Protein AF-0000000075577249 (afdb_homodimer)

Structure (mmCIF, N/CA/C/O backbone):
data_AF-0000000075577249-model_v1
#
loop_
_entity.id
_entity.type
_entity.pdbx_description
1 polymer 'Deoxyribose-phosphate aldolase'
#
loop_
_atom_site.group_PDB
_atom_site.id
_atom_site.type_symbol
_atom_site.label_atom_id
_atom_site.label_alt_id
_atom_site.label_comp_id
_atom_site.label_asym_id
_atom_site.label_entity_id
_atom_site.label_seq_id
_atom_site.pdbx_PDB_ins_code
_atom_site.Cartn_x
_atom_site.Cartn_y
_atom_site.Cartn_z
_atom_site.occupancy
_atom_site.B_iso_or_equiv
_atom_site.auth_seq_id
_atom_site.auth_comp_id
_atom_site.auth_asym_id
_atom_site.auth_atom_id
_atom_site.pdbx_PDB_model_num
ATOM 1 N N . MET A 1 1 ? -4.992 -32.906 -9.125 1 73.06 1 MET A N 1
ATOM 2 C CA . MET A 1 1 ? -4.191 -32.75 -7.918 1 73.06 1 MET A CA 1
ATOM 3 C C . MET A 1 1 ? -2.713 -33 -8.203 1 73.06 1 MET A C 1
ATOM 5 O O . MET A 1 1 ? -2.367 -33.844 -9.023 1 73.06 1 MET A O 1
ATOM 9 N N . VAL A 1 2 ? -1.832 -32.125 -7.63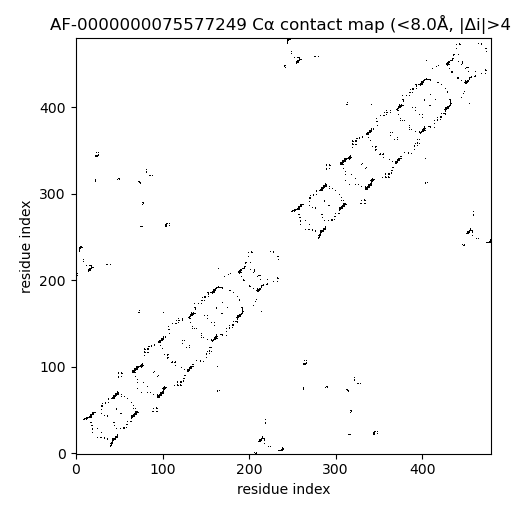3 1 85.25 2 VAL A N 1
ATOM 10 C CA . VAL A 1 2 ? -0.393 -32.219 -7.859 1 85.25 2 VAL A CA 1
ATOM 11 C C . VAL A 1 2 ? 0.149 -33.469 -7.199 1 85.25 2 VAL A C 1
ATOM 13 O O . VAL A 1 2 ? -0.26 -33.844 -6.094 1 85.25 2 VAL A O 1
ATOM 16 N N . ASP A 1 3 ? 0.919 -34.219 -7.953 1 91.88 3 ASP A N 1
ATOM 17 C CA . ASP A 1 3 ? 1.592 -35.406 -7.406 1 91.88 3 ASP A CA 1
ATOM 18 C C . ASP A 1 3 ? 2.982 -35.031 -6.887 1 91.88 3 ASP A C 1
ATOM 20 O O . ASP A 1 3 ? 3.967 -35.125 -7.621 1 91.88 3 ASP A O 1
ATOM 24 N N . LEU A 1 4 ? 3.105 -34.781 -5.633 1 94.56 4 LEU A N 1
ATOM 25 C CA . LEU A 1 4 ? 4.324 -34.281 -5.02 1 94.56 4 LEU A CA 1
ATOM 26 C C . LEU A 1 4 ? 5.387 -35.375 -4.914 1 94.56 4 LEU A C 1
ATOM 28 O O . LEU A 1 4 ? 6.559 -35.062 -4.664 1 94.56 4 LEU A O 1
ATOM 32 N N . SER A 1 5 ? 4.977 -36.625 -5.117 1 94.19 5 SER A N 1
ATOM 33 C CA . SER A 1 5 ? 5.949 -37.719 -5.078 1 94.19 5 SER A CA 1
ATOM 34 C C . SER A 1 5 ? 6.906 -37.625 -6.266 1 94.19 5 SER A C 1
ATOM 36 O O . SER A 1 5 ? 7.965 -38.25 -6.254 1 94.19 5 SER A O 1
ATOM 38 N N . LYS A 1 6 ? 6.543 -36.812 -7.211 1 94.38 6 LYS A N 1
ATOM 39 C CA . LYS A 1 6 ? 7.359 -36.719 -8.414 1 94.38 6 LYS A CA 1
ATOM 40 C C . LYS A 1 6 ? 8.219 -35.469 -8.406 1 94.38 6 LYS A C 1
ATOM 42 O O . LYS A 1 6 ? 8.938 -35.188 -9.359 1 94.38 6 LYS A O 1
ATOM 47 N N . PHE A 1 7 ? 8.18 -34.75 -7.402 1 95.25 7 PHE A N 1
ATOM 48 C CA . PHE A 1 7 ? 8.867 -33.469 -7.355 1 95.25 7 PHE A CA 1
ATOM 49 C C . PHE A 1 7 ? 10.117 -33.531 -6.48 1 95.25 7 PHE A C 1
ATOM 51 O O . PHE A 1 7 ? 10.031 -33.938 -5.312 1 95.25 7 PHE A O 1
ATOM 58 N N . ASP A 1 8 ? 11.258 -33.312 -7.164 1 95.94 8 ASP A N 1
ATOM 59 C CA . ASP A 1 8 ? 12.383 -32.906 -6.332 1 95.94 8 ASP A CA 1
ATOM 60 C C . ASP A 1 8 ? 12.359 -31.391 -6.09 1 95.94 8 ASP A C 1
ATOM 62 O O . ASP A 1 8 ? 11.406 -30.703 -6.473 1 95.94 8 ASP A O 1
ATOM 66 N N . LYS A 1 9 ? 13.352 -30.875 -5.457 1 96.62 9 LYS A N 1
ATOM 67 C CA . LYS A 1 9 ? 13.359 -29.453 -5.098 1 96.62 9 LYS A CA 1
ATOM 68 C C . LYS A 1 9 ? 13.344 -28.562 -6.34 1 96.62 9 LYS A C 1
ATOM 70 O O . LYS A 1 9 ? 12.672 -27.531 -6.367 1 96.62 9 LYS A O 1
ATOM 75 N N . LYS A 1 10 ? 14.055 -28.984 -7.316 1 96.25 10 LYS A N 1
ATOM 76 C CA . LYS A 1 10 ? 14.109 -28.203 -8.555 1 96.25 10 LYS A CA 1
ATOM 77 C C . LYS A 1 10 ? 12.75 -28.156 -9.234 1 96.25 10 LYS A C 1
ATOM 79 O O . LYS A 1 10 ? 12.289 -27.078 -9.633 1 96.25 10 LYS A O 1
ATOM 84 N N . ALA A 1 11 ? 12.141 -29.312 -9.359 1 96.62 11 ALA A N 1
ATOM 85 C CA . ALA A 1 11 ? 10.805 -29.375 -9.961 1 96.62 11 ALA A CA 1
ATOM 86 C C . ALA A 1 11 ? 9.789 -28.609 -9.117 1 96.62 11 ALA A C 1
ATOM 88 O O . ALA A 1 11 ? 8.891 -27.953 -9.656 1 96.62 11 ALA A O 1
ATOM 89 N N . LEU A 1 12 ? 9.906 -28.688 -7.809 1 97.75 12 LEU A N 1
ATOM 90 C CA . LEU A 1 12 ? 9.008 -28 -6.887 1 97.75 12 LEU A CA 1
ATOM 91 C C . LEU A 1 12 ? 9.117 -26.484 -7.047 1 97.75 12 LEU A C 1
ATOM 93 O O . LEU A 1 12 ? 8.141 -25.766 -6.812 1 97.75 12 LEU A O 1
ATOM 97 N N . GLY A 1 13 ? 10.273 -25.984 -7.449 1 98.25 13 GLY A N 1
ATOM 98 C CA . GLY A 1 13 ? 10.492 -24.562 -7.641 1 98.25 13 GLY A CA 1
ATOM 99 C C . GLY A 1 13 ? 9.477 -23.922 -8.57 1 98.25 13 GLY A C 1
ATOM 100 O O . GLY A 1 13 ? 9.055 -22.781 -8.352 1 98.25 13 GLY A O 1
ATOM 101 N N . LYS A 1 14 ? 8.977 -24.672 -9.555 1 98.06 14 LYS A N 1
ATOM 102 C CA . LYS A 1 14 ? 8.062 -24.141 -10.562 1 98.06 14 LYS A CA 1
ATOM 103 C C . LYS A 1 14 ? 6.668 -23.938 -9.984 1 98.06 14 LYS A C 1
ATOM 105 O O . LYS A 1 14 ? 5.816 -23.312 -10.617 1 98.06 14 LYS A O 1
ATOM 110 N N . CYS A 1 15 ? 6.469 -24.344 -8.734 1 98.06 15 CYS A N 1
ATOM 111 C CA . CYS A 1 15 ? 5.199 -24.125 -8.047 1 98.06 15 CYS A CA 1
ATOM 112 C C . CYS A 1 15 ? 5.234 -22.828 -7.23 1 98.06 15 CYS A C 1
ATOM 114 O O . CYS A 1 15 ? 4.258 -22.484 -6.566 1 98.06 15 CYS A O 1
ATOM 116 N N . PHE A 1 16 ? 6.363 -22.109 -7.367 1 98.56 16 PHE A N 1
ATOM 117 C CA . PHE A 1 16 ? 6.523 -20.969 -6.477 1 98.56 16 PHE A CA 1
ATOM 118 C C . PHE A 1 16 ? 6.852 -19.703 -7.266 1 98.56 16 PHE A C 1
ATOM 120 O O . PHE A 1 16 ? 7.66 -19.75 -8.195 1 98.56 16 PHE A O 1
ATOM 127 N N . ASP A 1 17 ? 6.223 -18.641 -6.961 1 98.69 17 ASP A N 1
ATOM 128 C CA . ASP A 1 17 ? 6.691 -17.281 -7.219 1 98.69 17 ASP A CA 1
ATOM 129 C C . ASP A 1 17 ? 7.469 -16.734 -6.023 1 98.69 17 ASP A C 1
ATOM 131 O O . ASP A 1 17 ? 6.906 -16.547 -4.941 1 98.69 17 ASP A O 1
ATOM 135 N N . HIS A 1 18 ? 8.734 -16.469 -6.242 1 98.69 18 HIS A N 1
ATOM 136 C CA . HIS A 1 18 ? 9.531 -15.852 -5.188 1 98.69 18 HIS A CA 1
ATOM 137 C C . HIS A 1 18 ? 9.414 -14.336 -5.234 1 98.69 18 HIS A C 1
ATOM 139 O O . HIS A 1 18 ? 9.461 -13.734 -6.309 1 98.69 18 HIS A O 1
ATOM 145 N N . SER A 1 19 ? 9.219 -13.75 -4.023 1 98.19 19 SER A N 1
ATOM 146 C CA . SER A 1 19 ? 8.945 -12.312 -4.074 1 98.19 19 SER A CA 1
ATOM 147 C C . SER A 1 19 ? 9.789 -11.547 -3.061 1 98.19 19 SER A C 1
ATOM 149 O O . SER A 1 19 ? 10.172 -12.102 -2.025 1 98.19 19 SER A O 1
ATOM 151 N N . VAL A 1 20 ? 10.172 -10.375 -3.379 1 97.44 20 VAL A N 1
ATOM 152 C CA . VAL A 1 20 ? 10.695 -9.328 -2.504 1 97.44 20 VAL A CA 1
ATOM 153 C C . VAL A 1 20 ? 9.789 -8.102 -2.559 1 97.44 20 VAL A C 1
ATOM 155 O O . VAL A 1 20 ? 9.789 -7.367 -3.549 1 97.44 20 VAL A O 1
ATOM 158 N N . LEU A 1 21 ? 9.031 -7.832 -1.436 1 92.94 21 LEU A N 1
ATOM 159 C CA . LEU A 1 21 ? 7.895 -6.934 -1.572 1 92.94 21 LEU A CA 1
ATOM 160 C C . LEU A 1 21 ? 7.992 -5.777 -0.583 1 92.94 21 LEU A C 1
ATOM 162 O O . LEU A 1 21 ? 7.277 -4.781 -0.711 1 92.94 21 LEU A O 1
ATOM 166 N N . PRO A 1 22 ? 8.906 -5.695 0.429 1 82.81 22 PRO A N 1
ATOM 167 C CA . PRO A 1 22 ? 8.898 -4.609 1.414 1 82.81 22 PRO A CA 1
ATOM 168 C C . PRO A 1 22 ? 9.094 -3.234 0.78 1 82.81 22 PRO A C 1
ATOM 170 O O . PRO A 1 22 ? 9.758 -3.115 -0.249 1 82.81 22 PRO A O 1
ATOM 173 N N . LYS A 1 23 ? 8.453 -2.275 1.406 1 87.31 23 LYS A N 1
ATOM 174 C CA . LYS A 1 23 ? 8.484 -0.894 0.936 1 87.31 23 LYS A CA 1
ATOM 175 C C . LYS A 1 23 ? 9.914 -0.347 0.938 1 87.31 23 LYS A C 1
ATOM 177 O O . LYS A 1 23 ? 10.227 0.579 0.188 1 87.31 23 LYS A O 1
ATOM 182 N N . ASN A 1 24 ? 10.758 -0.886 1.801 1 93.31 24 ASN A N 1
ATOM 183 C CA . ASN A 1 24 ? 12.117 -0.36 1.932 1 93.31 24 ASN A CA 1
ATOM 184 C C . ASN A 1 24 ? 13.125 -1.215 1.172 1 93.31 24 ASN A C 1
ATOM 186 O O . ASN A 1 24 ? 14.32 -1.191 1.478 1 93.31 24 ASN A O 1
ATOM 190 N N . THR A 1 25 ? 12.633 -1.909 0.221 1 95.5 25 THR A N 1
ATOM 191 C CA . THR A 1 25 ? 13.469 -2.791 -0.588 1 95.5 25 THR A CA 1
ATOM 192 C C . THR A 1 25 ? 14.523 -1.99 -1.349 1 95.5 25 THR A C 1
ATOM 194 O O . THR A 1 25 ? 14.203 -0.98 -1.98 1 95.5 25 THR A O 1
ATOM 197 N N . THR A 1 26 ? 15.805 -2.473 -1.267 1 97.31 26 THR A N 1
ATOM 198 C CA . THR A 1 26 ? 16.906 -1.867 -2.014 1 97.31 26 THR A CA 1
ATOM 199 C C . THR A 1 26 ? 17.203 -2.67 -3.273 1 97.31 26 THR A C 1
ATOM 201 O O . THR A 1 26 ? 16.672 -3.766 -3.463 1 97.31 26 THR A O 1
ATOM 204 N N . GLU A 1 27 ? 18.047 -2.039 -4.117 1 97.75 27 GLU A N 1
ATOM 205 C CA . GLU A 1 27 ? 18.484 -2.764 -5.309 1 97.75 27 GLU A CA 1
ATOM 206 C C . GLU A 1 27 ? 19.188 -4.07 -4.938 1 97.75 27 GLU A C 1
ATOM 208 O O . GLU A 1 27 ? 18.984 -5.094 -5.594 1 97.75 27 GLU A O 1
ATOM 213 N N . ALA A 1 28 ? 19.984 -4.039 -3.908 1 98.31 28 ALA A N 1
ATOM 214 C CA . ALA A 1 28 ? 20.688 -5.238 -3.455 1 98.31 28 ALA A CA 1
ATOM 215 C C . ALA A 1 28 ? 19.688 -6.332 -3.062 1 98.31 28 ALA A C 1
ATOM 217 O O . ALA A 1 28 ? 19.906 -7.512 -3.354 1 98.31 28 ALA A O 1
ATOM 218 N N . ASP A 1 29 ? 18.609 -5.973 -2.375 1 98.31 29 ASP A N 1
ATOM 219 C CA . ASP A 1 29 ? 17.578 -6.926 -2 1 98.31 29 ASP A CA 1
ATOM 220 C C . ASP A 1 29 ? 16.953 -7.578 -3.236 1 98.31 29 ASP A C 1
ATOM 222 O O . ASP A 1 29 ? 16.766 -8.797 -3.271 1 98.31 29 ASP A O 1
ATOM 226 N N . ILE A 1 30 ? 16.672 -6.734 -4.227 1 98.38 30 ILE A N 1
ATOM 227 C CA . ILE A 1 30 ? 16.031 -7.191 -5.453 1 98.38 30 ILE A CA 1
ATOM 228 C C . ILE A 1 30 ? 16.953 -8.164 -6.191 1 98.38 30 ILE A C 1
ATOM 230 O O . ILE A 1 30 ? 16.531 -9.25 -6.59 1 98.38 30 ILE A O 1
ATOM 234 N N . ARG A 1 31 ? 18.188 -7.793 -6.352 1 98.62 31 ARG A N 1
ATOM 235 C CA . ARG A 1 31 ? 19.141 -8.641 -7.055 1 98.62 31 ARG A CA 1
ATOM 236 C C . ARG A 1 31 ? 19.328 -9.969 -6.336 1 98.62 31 ARG A C 1
ATOM 238 O O . ARG A 1 31 ? 19.359 -11.023 -6.973 1 98.62 31 ARG A O 1
ATOM 245 N N . SER A 1 32 ? 19.453 -9.898 -5.047 1 98.56 32 SER A N 1
ATOM 246 C CA . SER A 1 32 ? 19.578 -11.117 -4.258 1 98.56 32 SER A CA 1
ATOM 247 C C . SER A 1 32 ? 18.375 -12.023 -4.426 1 98.56 32 SER A C 1
ATOM 249 O O . SER A 1 32 ? 18.516 -13.242 -4.59 1 98.56 32 SER A O 1
ATOM 251 N N . GLY A 1 33 ? 17.188 -11.492 -4.359 1 98.5 33 GLY A N 1
ATOM 252 C CA . GLY A 1 33 ? 15.969 -12.266 -4.566 1 98.5 33 GLY A CA 1
ATOM 253 C C . GLY A 1 33 ? 15.906 -12.922 -5.93 1 98.5 33 GLY A C 1
ATOM 254 O O . GLY A 1 33 ? 15.484 -14.078 -6.047 1 98.5 33 GLY A O 1
ATOM 255 N N . CYS A 1 34 ? 16.312 -12.18 -6.93 1 98.75 34 CYS A N 1
ATOM 256 C CA . CYS A 1 34 ? 16.359 -12.734 -8.273 1 98.75 34 CYS A CA 1
ATOM 257 C C . CYS A 1 34 ? 17.266 -13.953 -8.336 1 98.75 34 CYS A C 1
ATOM 259 O O . CYS A 1 34 ? 16.891 -14.992 -8.898 1 98.75 34 CYS A O 1
ATOM 261 N N . ARG A 1 35 ? 18.406 -13.828 -7.77 1 98.69 35 ARG A N 1
ATOM 262 C CA . ARG A 1 35 ? 19.375 -14.922 -7.793 1 98.69 35 ARG A CA 1
ATOM 263 C C . ARG A 1 35 ? 18.844 -16.141 -7.059 1 98.69 35 ARG A C 1
ATOM 265 O O . ARG A 1 35 ? 19.062 -17.281 -7.488 1 98.69 35 ARG A O 1
ATOM 272 N N . GLU A 1 36 ? 18.172 -15.914 -5.996 1 98.75 36 GLU A N 1
ATOM 273 C CA . GLU A 1 36 ? 17.531 -17 -5.262 1 98.75 36 GLU A CA 1
ATOM 274 C C . GLU A 1 36 ? 16.484 -17.703 -6.117 1 98.75 36 GLU A C 1
ATOM 276 O O . GLU A 1 36 ? 16.453 -18.938 -6.184 1 98.75 36 GLU A O 1
ATOM 281 N N . ALA A 1 37 ? 15.648 -16.891 -6.734 1 98.81 37 ALA A N 1
ATOM 282 C CA . ALA A 1 37 ? 14.594 -17.453 -7.574 1 98.81 37 ALA A CA 1
ATOM 283 C C . ALA A 1 37 ? 15.18 -18.297 -8.695 1 98.81 37 ALA A C 1
ATOM 285 O O . ALA A 1 37 ? 14.625 -19.359 -9.031 1 98.81 37 ALA A O 1
ATOM 286 N N . VAL A 1 38 ? 16.25 -17.844 -9.281 1 98.75 38 VAL A N 1
ATOM 287 C CA . VAL A 1 38 ? 16.922 -18.578 -10.352 1 98.75 38 VAL A CA 1
ATOM 288 C C . VAL A 1 38 ? 17.484 -19.891 -9.805 1 98.75 38 VAL A C 1
ATOM 290 O O . VAL A 1 38 ? 17.297 -20.953 -10.398 1 98.75 38 VAL A O 1
ATOM 293 N N . ALA A 1 39 ? 18.141 -19.828 -8.695 1 98.62 39 ALA A N 1
ATOM 294 C CA . ALA A 1 39 ? 18.812 -20.984 -8.109 1 98.62 39 ALA A CA 1
ATOM 295 C C . ALA A 1 39 ? 17.812 -22.094 -7.785 1 98.62 39 ALA A C 1
ATOM 297 O O . ALA A 1 39 ? 18.141 -23.266 -7.883 1 98.62 39 ALA A O 1
ATOM 298 N N . TYR A 1 40 ? 16.578 -21.734 -7.512 1 98.69 40 TYR A N 1
ATOM 299 C CA . TYR A 1 40 ? 15.602 -22.734 -7.09 1 98.69 40 TYR A CA 1
ATOM 300 C C . TYR A 1 40 ? 14.578 -22.984 -8.188 1 98.69 40 TYR A C 1
ATOM 302 O O . TYR A 1 40 ? 13.555 -23.641 -7.953 1 98.69 40 TYR A O 1
ATOM 310 N N . ASN A 1 41 ? 14.805 -22.406 -9.32 1 98.44 41 ASN A N 1
ATOM 311 C CA . ASN A 1 41 ? 13.992 -22.656 -10.508 1 98.44 41 ASN A CA 1
ATOM 312 C C . ASN A 1 41 ? 12.531 -22.281 -10.266 1 98.44 41 ASN A C 1
ATOM 314 O O . ASN A 1 41 ? 11.625 -23.062 -10.578 1 98.44 41 ASN A O 1
ATOM 318 N N . CYS A 1 42 ? 12.312 -21.141 -9.703 1 98.81 42 CYS A N 1
ATOM 319 C CA . CYS A 1 42 ? 10.961 -20.656 -9.445 1 98.81 42 CYS A CA 1
ATOM 320 C C . CYS A 1 42 ? 10.242 -20.312 -10.742 1 98.81 42 CYS A C 1
ATOM 322 O O . CYS A 1 42 ? 10.875 -20.203 -11.797 1 98.81 42 CYS A O 1
ATOM 324 N N . ALA A 1 43 ? 8.93 -20.219 -10.656 1 98.69 43 ALA A N 1
ATOM 325 C CA . ALA A 1 43 ? 8.125 -19.859 -11.82 1 98.69 43 ALA A CA 1
ATOM 326 C C . ALA A 1 43 ? 8.312 -18.391 -12.195 1 98.69 43 ALA A C 1
ATOM 328 O O . ALA A 1 43 ? 8.398 -18.047 -13.375 1 98.69 43 ALA A O 1
ATOM 329 N N . ALA A 1 44 ? 8.398 -17.547 -11.211 1 98.81 44 ALA A N 1
ATOM 330 C CA . ALA A 1 44 ? 8.547 -16.094 -11.414 1 98.81 44 ALA A CA 1
ATOM 331 C C . ALA A 1 44 ? 9.273 -15.453 -10.242 1 98.81 44 ALA A C 1
ATOM 333 O O . ALA A 1 44 ? 9.383 -16.047 -9.164 1 98.81 44 ALA A O 1
ATOM 334 N N . PHE A 1 45 ? 9.781 -14.297 -10.484 1 98.88 45 PHE A N 1
ATOM 335 C CA . PHE A 1 45 ? 10.195 -13.367 -9.438 1 98.88 45 PHE A CA 1
ATOM 336 C C . PHE A 1 45 ? 9.281 -12.148 -9.406 1 98.88 45 PHE A C 1
ATOM 338 O O . PHE A 1 45 ? 8.961 -11.578 -10.445 1 98.88 45 PHE A O 1
ATOM 345 N N . TYR A 1 46 ? 8.945 -11.789 -8.148 1 98.56 46 TYR A N 1
ATOM 346 C CA . TYR A 1 46 ? 8.039 -10.656 -8 1 98.56 46 TYR A CA 1
ATOM 347 C C . TYR A 1 46 ? 8.672 -9.547 -7.172 1 98.56 46 TYR A C 1
ATOM 349 O O . TYR A 1 46 ? 9.289 -9.812 -6.141 1 98.56 46 TYR A O 1
ATOM 357 N N . SER A 1 47 ? 8.484 -8.312 -7.656 1 96.75 47 SER A N 1
ATOM 358 C CA . SER A 1 47 ? 8.633 -7.117 -6.84 1 96.75 47 SER A CA 1
ATOM 359 C C . SER A 1 47 ? 7.293 -6.418 -6.637 1 96.75 47 SER A C 1
ATOM 361 O O . SER A 1 47 ? 6.328 -6.695 -7.352 1 96.75 47 SER A O 1
ATOM 363 N N . ALA A 1 48 ? 7.242 -5.512 -5.699 1 91 48 ALA A N 1
ATOM 364 C CA . ALA A 1 48 ? 5.98 -4.879 -5.324 1 91 48 ALA A CA 1
ATOM 365 C C . ALA A 1 48 ? 5.582 -3.809 -6.34 1 91 48 ALA A C 1
ATOM 367 O O . ALA A 1 48 ? 4.426 -3.377 -6.371 1 91 48 ALA A O 1
ATOM 368 N N . THR A 1 49 ? 6.504 -3.332 -7.184 1 90.81 49 THR A N 1
ATOM 369 C CA . THR A 1 49 ? 6.23 -2.277 -8.156 1 90.81 49 THR A CA 1
ATOM 370 C C . THR A 1 49 ? 7.102 -2.447 -9.398 1 90.81 49 THR A C 1
ATOM 372 O O . THR A 1 49 ? 8.141 -3.104 -9.352 1 90.81 49 THR A O 1
ATOM 375 N N . PRO A 1 50 ? 6.629 -1.77 -10.438 1 94.88 50 PRO A N 1
ATOM 376 C CA . PRO A 1 50 ? 7.406 -1.854 -11.672 1 94.88 50 PRO A CA 1
ATOM 377 C C . PRO A 1 50 ? 8.703 -1.058 -11.609 1 94.88 50 PRO A C 1
ATOM 379 O O . PRO A 1 50 ? 9.555 -1.184 -12.5 1 94.88 50 PRO A O 1
ATOM 382 N N . TYR A 1 51 ? 8.906 -0.276 -10.609 1 94.94 51 TYR A N 1
ATOM 383 C CA . TYR A 1 51 ? 10.109 0.53 -10.453 1 94.94 51 TYR A CA 1
ATOM 384 C C . TYR A 1 51 ? 11.359 -0.336 -10.547 1 94.94 51 TYR A C 1
ATOM 386 O O . TYR A 1 51 ? 12.375 0.082 -11.109 1 94.94 51 TYR A O 1
ATOM 394 N N . TRP A 1 52 ? 11.289 -1.549 -10.109 1 96.81 52 TRP A N 1
ATOM 395 C CA . TRP A 1 52 ? 12.453 -2.416 -10.008 1 96.81 52 TRP A CA 1
ATOM 396 C C . TRP A 1 52 ? 12.641 -3.234 -11.281 1 96.81 52 TRP A C 1
ATOM 398 O O . TRP A 1 52 ? 13.641 -3.941 -11.43 1 96.81 52 TRP A O 1
ATOM 408 N N . THR A 1 53 ? 11.711 -3.139 -12.227 1 97.88 53 THR A N 1
ATOM 409 C CA . THR A 1 53 ? 11.656 -4.059 -13.359 1 97.88 53 THR A CA 1
ATOM 410 C C . THR A 1 53 ? 12.938 -3.984 -14.18 1 97.88 53 THR A C 1
ATOM 412 O O . THR A 1 53 ? 13.453 -5.008 -14.625 1 97.88 53 THR A O 1
ATOM 415 N N . PRO A 1 54 ? 13.523 -2.799 -14.391 1 97.12 54 PRO A N 1
ATOM 416 C CA . PRO A 1 54 ? 14.773 -2.773 -15.148 1 97.12 54 PRO A CA 1
ATOM 417 C C . PRO A 1 54 ? 15.883 -3.584 -14.484 1 97.12 54 PRO A C 1
ATOM 419 O O . PRO A 1 54 ? 16.641 -4.289 -15.164 1 97.12 54 PRO A O 1
ATOM 422 N N . VAL A 1 55 ? 16 -3.52 -13.164 1 97.75 55 VAL A N 1
ATOM 423 C CA . VAL A 1 55 ? 16.984 -4.281 -12.406 1 97.75 55 VAL A CA 1
ATOM 424 C C . VAL A 1 55 ? 16.688 -5.773 -12.523 1 97.75 55 VAL A C 1
ATOM 426 O O . VAL A 1 55 ? 17.594 -6.586 -12.703 1 97.75 55 VAL A O 1
ATOM 429 N N . VAL A 1 56 ? 15.461 -6.117 -12.422 1 98.62 56 VAL A N 1
ATOM 430 C CA . VAL A 1 56 ? 15.031 -7.512 -12.5 1 98.62 56 VAL A CA 1
ATOM 431 C C . VAL A 1 56 ? 15.344 -8.07 -13.883 1 98.62 56 VAL A C 1
ATOM 433 O O . VAL A 1 56 ? 15.844 -9.195 -14.008 1 98.62 56 VAL A O 1
ATOM 436 N N . LEU A 1 57 ? 15.062 -7.277 -14.922 1 98.5 57 LEU A N 1
ATOM 437 C CA . LEU A 1 57 ? 15.359 -7.676 -16.297 1 98.5 57 LEU A CA 1
ATOM 438 C C . LEU A 1 57 ? 16.828 -8.023 -16.453 1 98.5 57 LEU A C 1
ATOM 440 O O . LEU A 1 57 ? 17.172 -9.031 -17.094 1 98.5 57 LEU A O 1
ATOM 444 N N . GLU A 1 58 ? 17.609 -7.219 -15.914 1 98.38 58 GLU A N 1
ATOM 445 C CA . GLU A 1 58 ? 19.047 -7.441 -15.992 1 98.38 58 GLU A CA 1
ATOM 446 C C . GLU A 1 58 ? 19.438 -8.734 -15.289 1 98.38 58 GLU A C 1
ATOM 448 O O . GLU A 1 58 ? 20.188 -9.547 -15.844 1 98.38 58 GLU A O 1
ATOM 453 N N . GLU A 1 59 ? 18.938 -8.93 -14.102 1 98.12 59 GLU A N 1
ATOM 454 C CA . GLU A 1 59 ? 19.344 -10.055 -13.266 1 98.12 59 GLU A CA 1
ATOM 455 C C . GLU A 1 59 ? 18.812 -11.375 -13.82 1 98.12 59 GLU A C 1
ATOM 457 O O . GLU A 1 59 ? 19.438 -12.422 -13.656 1 98.12 59 GLU A O 1
ATOM 462 N N . LEU A 1 60 ? 17.703 -11.336 -14.5 1 98.56 60 LEU A N 1
ATOM 463 C CA . LEU A 1 60 ? 17.047 -12.562 -14.938 1 98.56 60 LEU A CA 1
ATOM 464 C C . LEU A 1 60 ? 17.344 -12.836 -16.406 1 98.56 60 LEU A C 1
ATOM 466 O O . LEU A 1 60 ? 16.766 -13.758 -17 1 98.56 60 LEU A O 1
ATOM 470 N N . ALA A 1 61 ? 18.188 -12.016 -17.016 1 98 61 ALA A N 1
ATOM 471 C CA . ALA A 1 61 ? 18.531 -12.211 -18.422 1 98 61 ALA A CA 1
ATOM 472 C C . ALA A 1 61 ? 19 -13.641 -18.688 1 98 61 ALA A C 1
ATOM 474 O O . ALA A 1 61 ? 19.828 -14.172 -17.938 1 98 61 ALA A O 1
ATOM 475 N N . GLY A 1 62 ? 18.391 -14.281 -19.703 1 97.88 62 GLY A N 1
ATOM 476 C CA . GLY A 1 62 ? 18.797 -15.609 -20.109 1 97.88 62 GLY A CA 1
ATOM 477 C C . GLY A 1 62 ? 18.078 -16.719 -19.344 1 97.88 62 GLY A C 1
ATOM 478 O O . GLY A 1 62 ? 18.344 -17.906 -19.578 1 97.88 62 GLY A O 1
ATOM 479 N N . THR A 1 63 ? 17.25 -16.359 -18.469 1 98.19 63 THR A N 1
ATOM 480 C CA . THR A 1 63 ? 16.469 -17.359 -17.734 1 98.19 63 THR A CA 1
ATOM 481 C C . THR A 1 63 ? 15.047 -17.438 -18.297 1 98.19 63 THR A C 1
ATOM 483 O O . THR A 1 63 ? 14.664 -16.641 -19.156 1 98.19 63 THR A O 1
ATOM 486 N N . ASP A 1 64 ? 14.312 -18.438 -17.859 1 97.5 64 ASP A N 1
ATOM 487 C CA . ASP A 1 64 ? 12.93 -18.578 -18.297 1 97.5 64 ASP A CA 1
ATOM 488 C C . ASP A 1 64 ? 11.961 -18.125 -17.203 1 97.5 64 ASP A C 1
ATOM 490 O O . ASP A 1 64 ? 10.758 -18.375 -17.297 1 97.5 64 ASP A O 1
ATOM 494 N N . LEU A 1 65 ? 12.523 -17.531 -16.156 1 98.69 65 LEU A N 1
ATOM 495 C CA . LEU A 1 65 ? 11.664 -17.031 -15.094 1 98.69 65 LEU A CA 1
ATOM 496 C C . LEU A 1 65 ? 10.789 -15.891 -15.602 1 98.69 65 LEU A C 1
ATOM 498 O O . LEU A 1 65 ? 11.258 -15.008 -16.328 1 98.69 65 LEU A O 1
ATOM 502 N N . GLU A 1 66 ? 9.492 -15.922 -15.234 1 98.75 66 GLU A N 1
ATOM 503 C CA . GLU A 1 66 ? 8.625 -14.781 -15.5 1 98.75 66 GLU A CA 1
ATOM 504 C C . GLU A 1 66 ? 9 -13.586 -14.633 1 98.75 66 GLU A C 1
ATOM 506 O O . GLU A 1 66 ? 9.523 -13.758 -13.523 1 98.75 66 GLU A O 1
ATOM 511 N N . ILE A 1 67 ? 8.789 -12.43 -15.18 1 98.88 67 ILE A N 1
ATOM 512 C CA . ILE A 1 67 ? 9.047 -11.172 -14.477 1 98.88 67 ILE A CA 1
ATOM 513 C C . ILE A 1 67 ? 7.723 -10.562 -14.016 1 98.88 67 ILE A C 1
ATOM 515 O O . ILE A 1 67 ? 6.957 -10.031 -14.82 1 98.88 67 ILE A O 1
ATOM 519 N N . GLY A 1 68 ? 7.52 -10.648 -12.656 1 98.62 68 GLY A N 1
ATOM 520 C CA . GLY A 1 68 ? 6.227 -10.273 -12.109 1 98.62 68 GLY A CA 1
ATOM 521 C C . GLY A 1 68 ? 6.273 -9.008 -11.281 1 98.62 68 GLY A C 1
ATOM 522 O O . GLY A 1 68 ? 7.332 -8.625 -10.773 1 98.62 68 GLY A O 1
ATOM 523 N N . THR A 1 69 ? 5.105 -8.383 -11.156 1 98.38 69 THR A N 1
ATOM 524 C CA . THR A 1 69 ? 4.984 -7.207 -10.305 1 98.38 69 THR A CA 1
ATOM 525 C C . THR A 1 69 ? 3.572 -7.09 -9.734 1 98.38 69 THR A C 1
ATOM 527 O O . THR A 1 69 ? 2.621 -7.629 -10.312 1 98.38 69 THR A O 1
ATOM 530 N N . GLY A 1 70 ? 3.52 -6.496 -8.555 1 97.69 70 GLY A N 1
ATOM 531 C CA . GLY A 1 70 ? 2.236 -6.07 -8.023 1 97.69 70 GLY A CA 1
ATOM 532 C C . GLY A 1 70 ? 1.812 -4.699 -8.516 1 97.69 70 GLY A C 1
ATOM 533 O O . GLY A 1 70 ? 2.639 -3.795 -8.633 1 97.69 70 GLY A O 1
ATOM 534 N N . LEU A 1 71 ? 0.518 -4.57 -8.758 1 98 71 LEU A N 1
ATOM 535 C CA . LEU A 1 71 ? -0.062 -3.312 -9.219 1 98 71 LEU A CA 1
ATOM 536 C C . LEU A 1 71 ? -1.128 -2.818 -8.25 1 98 71 LEU A C 1
ATOM 538 O O . LEU A 1 71 ? -1.942 -3.604 -7.762 1 98 71 LEU A O 1
ATOM 542 N N . ASP A 1 72 ? -1.123 -1.421 -8.062 1 96.75 72 ASP A N 1
ATOM 543 C CA . ASP A 1 72 ? -1.982 -0.826 -7.043 1 96.75 72 ASP A CA 1
ATOM 544 C C . ASP A 1 72 ? -1.842 -1.558 -5.711 1 96.75 72 ASP A C 1
ATOM 546 O O . ASP A 1 72 ? -2.842 -1.894 -5.07 1 96.75 72 ASP A O 1
ATOM 550 N N . PHE A 1 73 ? -0.511 -1.977 -5.418 1 96.62 73 PHE A N 1
ATOM 551 C CA . PHE A 1 73 ? -0.114 -2.836 -4.312 1 96.62 73 PHE A CA 1
ATOM 552 C C . PHE A 1 73 ? 0.259 -2.006 -3.088 1 96.62 73 PHE A C 1
ATOM 554 O O . PHE A 1 73 ? 0.99 -1.021 -3.199 1 96.62 73 PHE A O 1
ATOM 561 N N . PRO A 1 74 ? -0.248 -2.168 -1.893 1 96 74 PRO A N 1
ATOM 562 C CA . PRO A 1 74 ? -1.018 -3.373 -1.582 1 96 74 PRO A CA 1
ATOM 563 C C . PRO A 1 74 ? -2.508 -3.092 -1.402 1 96 74 PRO A C 1
ATOM 565 O O . PRO A 1 74 ? -3.281 -4.008 -1.104 1 96 74 PRO A O 1
ATOM 568 N N . PHE A 1 75 ? -2.986 -1.887 -1.611 1 94.88 75 PHE A N 1
ATOM 569 C CA . PHE A 1 75 ? -4.324 -1.545 -1.144 1 94.88 75 PHE A CA 1
ATOM 570 C C . PHE A 1 75 ? -5.355 -1.775 -2.24 1 94.88 75 PHE A C 1
ATOM 572 O O . PHE A 1 75 ? -6.5 -2.141 -1.957 1 94.88 75 PHE A O 1
ATOM 579 N N . GLY A 1 76 ? -4.965 -1.547 -3.484 1 95.88 76 GLY A N 1
ATOM 580 C CA . GLY A 1 76 ? -5.852 -1.8 -4.605 1 95.88 76 GLY A CA 1
ATOM 581 C C . GLY A 1 76 ? -7.012 -0.825 -4.684 1 95.88 76 GLY A C 1
ATOM 582 O O . GLY A 1 76 ? -8.055 -1.136 -5.262 1 95.88 76 GLY A O 1
ATOM 583 N N . ALA A 1 77 ? -6.922 0.343 -4.16 1 93.81 77 ALA A N 1
ATOM 584 C CA . ALA A 1 77 ? -8.078 1.224 -4.016 1 93.81 77 ALA A CA 1
ATOM 585 C C . ALA A 1 77 ? -8.031 2.361 -5.031 1 93.81 77 ALA A C 1
ATOM 587 O O . ALA A 1 77 ? -8.797 3.322 -4.934 1 93.81 77 ALA A O 1
ATOM 588 N N . SER A 1 78 ? -7.09 2.32 -5.988 1 95.06 78 SER A N 1
ATOM 589 C CA . SER A 1 78 ? -7.023 3.35 -7.023 1 95.06 78 SER A CA 1
ATOM 590 C C . SER A 1 78 ? -8.156 3.188 -8.031 1 95.06 78 SER A C 1
ATOM 592 O O . SER A 1 78 ? -8.828 2.154 -8.062 1 95.06 78 SER A O 1
ATOM 594 N N . SER A 1 79 ? -8.391 4.199 -8.844 1 94.94 79 SER A N 1
ATOM 595 C CA . SER A 1 79 ? -9.375 4.141 -9.914 1 94.94 79 SER A CA 1
ATOM 596 C C . SER A 1 79 ? -8.914 3.232 -11.047 1 94.94 79 SER A C 1
ATOM 598 O O . SER A 1 79 ? -7.719 2.947 -11.164 1 94.94 79 SER A O 1
ATOM 600 N N . ALA A 1 80 ? -9.883 2.842 -11.898 1 97.12 80 ALA A N 1
ATOM 601 C CA . ALA A 1 80 ? -9.594 1.966 -13.031 1 97.12 80 ALA A CA 1
ATOM 602 C C . ALA A 1 80 ? -8.57 2.598 -13.969 1 97.12 80 ALA A C 1
ATOM 604 O O . ALA A 1 80 ? -7.672 1.916 -14.469 1 97.12 80 ALA A O 1
ATOM 605 N N . VAL A 1 81 ? -8.648 3.875 -14.141 1 97.25 81 VAL A N 1
ATOM 606 C CA . VAL A 1 81 ? -7.781 4.559 -15.102 1 97.25 81 VAL A CA 1
ATOM 607 C C . VAL A 1 81 ? -6.344 4.562 -14.586 1 97.25 81 VAL A C 1
ATOM 609 O O . VAL A 1 81 ? -5.398 4.395 -15.359 1 97.25 81 VAL A O 1
ATOM 612 N N . VAL A 1 82 ? -6.176 4.75 -13.305 1 97.25 82 VAL A N 1
ATOM 613 C CA . VAL A 1 82 ? -4.844 4.75 -12.711 1 97.25 82 VAL A CA 1
ATOM 614 C C . VAL A 1 82 ? -4.258 3.342 -12.75 1 97.25 82 VAL A C 1
ATOM 616 O O . VAL A 1 82 ? -3.088 3.16 -13.102 1 97.25 82 VAL A O 1
ATOM 619 N N . LYS A 1 83 ? -5.086 2.379 -12.43 1 97.88 83 LYS A N 1
ATOM 620 C CA . LYS A 1 83 ? -4.645 0.988 -12.477 1 97.88 83 LYS A CA 1
ATOM 621 C C . LYS A 1 83 ? -4.207 0.593 -13.883 1 97.88 83 LYS A C 1
ATOM 623 O O . LYS A 1 83 ? -3.188 -0.077 -14.055 1 97.88 83 LYS A O 1
ATOM 628 N N . ALA A 1 84 ? -4.988 1.007 -14.852 1 98.69 84 ALA A N 1
ATOM 629 C CA . ALA A 1 84 ? -4.668 0.69 -16.234 1 98.69 84 ALA A CA 1
ATOM 630 C C . ALA A 1 84 ? -3.354 1.337 -16.656 1 98.69 84 ALA A C 1
ATOM 632 O O . ALA A 1 84 ? -2.518 0.696 -17.312 1 98.69 84 ALA A O 1
ATOM 633 N N . PHE A 1 85 ? -3.166 2.553 -16.266 1 98.5 85 PHE A N 1
ATOM 634 C CA . PHE A 1 85 ? -1.948 3.266 -16.625 1 98.5 85 PHE A CA 1
ATOM 635 C C . PHE A 1 85 ? -0.726 2.6 -16.016 1 98.5 85 PHE A C 1
ATOM 637 O O . PHE A 1 85 ? 0.287 2.398 -16.688 1 98.5 85 PHE A O 1
ATOM 644 N N . GLU A 1 86 ? -0.829 2.318 -14.781 1 98.25 86 GLU A N 1
ATOM 645 C CA . GLU A 1 86 ? 0.27 1.625 -14.109 1 98.25 86 GLU A CA 1
ATOM 646 C C . GLU A 1 86 ? 0.581 0.298 -14.797 1 98.25 86 GLU A C 1
ATOM 648 O O . GLU A 1 86 ? 1.747 -0.076 -14.938 1 98.25 86 GLU A O 1
ATOM 653 N N . THR A 1 87 ? -0.48 -0.432 -15.188 1 98.75 87 THR A N 1
ATOM 654 C CA . THR A 1 87 ? -0.319 -1.707 -15.875 1 98.75 87 THR A CA 1
ATOM 655 C C . THR A 1 87 ? 0.423 -1.518 -17.188 1 98.75 87 THR A C 1
ATOM 657 O O . THR A 1 87 ? 1.354 -2.264 -17.5 1 98.75 87 THR A O 1
ATOM 660 N N . GLU A 1 88 ? 0.045 -0.537 -17.906 1 98.75 88 GLU A N 1
ATOM 661 C CA . GLU A 1 88 ? 0.708 -0.245 -19.172 1 98.75 88 GLU A CA 1
ATOM 662 C C . GLU A 1 88 ? 2.191 0.047 -18.969 1 98.75 88 GLU A C 1
ATOM 664 O O . GLU A 1 88 ? 3.033 -0.405 -19.75 1 98.75 88 GLU A O 1
ATOM 669 N N . GLN A 1 89 ? 2.477 0.806 -17.938 1 98.38 89 GLN A N 1
ATOM 670 C CA . GLN A 1 89 ? 3.867 1.126 -17.641 1 98.38 89 GLN A CA 1
ATOM 671 C C . GLN A 1 89 ? 4.652 -0.129 -17.266 1 98.38 89 GLN A C 1
ATOM 673 O O . GLN A 1 89 ? 5.832 -0.252 -17.609 1 98.38 89 GLN A O 1
ATOM 678 N N . ALA A 1 90 ? 4.027 -1.018 -16.531 1 98.56 90 ALA A N 1
ATOM 679 C CA . ALA A 1 90 ? 4.672 -2.27 -16.141 1 98.56 90 ALA A CA 1
ATOM 680 C C . ALA A 1 90 ? 5.02 -3.109 -17.375 1 98.56 90 ALA A C 1
ATOM 682 O O . ALA A 1 90 ? 6.133 -3.633 -17.484 1 98.56 90 ALA A O 1
ATOM 683 N N . VAL A 1 91 ? 4.055 -3.236 -18.312 1 98.75 91 VAL A N 1
ATOM 684 C CA . VAL A 1 91 ? 4.266 -3.99 -19.547 1 98.75 91 VAL A CA 1
ATOM 685 C C . VAL A 1 91 ? 5.391 -3.352 -20.359 1 98.75 91 VAL A C 1
ATOM 687 O O . VAL A 1 91 ? 6.301 -4.047 -20.812 1 98.75 91 VAL A O 1
ATOM 690 N N . LYS A 1 92 ? 5.359 -2.061 -20.438 1 98.31 92 LYS A N 1
ATOM 691 C CA . LYS A 1 92 ? 6.391 -1.327 -21.172 1 98.31 92 LYS A CA 1
ATOM 692 C C . LYS A 1 92 ? 7.766 -1.556 -20.547 1 98.31 92 LYS A C 1
ATOM 694 O O . LYS A 1 92 ? 8.773 -1.612 -21.25 1 98.31 92 LYS A O 1
ATOM 699 N N . ALA A 1 93 ? 7.812 -1.712 -19.25 1 97.75 93 ALA A N 1
ATOM 700 C CA . ALA A 1 93 ? 9.07 -1.895 -18.547 1 97.75 93 ALA A CA 1
ATOM 701 C C . ALA A 1 93 ? 9.617 -3.307 -18.734 1 97.75 93 ALA A C 1
ATOM 703 O O . ALA A 1 93 ? 10.797 -3.564 -18.484 1 97.75 93 ALA A O 1
ATOM 704 N N . GLY A 1 94 ? 8.719 -4.277 -19.062 1 98.31 94 GLY A N 1
ATOM 705 C CA . GLY A 1 94 ? 9.195 -5.613 -19.375 1 98.31 94 GLY A CA 1
ATOM 706 C C . GLY A 1 94 ? 8.57 -6.688 -18.5 1 98.31 94 GLY A C 1
ATOM 707 O O . GLY A 1 94 ? 8.953 -7.859 -18.578 1 98.31 94 GLY A O 1
ATOM 708 N N . CYS A 1 95 ? 7.613 -6.34 -17.719 1 98.62 95 CYS A N 1
ATOM 709 C CA . CYS A 1 95 ? 6.93 -7.348 -16.906 1 98.62 95 CYS A CA 1
ATOM 710 C C . CYS A 1 95 ? 6.16 -8.32 -17.797 1 98.62 95 CYS A C 1
ATOM 712 O O . CYS A 1 95 ? 5.555 -7.922 -18.781 1 98.62 95 CYS A O 1
ATOM 714 N N . THR A 1 96 ? 6.137 -9.602 -17.375 1 98.75 96 THR A N 1
ATOM 715 C CA . THR A 1 96 ? 5.477 -10.625 -18.172 1 98.75 96 THR A CA 1
ATOM 716 C C . THR A 1 96 ? 4.312 -11.25 -17.406 1 98.75 96 THR A C 1
ATOM 718 O O . THR A 1 96 ? 3.482 -11.953 -17.984 1 98.75 96 THR A O 1
ATOM 721 N N . VAL A 1 97 ? 4.188 -11.062 -16.172 1 98.88 97 VAL A N 1
ATOM 722 C CA . VAL A 1 97 ? 3.064 -11.492 -15.344 1 98.88 97 VAL A CA 1
ATOM 723 C C . VAL A 1 97 ? 2.672 -10.375 -14.383 1 98.88 97 VAL A C 1
ATOM 725 O O . VAL A 1 97 ? 3.533 -9.766 -13.742 1 98.88 97 VAL A O 1
ATOM 728 N N . LEU A 1 98 ? 1.364 -10.07 -14.32 1 98.88 98 LEU A N 1
ATOM 729 C CA . LEU A 1 98 ? 0.879 -8.867 -13.648 1 98.88 98 LEU A CA 1
ATOM 730 C C . LEU A 1 98 ? -0.167 -9.219 -12.594 1 98.88 98 LEU A C 1
ATOM 732 O O . LEU A 1 98 ? -1.197 -9.82 -12.914 1 98.88 98 LEU A O 1
ATOM 736 N N . ASP A 1 99 ? 0.098 -8.859 -11.344 1 98.81 99 ASP A N 1
ATOM 737 C CA . ASP A 1 99 ? -0.844 -9.047 -10.242 1 98.81 99 ASP A CA 1
ATOM 738 C C . ASP A 1 99 ? -1.499 -7.723 -9.852 1 98.81 99 ASP A C 1
ATOM 740 O O . ASP A 1 99 ? -0.834 -6.82 -9.336 1 98.81 99 ASP A O 1
ATOM 744 N N . ILE A 1 100 ? -2.779 -7.621 -10.023 1 98.81 100 ILE A N 1
ATOM 745 C CA . ILE A 1 100 ? -3.465 -6.398 -9.625 1 98.81 100 ILE A CA 1
ATOM 746 C C . ILE A 1 100 ? -4.27 -6.656 -8.352 1 98.81 100 ILE A C 1
ATOM 748 O O . ILE A 1 100 ? -4.844 -7.73 -8.18 1 98.81 100 ILE A O 1
ATOM 752 N N . VAL A 1 101 ? -4.336 -5.672 -7.434 1 98.38 101 VAL A N 1
ATOM 753 C CA . VAL A 1 101 ? -5.133 -5.801 -6.219 1 98.38 101 VAL A CA 1
ATOM 754 C C . VAL A 1 101 ? -6.543 -5.266 -6.461 1 98.38 101 VAL A C 1
ATOM 756 O O . VAL A 1 101 ? -6.715 -4.145 -6.941 1 98.38 101 VAL A O 1
ATOM 759 N N . MET A 1 102 ? -7.512 -6.059 -6.129 1 98.38 102 MET A N 1
ATOM 760 C CA . MET A 1 102 ? -8.914 -5.688 -6.277 1 98.38 102 MET A CA 1
ATOM 761 C C . MET A 1 102 ? -9.305 -4.613 -5.27 1 98.38 102 MET A C 1
ATOM 763 O O . MET A 1 102 ? -8.844 -4.629 -4.129 1 98.38 102 MET A O 1
ATOM 767 N N . ASN A 1 103 ? -10.164 -3.68 -5.719 1 97.81 103 ASN A N 1
ATOM 768 C CA . ASN A 1 103 ? -10.719 -2.684 -4.809 1 97.81 103 ASN A CA 1
ATOM 769 C C . ASN A 1 103 ? -11.664 -3.32 -3.797 1 97.81 103 ASN A C 1
ATOM 771 O O . ASN A 1 103 ? -12.859 -3.463 -4.062 1 97.81 103 ASN A O 1
ATOM 775 N N . VAL A 1 104 ? -11.188 -3.604 -2.617 1 98 104 VAL A N 1
ATOM 776 C CA . VAL A 1 104 ? -11.938 -4.32 -1.591 1 98 104 VAL A CA 1
ATOM 777 C C . VAL A 1 104 ? -13.117 -3.469 -1.127 1 98 104 VAL A C 1
ATOM 779 O O . VAL A 1 104 ? -14.211 -3.988 -0.902 1 98 104 VAL A O 1
ATOM 782 N N . GLY A 1 105 ? -12.891 -2.178 -0.964 1 97.12 105 GLY A N 1
ATOM 783 C CA . GLY A 1 105 ? -13.969 -1.288 -0.576 1 97.12 105 GLY A CA 1
ATOM 784 C C . GLY A 1 105 ? -15.141 -1.313 -1.542 1 97.12 105 GLY A C 1
ATOM 785 O O . GLY A 1 105 ? -16.297 -1.388 -1.124 1 97.12 105 GLY A O 1
ATOM 786 N N . ALA A 1 106 ? -14.844 -1.236 -2.838 1 97.62 106 ALA A N 1
ATOM 787 C CA . ALA A 1 106 ? -15.898 -1.295 -3.852 1 97.62 106 ALA A CA 1
ATOM 788 C C . ALA A 1 106 ? -16.656 -2.621 -3.787 1 97.62 106 ALA A C 1
ATOM 790 O O . ALA A 1 106 ? -17.875 -2.656 -3.938 1 97.62 106 ALA A O 1
ATOM 791 N N . LEU A 1 107 ? -15.938 -3.717 -3.588 1 98.56 107 LEU A N 1
ATOM 792 C CA . LEU A 1 107 ? -16.578 -5.02 -3.457 1 98.56 107 LEU A CA 1
ATOM 793 C C . LEU A 1 107 ? -17.531 -5.043 -2.268 1 98.56 107 LEU A C 1
ATOM 795 O O . LEU A 1 107 ? -18.672 -5.488 -2.389 1 98.56 107 LEU A O 1
ATOM 799 N N . LYS A 1 108 ? -17.094 -4.582 -1.154 1 98.25 108 LYS A N 1
ATOM 800 C CA . LYS A 1 108 ? -17.891 -4.57 0.07 1 98.25 108 LYS A CA 1
ATOM 801 C C . LYS A 1 108 ? -19.125 -3.676 -0.08 1 98.25 108 LYS A C 1
ATOM 803 O O . LYS A 1 108 ? -20.156 -3.936 0.527 1 98.25 108 LYS A O 1
ATOM 808 N N . ASP A 1 109 ? -18.969 -2.635 -0.927 1 98.19 109 ASP A N 1
ATOM 809 C CA . ASP A 1 109 ? -20.078 -1.732 -1.208 1 98.19 109 ASP A CA 1
ATOM 810 C C . ASP A 1 109 ? -20.984 -2.303 -2.297 1 98.19 109 ASP A C 1
ATOM 812 O O . ASP A 1 109 ? -21.938 -1.641 -2.736 1 98.19 109 ASP A O 1
ATOM 816 N N . LYS A 1 110 ? -20.641 -3.475 -2.844 1 98.5 110 LYS A N 1
ATOM 817 C CA . LYS A 1 110 ? -21.375 -4.184 -3.887 1 98.5 110 LYS A CA 1
ATOM 818 C C . LYS A 1 110 ? -21.406 -3.375 -5.184 1 98.5 110 LYS A C 1
ATOM 820 O O . LYS A 1 110 ? -22.391 -3.414 -5.922 1 98.5 110 LYS A O 1
ATOM 825 N N . LYS A 1 111 ? -20.438 -2.576 -5.309 1 98 111 LYS A N 1
ATOM 826 C CA . LYS A 1 111 ? -20.25 -1.876 -6.578 1 98 111 LYS A CA 1
ATOM 827 C C . LYS A 1 111 ? -19.547 -2.766 -7.598 1 98 111 LYS A C 1
ATOM 829 O O . LYS A 1 111 ? -18.438 -2.447 -8.055 1 98 111 LYS A O 1
ATOM 834 N N . TYR A 1 112 ? -20.25 -3.734 -8.102 1 98.56 112 TYR A N 1
ATOM 835 C CA . TYR A 1 112 ? -19.656 -4.789 -8.922 1 98.56 112 TYR A CA 1
ATOM 836 C C . TYR A 1 112 ? -19.266 -4.258 -10.297 1 98.56 112 TYR A C 1
ATOM 838 O O . TYR A 1 112 ? -18.312 -4.742 -10.914 1 98.56 112 TYR A O 1
ATOM 846 N N . ASP A 1 113 ? -19.953 -3.223 -10.727 1 98 113 ASP A N 1
ATOM 847 C CA . ASP A 1 113 ? -19.594 -2.607 -12.008 1 98 113 ASP A CA 1
ATOM 848 C C . ASP A 1 113 ? -18.219 -1.948 -11.945 1 98 113 ASP A C 1
ATOM 850 O O . ASP A 1 113 ? -17.469 -1.981 -12.922 1 98 113 ASP A O 1
ATOM 854 N N . VAL A 1 114 ? -17.906 -1.368 -10.82 1 97.31 114 VAL A N 1
ATOM 855 C CA . VAL A 1 114 ? -16.609 -0.749 -10.617 1 97.31 114 VAL A CA 1
ATOM 856 C C . VAL A 1 114 ? -15.508 -1.811 -10.695 1 97.31 114 VAL A C 1
ATOM 858 O O . VAL A 1 114 ? -14.469 -1.594 -11.328 1 97.31 114 VAL A O 1
ATOM 861 N N . ILE A 1 115 ? -15.766 -2.938 -10.117 1 98.19 115 ILE A N 1
ATOM 862 C CA . ILE A 1 115 ? -14.805 -4.035 -10.109 1 98.19 115 ILE A CA 1
ATOM 863 C C . ILE A 1 115 ? -14.641 -4.59 -11.516 1 98.19 115 ILE A C 1
ATOM 865 O O . ILE A 1 115 ? -13.516 -4.809 -11.977 1 98.19 115 ILE A O 1
ATOM 869 N N . LYS A 1 116 ? -15.734 -4.797 -12.156 1 98.25 116 LYS A N 1
ATOM 870 C CA . LYS A 1 116 ? -15.672 -5.309 -13.523 1 98.25 116 LYS A CA 1
ATOM 871 C C . LYS A 1 116 ? -14.898 -4.363 -14.43 1 98.25 116 LYS A C 1
ATOM 873 O O . LYS A 1 116 ? -14.047 -4.797 -15.211 1 98.25 116 LYS A O 1
ATOM 878 N N . ASP A 1 117 ? -15.188 -3.105 -14.281 1 98 117 ASP A N 1
ATOM 879 C CA . ASP A 1 117 ? -14.516 -2.092 -15.094 1 98 117 ASP A CA 1
ATOM 880 C C . ASP A 1 117 ? -13.008 -2.105 -14.852 1 98 117 ASP A C 1
ATOM 882 O O . ASP A 1 117 ? -12.227 -2.029 -15.805 1 98 117 ASP A O 1
ATOM 886 N N . GLU A 1 118 ? -12.57 -2.113 -13.609 1 98.12 118 GLU A N 1
ATOM 887 C CA . GLU A 1 118 ? -11.141 -2.094 -13.336 1 98.12 118 GLU A CA 1
ATOM 888 C C . GLU A 1 118 ? -10.461 -3.359 -13.852 1 98.12 118 GLU A C 1
ATOM 890 O O . GLU A 1 118 ? -9.336 -3.307 -14.352 1 98.12 118 GLU A O 1
ATOM 895 N N . LEU A 1 119 ? -11.172 -4.531 -13.758 1 98.75 119 LEU A N 1
ATOM 896 C CA . LEU A 1 119 ? -10.57 -5.781 -14.219 1 98.75 119 LEU A CA 1
ATOM 897 C C . LEU A 1 119 ? -10.492 -5.809 -15.742 1 98.75 119 LEU A C 1
ATOM 899 O O . LEU A 1 119 ? -9.508 -6.305 -16.312 1 98.75 119 LEU A O 1
ATOM 903 N N . GLU A 1 120 ? -11.492 -5.293 -16.406 1 98.81 120 GLU A N 1
ATOM 904 C CA . GLU A 1 120 ? -11.469 -5.223 -17.859 1 98.81 120 GLU A CA 1
ATOM 905 C C . GLU A 1 120 ? -10.367 -4.281 -18.344 1 98.81 120 GLU A C 1
ATOM 907 O O . GLU A 1 120 ? -9.648 -4.602 -19.297 1 98.81 120 GLU A O 1
ATOM 912 N N . ALA A 1 121 ? -10.273 -3.146 -17.719 1 98.81 121 ALA A N 1
ATOM 913 C CA . ALA A 1 121 ? -9.219 -2.195 -18.062 1 98.81 121 ALA A CA 1
ATOM 914 C C . ALA A 1 121 ? -7.836 -2.801 -17.828 1 98.81 121 ALA A C 1
ATOM 916 O O . ALA A 1 121 ? -6.922 -2.605 -18.625 1 98.81 121 ALA A O 1
ATOM 917 N N . PHE A 1 122 ? -7.73 -3.498 -16.812 1 98.88 122 PHE A N 1
ATOM 918 C CA . PHE A 1 122 ? -6.496 -4.188 -16.453 1 98.88 122 PHE A CA 1
ATOM 919 C C . PHE A 1 122 ? -6.137 -5.223 -17.516 1 98.88 122 PHE A C 1
ATOM 921 O O . PHE A 1 122 ? -5.008 -5.242 -18.016 1 98.88 122 PHE A O 1
ATOM 928 N N . LYS A 1 123 ? -7.055 -6.043 -17.797 1 98.88 123 LYS A N 1
ATOM 929 C CA . LYS A 1 123 ? -6.82 -7.09 -18.797 1 98.88 123 LYS A CA 1
ATOM 930 C C . LYS A 1 123 ? -6.387 -6.492 -20.125 1 98.88 123 LYS A C 1
ATOM 932 O O . LYS A 1 123 ? -5.441 -6.977 -20.75 1 98.88 123 LYS A O 1
ATOM 937 N N . LYS A 1 124 ? -7.086 -5.488 -20.516 1 98.81 124 LYS A N 1
ATOM 938 C CA . LYS A 1 124 ? -6.73 -4.809 -21.766 1 98.81 124 LYS A CA 1
ATOM 939 C C . LYS A 1 124 ? -5.32 -4.23 -21.688 1 98.81 124 LYS A C 1
ATOM 941 O O . LYS A 1 124 ? -4.527 -4.398 -22.625 1 98.81 124 LYS A O 1
ATOM 946 N N . ALA A 1 125 ? -4.977 -3.58 -20.609 1 98.88 125 ALA A N 1
ATOM 947 C CA . ALA A 1 125 ? -3.688 -2.92 -20.422 1 98.88 125 ALA A CA 1
ATOM 948 C C . ALA A 1 125 ? -2.557 -3.941 -20.344 1 98.88 125 ALA A C 1
ATOM 950 O O . ALA A 1 125 ? -1.4 -3.619 -20.625 1 98.88 125 ALA A O 1
ATOM 951 N N . ALA A 1 126 ? -2.865 -5.176 -19.969 1 98.81 126 ALA A N 1
ATOM 952 C CA . ALA A 1 126 ? -1.87 -6.23 -19.797 1 98.81 126 ALA A CA 1
ATOM 953 C C . ALA A 1 126 ? -1.374 -6.746 -21.141 1 98.81 126 ALA A C 1
ATOM 955 O O . ALA A 1 126 ? -0.361 -7.445 -21.203 1 98.81 126 ALA A O 1
ATOM 956 N N . GLN A 1 127 ? -2.111 -6.512 -22.25 1 98.69 127 GLN A N 1
ATOM 957 C CA . GLN A 1 127 ? -1.686 -6.77 -23.625 1 98.69 127 GLN A CA 1
ATOM 958 C C . GLN A 1 127 ? -1.332 -8.242 -23.828 1 98.69 127 GLN A C 1
ATOM 960 O O . GLN A 1 127 ? -0.288 -8.555 -24.391 1 98.69 127 GLN A O 1
ATOM 965 N N . GLY A 1 128 ? -2.109 -9.109 -23.234 1 98.62 128 GLY A N 1
ATOM 966 C CA . GLY A 1 128 ? -1.993 -10.539 -23.516 1 98.62 128 GLY A CA 1
ATOM 967 C C . GLY A 1 128 ? -1.076 -11.258 -22.531 1 98.62 128 GLY A C 1
ATOM 968 O O . GLY A 1 128 ? -0.976 -12.484 -22.562 1 98.62 128 GLY A O 1
ATOM 969 N N . HIS A 1 129 ? -0.381 -10.477 -21.688 1 98.88 129 HIS A N 1
ATOM 970 C CA . HIS A 1 129 ? 0.463 -11.102 -20.672 1 98.88 129 HIS A CA 1
ATOM 971 C C . HIS A 1 129 ? -0.377 -11.766 -19.594 1 98.88 129 HIS A C 1
ATOM 973 O O . HIS A 1 129 ? -1.587 -11.539 -19.5 1 98.88 129 HIS A O 1
ATOM 979 N N . ILE A 1 130 ? 0.243 -12.578 -18.75 1 98.88 130 ILE A N 1
ATOM 980 C CA . ILE A 1 130 ? -0.465 -13.32 -17.719 1 98.88 130 ILE A CA 1
ATOM 981 C C . ILE A 1 130 ? -1.012 -12.352 -16.672 1 98.88 130 ILE A C 1
ATOM 983 O O . ILE A 1 130 ? -0.29 -11.477 -16.188 1 98.88 130 ILE A O 1
ATOM 987 N N . THR A 1 131 ? -2.301 -12.516 -16.312 1 98.94 131 THR A N 1
ATOM 988 C CA . THR A 1 131 ? -2.953 -11.609 -15.367 1 98.94 131 THR A CA 1
ATOM 989 C C . THR A 1 131 ? -3.428 -12.367 -14.133 1 98.94 131 THR A C 1
ATOM 991 O O . THR A 1 131 ? -3.916 -13.492 -14.234 1 98.94 131 THR A O 1
ATOM 994 N N . LYS A 1 132 ? -3.223 -11.781 -13 1 98.94 132 LYS A N 1
ATOM 995 C CA . LYS A 1 132 ? -3.732 -12.297 -11.734 1 98.94 132 LYS A CA 1
ATOM 996 C C . LYS A 1 132 ? -4.453 -11.211 -10.945 1 98.94 132 LYS A C 1
ATOM 998 O O . LYS A 1 132 ? -4.07 -10.039 -10.992 1 98.94 132 LYS A O 1
ATOM 1003 N N . CYS A 1 133 ? -5.492 -11.586 -10.25 1 98.94 133 CYS A N 1
ATOM 1004 C CA . CYS A 1 133 ? -6.215 -10.633 -9.414 1 98.94 133 CYS A CA 1
ATOM 1005 C C . CYS A 1 133 ? -6.16 -11.047 -7.945 1 98.94 133 CYS A C 1
ATOM 1007 O O . CYS A 1 133 ? -6.621 -12.133 -7.586 1 98.94 133 CYS A O 1
ATOM 1009 N N . ILE A 1 134 ? -5.609 -10.156 -7.148 1 98.81 134 ILE A N 1
ATOM 1010 C CA . ILE A 1 134 ? -5.523 -10.359 -5.707 1 98.81 134 ILE A CA 1
ATOM 1011 C C . ILE A 1 134 ? -6.812 -9.891 -5.043 1 98.81 134 ILE A C 1
ATOM 1013 O O . ILE A 1 134 ? -7.211 -8.727 -5.188 1 98.81 134 ILE A O 1
ATOM 1017 N N . MET A 1 135 ? -7.379 -10.703 -4.293 1 98.44 135 MET A N 1
ATOM 1018 C CA . MET A 1 135 ? -8.672 -10.398 -3.678 1 98.44 135 MET A CA 1
ATOM 1019 C C . MET A 1 135 ? -8.484 -9.883 -2.254 1 98.44 135 MET A C 1
ATOM 1021 O O . MET A 1 135 ? -9.336 -9.156 -1.74 1 98.44 135 MET A O 1
ATOM 1025 N N . GLU A 1 136 ? -7.418 -10.234 -1.58 1 98.12 136 GLU A N 1
ATOM 1026 C CA . GLU A 1 136 ? -7.148 -10.023 -0.161 1 98.12 136 GLU A CA 1
ATOM 1027 C C . GLU A 1 136 ? -8.25 -10.625 0.707 1 98.12 136 GLU A C 1
ATOM 1029 O O . GLU A 1 136 ? -8.953 -9.898 1.422 1 98.12 136 GLU A O 1
ATOM 1034 N N . VAL A 1 137 ? -8.305 -11.852 0.833 1 98.44 137 VAL A N 1
ATOM 1035 C CA . VAL A 1 137 ? -9.477 -12.594 1.288 1 98.44 137 VAL A CA 1
ATOM 1036 C C . VAL A 1 137 ? -9.641 -12.414 2.795 1 98.44 137 VAL A C 1
ATOM 1038 O O . VAL A 1 137 ? -10.734 -12.625 3.332 1 98.44 137 VAL A O 1
ATOM 1041 N N . CYS A 1 138 ? -8.578 -12.031 3.49 1 97.5 138 CYS A N 1
ATOM 1042 C CA . CYS A 1 138 ? -8.688 -11.898 4.938 1 97.5 138 CYS A CA 1
ATOM 1043 C C . CYS A 1 138 ? -9.695 -10.82 5.312 1 97.5 138 CYS A C 1
ATOM 1045 O O . CYS A 1 138 ? -10.18 -10.781 6.445 1 97.5 138 CYS A O 1
ATOM 1047 N N . TYR A 1 139 ? -10.094 -10.008 4.359 1 97.62 139 TYR A N 1
ATOM 1048 C CA . TYR A 1 139 ? -11.039 -8.93 4.629 1 97.62 139 TYR A CA 1
ATOM 1049 C C . TYR A 1 139 ? -12.422 -9.281 4.109 1 97.62 139 TYR A C 1
ATOM 1051 O O . TYR A 1 139 ? -13.344 -8.453 4.164 1 97.62 139 TYR A O 1
ATOM 1059 N N . LEU A 1 140 ? -12.617 -10.469 3.615 1 98.56 140 LEU A N 1
ATOM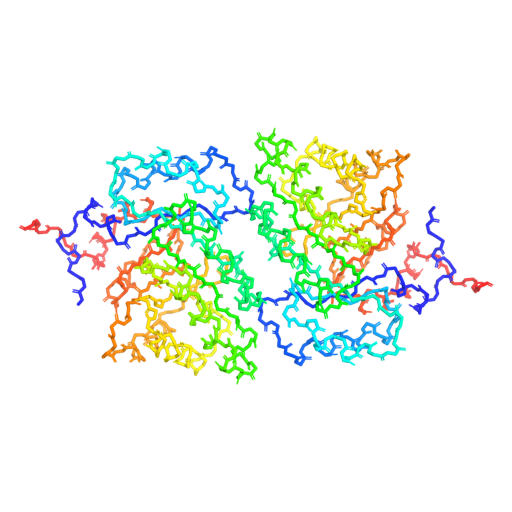 1060 C CA . LEU A 1 140 ? -13.844 -10.781 2.885 1 98.56 140 LEU A CA 1
ATOM 1061 C C . LEU A 1 140 ? -14.602 -11.914 3.555 1 98.56 140 LEU A C 1
ATOM 1063 O O . LEU A 1 140 ? -14 -12.82 4.137 1 98.56 140 LEU A O 1
ATOM 1067 N N . THR A 1 141 ? -15.898 -11.891 3.438 1 98.5 141 THR A N 1
ATOM 1068 C CA . THR A 1 141 ? -16.75 -13.023 3.797 1 98.5 141 THR A CA 1
ATOM 1069 C C . THR A 1 141 ? -16.734 -14.078 2.697 1 98.5 141 THR A C 1
ATOM 1071 O O . THR A 1 141 ? -16.266 -13.82 1.586 1 98.5 141 THR A O 1
ATOM 1074 N N . ASP A 1 142 ? -17.297 -15.25 2.996 1 98.75 142 ASP A N 1
ATOM 1075 C CA . ASP A 1 142 ? -17.359 -16.312 2 1 98.75 142 ASP A CA 1
ATOM 1076 C C . ASP A 1 142 ? -18.156 -15.867 0.777 1 98.75 142 ASP A C 1
ATOM 1078 O O . ASP A 1 142 ? -17.797 -16.172 -0.358 1 98.75 142 ASP A O 1
ATOM 1082 N N . GLU A 1 143 ? -19.203 -15.156 1.021 1 98.75 143 GLU A N 1
ATOM 1083 C CA . GLU A 1 143 ? -20.031 -14.664 -0.073 1 98.75 143 GLU A CA 1
ATOM 1084 C C . GLU A 1 143 ? -19.281 -13.664 -0.939 1 98.75 143 GLU A C 1
ATOM 1086 O O . GLU A 1 143 ? -19.375 -13.703 -2.168 1 98.75 143 GLU A O 1
ATOM 1091 N N . GLU A 1 144 ? -18.547 -12.805 -0.295 1 98.88 144 GLU A N 1
ATOM 1092 C CA . GLU A 1 144 ? -17.75 -11.82 -1.018 1 98.88 144 GLU A CA 1
ATOM 1093 C C . GLU A 1 144 ? -16.641 -12.492 -1.818 1 98.88 144 GLU A C 1
ATOM 1095 O O . GLU A 1 144 ? -16.344 -12.086 -2.947 1 98.88 144 GLU A O 1
ATOM 1100 N N . ILE A 1 145 ? -16.031 -13.516 -1.275 1 98.94 145 ILE A N 1
ATOM 1101 C CA . ILE A 1 145 ? -15.008 -14.281 -1.973 1 98.94 145 ILE A CA 1
ATOM 1102 C C . ILE A 1 145 ? -15.594 -14.922 -3.225 1 98.94 145 ILE A C 1
ATOM 1104 O O . ILE A 1 145 ? -15.023 -14.82 -4.312 1 98.94 145 ILE A O 1
ATOM 1108 N N . ALA A 1 146 ? -16.719 -15.531 -3.064 1 98.94 146 ALA A N 1
ATOM 1109 C CA . ALA A 1 146 ? -17.375 -16.172 -4.199 1 98.94 146 ALA A CA 1
ATOM 1110 C C . ALA A 1 146 ? -17.703 -15.148 -5.285 1 98.94 146 ALA A C 1
ATOM 1112 O O . ALA A 1 146 ? -17.469 -15.398 -6.473 1 98.94 146 ALA A O 1
ATOM 1113 N N . THR A 1 147 ? -18.234 -14.023 -4.859 1 98.88 147 THR A N 1
ATOM 1114 C CA . THR A 1 147 ? -18.594 -12.969 -5.805 1 98.88 147 THR A CA 1
ATOM 1115 C C . THR A 1 147 ? -17.359 -12.477 -6.555 1 98.88 147 THR A C 1
ATOM 1117 O O . THR A 1 147 ? -17.391 -12.328 -7.777 1 98.88 147 THR A O 1
ATOM 1120 N N . ALA A 1 148 ? -16.297 -12.227 -5.836 1 98.88 148 ALA A N 1
ATOM 1121 C CA . ALA A 1 148 ? -15.055 -11.781 -6.453 1 98.88 148 ALA A CA 1
ATOM 1122 C C . ALA A 1 148 ? -14.555 -12.797 -7.473 1 98.88 148 ALA A C 1
ATOM 1124 O O . ALA A 1 148 ? -14.148 -12.422 -8.578 1 98.88 148 ALA A O 1
ATOM 1125 N N . CYS A 1 149 ? -14.617 -14.07 -7.117 1 98.94 149 CYS A N 1
ATOM 1126 C CA . CYS A 1 149 ? -14.188 -15.141 -8.008 1 98.94 149 CYS A CA 1
ATOM 1127 C C . CYS A 1 149 ? -15.016 -15.148 -9.289 1 98.94 149 CYS A C 1
ATOM 1129 O O . CYS A 1 149 ? -14.469 -15.297 -10.383 1 98.94 149 CYS A O 1
ATOM 1131 N N . LYS A 1 150 ? -16.266 -14.992 -9.133 1 98.88 150 LYS A N 1
ATOM 1132 C CA . LYS A 1 150 ? -17.141 -14.977 -10.305 1 98.88 150 LYS A CA 1
ATOM 1133 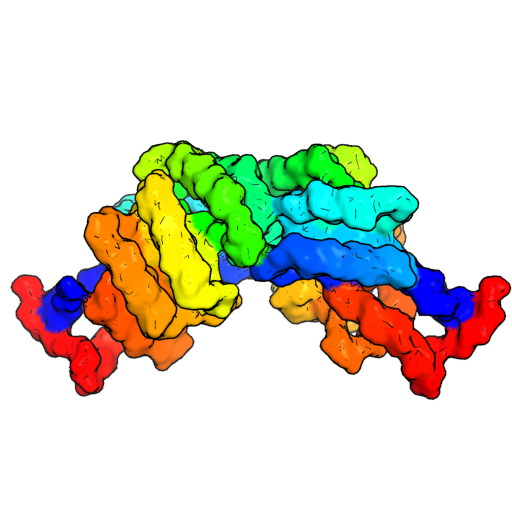C C . LYS A 1 150 ? -16.797 -13.812 -11.234 1 98.88 150 LYS A C 1
ATOM 1135 O O . LYS A 1 150 ? -16.781 -13.977 -12.453 1 98.88 150 LYS A O 1
ATOM 1140 N N . LEU A 1 151 ? -16.594 -12.641 -10.695 1 98.88 151 LEU A N 1
ATOM 1141 C CA . LEU A 1 151 ? -16.219 -11.469 -11.492 1 98.88 151 LEU A CA 1
ATOM 1142 C C . LEU A 1 151 ? -14.898 -11.695 -12.211 1 98.88 151 LEU A C 1
ATOM 1144 O O . LEU A 1 151 ? -14.766 -11.352 -13.391 1 98.88 151 LEU A O 1
ATOM 1148 N N . ILE A 1 152 ? -13.945 -12.281 -11.555 1 98.94 152 ILE A N 1
ATOM 1149 C CA . ILE A 1 152 ? -12.641 -12.609 -12.109 1 98.94 152 ILE A CA 1
ATOM 1150 C C . ILE A 1 152 ? -12.805 -13.547 -13.305 1 98.94 152 ILE A C 1
ATOM 1152 O O . ILE A 1 152 ? -12.219 -13.312 -14.367 1 98.94 152 ILE A O 1
ATOM 1156 N N . ALA A 1 153 ? -13.602 -14.578 -13.125 1 98.88 153 ALA A N 1
ATOM 1157 C CA . ALA A 1 153 ? -13.852 -15.547 -14.188 1 98.88 153 ALA A CA 1
ATOM 1158 C C . ALA A 1 153 ? -14.555 -14.898 -15.367 1 98.88 153 ALA A C 1
ATOM 1160 O O . ALA A 1 153 ? -14.219 -15.156 -16.531 1 98.88 153 ALA A O 1
ATOM 1161 N N . GLU A 1 154 ? -15.523 -14.078 -15.047 1 98.62 154 GLU A N 1
ATOM 1162 C CA . GLU A 1 154 ? -16.312 -13.406 -16.078 1 98.62 154 GLU A CA 1
ATOM 1163 C C . GLU A 1 154 ? -15.422 -12.555 -16.984 1 98.62 154 GLU A C 1
ATOM 1165 O O . GLU A 1 154 ? -15.617 -12.523 -18.203 1 98.62 154 GLU A O 1
ATOM 1170 N N . VAL A 1 155 ? -14.469 -11.844 -16.453 1 98.62 155 VAL A N 1
ATOM 1171 C CA . VAL A 1 155 ? -13.617 -10.922 -17.203 1 98.62 155 VAL A CA 1
ATOM 1172 C C . VAL A 1 155 ? -12.523 -11.703 -17.938 1 98.62 155 VAL A C 1
ATOM 1174 O O . VAL A 1 155 ? -11.961 -11.227 -18.922 1 98.62 155 VAL A O 1
ATOM 1177 N N . GLY A 1 156 ? -12.203 -12.883 -17.375 1 98.69 156 GLY A N 1
ATOM 1178 C CA . GLY A 1 156 ? -11.203 -13.727 -18.016 1 98.69 156 GLY A CA 1
ATOM 1179 C C . GLY A 1 156 ? -9.797 -13.492 -17.5 1 98.69 156 GLY A C 1
ATOM 1180 O O . GLY A 1 156 ? -8.828 -13.586 -18.25 1 98.69 156 GLY A O 1
ATOM 1181 N N . ILE A 1 157 ? -9.68 -13.133 -16.266 1 98.88 157 ILE A N 1
ATOM 1182 C CA . ILE A 1 157 ? -8.383 -13.055 -15.602 1 98.88 157 ILE A CA 1
ATOM 1183 C C . ILE A 1 157 ? -7.805 -14.453 -15.43 1 98.88 157 ILE A C 1
ATOM 1185 O O . ILE A 1 157 ? -8.531 -15.406 -15.133 1 98.88 157 ILE A O 1
ATOM 1189 N N . ASP A 1 158 ? -6.504 -14.602 -15.547 1 98.94 158 ASP A N 1
ATOM 1190 C CA . ASP A 1 158 ? -5.898 -15.93 -15.617 1 98.94 158 ASP A CA 1
ATOM 1191 C C . ASP A 1 158 ? -5.855 -16.594 -14.242 1 98.94 158 ASP A C 1
ATOM 1193 O O . ASP A 1 158 ? -6.039 -17.797 -14.125 1 98.94 158 ASP A O 1
ATOM 1197 N N . TYR A 1 159 ? -5.551 -15.797 -13.172 1 98.94 159 TYR A N 1
ATOM 1198 C CA . TYR A 1 159 ? -5.43 -16.344 -11.828 1 98.94 159 TYR A CA 1
ATOM 1199 C C . TYR A 1 159 ? -6.277 -15.555 -10.844 1 98.94 159 TYR A C 1
ATOM 1201 O O . TYR A 1 159 ? -6.328 -14.32 -10.898 1 98.94 159 TYR A O 1
ATOM 1209 N N . ALA A 1 160 ? -6.934 -16.25 -9.984 1 98.94 160 ALA A N 1
ATOM 1210 C CA . ALA A 1 160 ? -7.406 -15.672 -8.727 1 98.94 160 ALA A CA 1
ATOM 1211 C C . ALA A 1 160 ? -6.391 -15.883 -7.605 1 98.94 160 ALA A C 1
ATOM 1213 O O . ALA A 1 160 ? -5.93 -17 -7.383 1 98.94 160 ALA A O 1
ATOM 1214 N N . LYS A 1 161 ? -5.984 -14.805 -6.977 1 98.88 161 LYS A N 1
ATOM 1215 C CA . LYS A 1 161 ? -4.953 -14.852 -5.945 1 98.88 161 LYS A CA 1
ATOM 1216 C C . LYS A 1 161 ? -5.512 -14.43 -4.59 1 98.88 161 LYS A C 1
ATOM 1218 O O . LYS A 1 161 ? -6.266 -13.461 -4.496 1 98.88 161 LYS A O 1
ATOM 1223 N N . THR A 1 162 ? -5.059 -15.031 -3.469 1 98.81 162 THR A N 1
ATOM 1224 C CA . THR A 1 162 ? -5.707 -14.914 -2.168 1 98.81 162 THR A CA 1
ATOM 1225 C C . THR A 1 162 ? -5.34 -13.602 -1.488 1 98.81 162 THR A C 1
ATOM 1227 O O . THR A 1 162 ? -6.188 -12.961 -0.86 1 98.81 162 THR A O 1
ATOM 1230 N N . SER A 1 163 ? -4.066 -13.25 -1.609 1 97.94 163 SER A N 1
ATOM 1231 C CA . SER A 1 163 ? -3.604 -12.195 -0.713 1 97.94 163 SER A CA 1
ATOM 1232 C C . SER A 1 163 ? -2.381 -11.484 -1.283 1 97.94 163 SER A C 1
ATOM 1234 O O . SER A 1 163 ? -1.75 -11.977 -2.221 1 97.94 163 SER A O 1
ATOM 1236 N N . THR A 1 164 ? -2.086 -10.328 -0.726 1 97.06 164 THR A N 1
ATOM 1237 C CA . THR A 1 164 ? -0.876 -9.594 -1.081 1 97.06 164 THR A CA 1
ATOM 1238 C C . THR A 1 164 ? 0.327 -10.125 -0.309 1 97.06 164 THR A C 1
ATOM 1240 O O . THR A 1 164 ? 1.473 -9.922 -0.717 1 97.06 164 THR A O 1
ATOM 1243 N N . GLY A 1 165 ? 0.056 -10.719 0.772 1 95.69 165 GLY A N 1
ATOM 1244 C CA . GLY A 1 165 ? 1.128 -11.133 1.664 1 95.69 165 GLY A CA 1
ATOM 1245 C C . GLY A 1 165 ? 1.517 -10.062 2.666 1 95.69 165 GLY A C 1
ATOM 1246 O O . GLY A 1 165 ? 2.352 -10.297 3.541 1 95.69 165 GLY A O 1
ATOM 1247 N N . GLN A 1 166 ? 0.85 -8.898 2.6 1 94.94 166 GLN A N 1
ATOM 1248 C CA . GLN A 1 166 ? 1.166 -7.805 3.514 1 94.94 166 GLN A CA 1
ATOM 1249 C C . GLN A 1 166 ? 0.275 -7.848 4.75 1 94.94 166 GLN A C 1
ATOM 1251 O O . GLN A 1 166 ? 0.544 -7.164 5.742 1 94.94 166 GLN A O 1
ATOM 1256 N N . PHE A 1 167 ? -0.806 -8.602 4.656 1 94.19 167 PHE A N 1
ATOM 1257 C CA . PHE A 1 167 ? -1.753 -8.812 5.742 1 94.19 167 PHE A CA 1
ATOM 1258 C C . PHE A 1 167 ? -1.881 -10.297 6.074 1 94.19 167 PHE A C 1
ATOM 1260 O O . PHE A 1 167 ? -0.932 -11.062 5.891 1 94.19 167 PHE A O 1
ATOM 1267 N N . GLU A 1 168 ? -3.066 -10.594 6.629 1 93.75 168 GLU A N 1
ATOM 1268 C CA . GLU A 1 168 ? -3.244 -12.008 6.945 1 93.75 168 GLU A CA 1
ATOM 1269 C C . GLU A 1 168 ? -3.463 -12.836 5.684 1 93.75 168 GLU A C 1
ATOM 1271 O O . GLU A 1 168 ? -4.145 -12.391 4.754 1 93.75 168 GLU A O 1
ATOM 1276 N N . GLY A 1 169 ? -2.865 -13.961 5.602 1 95.25 169 GLY A N 1
ATOM 1277 C CA . GLY A 1 169 ? -3.104 -14.898 4.512 1 95.25 169 GLY A CA 1
ATOM 1278 C C . GLY A 1 169 ? -4.445 -15.594 4.609 1 95.25 169 GLY A C 1
ATOM 1279 O O . GLY A 1 169 ? -5.242 -15.305 5.504 1 95.25 169 GLY A O 1
ATOM 1280 N N . PRO A 1 170 ? -4.68 -16.453 3.641 1 97.88 170 PRO A N 1
ATOM 1281 C CA . PRO A 1 170 ? -5.969 -17.156 3.604 1 97.88 170 PRO A CA 1
ATOM 1282 C C . PRO A 1 170 ? -6.047 -18.312 4.594 1 97.88 170 PRO A C 1
ATOM 1284 O O . PRO A 1 170 ? -5.031 -18.953 4.871 1 97.88 170 PRO A O 1
ATOM 1287 N N . SER A 1 171 ? -7.25 -18.609 5.062 1 97.81 171 SER A N 1
ATOM 1288 C CA . SER A 1 171 ? -7.539 -19.906 5.652 1 97.81 171 SER A CA 1
ATOM 1289 C C . SER A 1 171 ? -7.797 -20.969 4.578 1 97.81 171 SER A C 1
ATOM 1291 O O . SER A 1 171 ? -8.023 -20.625 3.414 1 97.81 171 SER A O 1
ATOM 1293 N N . MET A 1 172 ? -7.684 -22.234 5.02 1 98.25 172 MET A N 1
ATOM 1294 C CA . MET A 1 172 ? -8.023 -23.312 4.09 1 98.25 172 MET A CA 1
ATOM 1295 C C . MET A 1 172 ? -9.492 -23.219 3.678 1 98.25 172 MET A C 1
ATOM 1297 O O . MET A 1 172 ? -9.828 -23.469 2.518 1 98.25 172 MET A O 1
ATOM 1301 N N . GLU A 1 173 ? -10.367 -22.812 4.605 1 98.56 173 GLU A N 1
ATOM 1302 C CA . GLU A 1 173 ? -11.781 -22.656 4.297 1 98.56 173 GLU A CA 1
ATOM 1303 C C . GLU A 1 173 ? -12.008 -21.625 3.195 1 98.56 173 GLU A C 1
ATOM 1305 O O . GLU A 1 173 ? -12.758 -21.875 2.248 1 98.56 173 GLU A O 1
ATOM 1310 N N . GLN A 1 174 ? -11.367 -20.516 3.311 1 98.75 174 GLN A N 1
ATOM 1311 C CA . GLN A 1 174 ? -11.477 -19.453 2.303 1 98.75 174 GLN A CA 1
ATOM 1312 C C . GLN A 1 174 ? -10.977 -19.953 0.945 1 98.75 174 GLN A C 1
ATOM 1314 O O . GLN A 1 174 ? -11.609 -19.688 -0.081 1 98.75 174 GLN A O 1
ATOM 1319 N N . PHE A 1 175 ? -9.875 -20.656 0.95 1 98.75 175 PHE A N 1
ATOM 1320 C CA . PHE A 1 175 ? -9.32 -21.203 -0.287 1 98.75 175 PHE A CA 1
ATOM 1321 C C . PHE A 1 175 ? -10.289 -22.188 -0.926 1 98.75 175 PHE A C 1
ATOM 1323 O O . PHE A 1 175 ? -10.469 -22.188 -2.145 1 98.75 175 PHE A O 1
ATOM 1330 N N . LEU A 1 176 ? -10.859 -22.984 -0.093 1 98.81 176 LEU A N 1
ATOM 1331 C CA . LEU A 1 176 ? -11.789 -23.984 -0.619 1 98.81 176 LEU A CA 1
ATOM 1332 C C . LEU A 1 176 ? -13.031 -23.312 -1.205 1 98.81 176 LEU A C 1
ATOM 1334 O O . LEU A 1 176 ? -13.602 -23.812 -2.174 1 98.81 176 LEU A O 1
ATOM 1338 N N . VAL A 1 177 ? -13.484 -22.172 -0.693 1 98.94 177 VAL A N 1
ATOM 1339 C CA . VAL A 1 177 ? -14.562 -21.391 -1.293 1 98.94 177 VAL A CA 1
ATOM 1340 C C . VAL A 1 177 ? -14.148 -20.922 -2.688 1 98.94 177 VAL A C 1
ATOM 1342 O O . VAL A 1 177 ? -14.93 -21.016 -3.635 1 98.94 177 VAL A O 1
ATOM 1345 N N . MET A 1 178 ? -12.938 -20.484 -2.838 1 98.94 178 MET A N 1
ATOM 1346 C CA . MET A 1 178 ? -12.414 -20.062 -4.141 1 98.94 178 MET A CA 1
ATOM 1347 C C . MET A 1 178 ? -12.43 -21.234 -5.125 1 98.94 178 MET A C 1
ATOM 1349 O O . MET A 1 178 ? -12.953 -21.109 -6.234 1 98.94 178 MET A O 1
ATOM 1353 N N . LYS A 1 179 ? -11.852 -22.328 -4.68 1 98.81 179 LYS A N 1
ATOM 1354 C CA . LYS A 1 179 ? -11.734 -23.5 -5.527 1 98.81 179 LYS A CA 1
ATOM 1355 C C . LYS A 1 179 ? -13.102 -23.969 -6.004 1 98.81 179 LYS A C 1
ATOM 1357 O O . LYS A 1 179 ? -13.305 -24.219 -7.199 1 98.81 179 LYS A O 1
ATOM 1362 N N . LYS A 1 180 ? -13.969 -24.062 -5.012 1 98.75 180 LYS A N 1
ATOM 1363 C CA . LYS A 1 180 ? -15.32 -24.5 -5.344 1 98.75 180 LYS A CA 1
ATOM 1364 C C . LYS A 1 180 ? -15.977 -23.562 -6.352 1 98.75 180 LYS A C 1
ATOM 1366 O O . LYS A 1 180 ? -16.562 -24.016 -7.332 1 98.75 180 LYS A O 1
ATOM 1371 N N . THR A 1 181 ? -15.898 -22.266 -6.16 1 98.88 181 THR A N 1
ATOM 1372 C CA . THR A 1 181 ? -16.562 -21.266 -6.988 1 98.88 181 THR A CA 1
ATOM 1373 C C . THR A 1 181 ? -15.984 -21.281 -8.406 1 98.88 181 THR A C 1
ATOM 1375 O O . THR A 1 181 ? -16.719 -21.047 -9.375 1 98.88 181 THR A O 1
ATOM 1378 N N . LEU A 1 182 ? -14.742 -21.594 -8.547 1 98.75 182 LEU A N 1
ATOM 1379 C CA . LEU A 1 182 ? -14.062 -21.453 -9.836 1 98.75 182 LEU A CA 1
ATOM 1380 C C . LEU A 1 182 ? -14 -22.797 -10.562 1 98.75 182 LEU A C 1
ATOM 1382 O O . LEU A 1 182 ? -13.438 -22.875 -11.656 1 98.75 182 LEU A O 1
ATOM 1386 N N .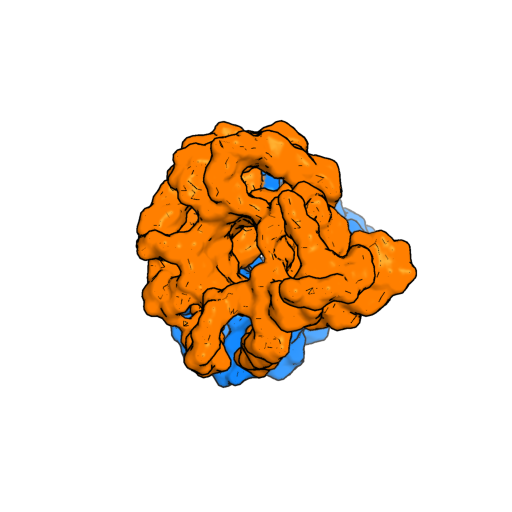 THR A 1 183 ? -14.516 -23.812 -9.906 1 98.06 183 THR A N 1
ATOM 1387 C CA . THR A 1 183 ? -14.594 -25.109 -10.57 1 98.06 183 THR A CA 1
ATOM 1388 C C . THR A 1 183 ? -15.312 -24.984 -11.906 1 98.06 183 THR A C 1
ATOM 1390 O O . THR A 1 183 ? -16.375 -24.375 -11.992 1 98.06 183 THR A O 1
ATOM 1393 N N . GLY A 1 184 ? -14.711 -25.531 -12.898 1 97.69 184 GLY A N 1
ATOM 1394 C CA . GLY A 1 184 ? -15.32 -25.5 -14.219 1 97.69 184 GLY A CA 1
ATOM 1395 C C . GLY A 1 184 ? -14.922 -24.281 -15.031 1 97.69 184 GLY A C 1
ATOM 1396 O O . GLY A 1 184 ? -15.305 -24.156 -16.188 1 97.69 184 GLY A O 1
ATOM 1397 N N . THR A 1 185 ? -14.219 -23.359 -14.461 1 98.44 185 THR A N 1
ATOM 1398 C CA . THR A 1 185 ? -13.672 -22.203 -15.188 1 98.44 185 THR A CA 1
ATOM 1399 C C . THR A 1 185 ? -12.211 -22.438 -15.539 1 98.44 185 THR A C 1
ATOM 1401 O O . THR A 1 185 ? -11.609 -23.422 -15.102 1 98.44 185 THR A O 1
ATOM 1404 N N . ALA A 1 186 ? -11.672 -21.625 -16.328 1 98.25 186 ALA A N 1
ATOM 1405 C CA . ALA A 1 186 ? -10.266 -21.734 -16.719 1 98.25 186 ALA A CA 1
ATOM 1406 C C . ALA A 1 186 ? -9.359 -20.984 -15.75 1 98.25 186 ALA A C 1
ATOM 1408 O O . ALA A 1 186 ? -8.141 -21 -15.898 1 98.25 186 ALA A O 1
ATOM 1409 N N . VAL A 1 187 ? -9.945 -20.297 -14.734 1 98.88 187 VAL A N 1
ATOM 1410 C CA . VAL A 1 187 ? -9.172 -19.469 -13.805 1 98.88 187 VAL A CA 1
ATOM 1411 C C . VAL A 1 187 ? -8.32 -20.375 -12.906 1 98.88 187 VAL A C 1
ATOM 1413 O O . VAL A 1 187 ? -8.82 -21.328 -12.312 1 98.88 187 VAL A O 1
ATOM 1416 N N . LYS A 1 188 ? -7.043 -20.109 -12.852 1 98.81 188 LYS A N 1
ATOM 1417 C CA . LYS A 1 188 ? -6.125 -20.828 -11.969 1 98.81 188 LYS A CA 1
ATOM 1418 C C . LYS A 1 188 ? -6.078 -20.188 -10.586 1 98.81 188 LYS A C 1
ATOM 1420 O O . LYS A 1 188 ? -6.547 -19.062 -10.398 1 98.81 188 LYS A O 1
ATOM 1425 N N . LEU A 1 189 ? -5.547 -20.938 -9.586 1 98.88 189 LEU A N 1
ATOM 1426 C CA . LEU A 1 189 ? -5.551 -20.5 -8.195 1 98.88 189 LEU A CA 1
ATOM 1427 C C . LEU A 1 189 ? -4.129 -20.266 -7.695 1 98.88 189 LEU A C 1
ATOM 1429 O O . LEU A 1 189 ? -3.297 -21.172 -7.75 1 98.88 189 LEU A O 1
ATOM 1433 N N . LYS A 1 190 ? -3.832 -19.078 -7.254 1 98.88 190 LYS A N 1
ATOM 1434 C CA . LYS A 1 190 ? -2.574 -18.766 -6.59 1 98.88 190 LYS A CA 1
ATOM 1435 C C . LYS A 1 190 ? -2.803 -18.391 -5.125 1 98.88 190 LYS A C 1
ATOM 1437 O O . LYS A 1 190 ? -3.678 -17.578 -4.812 1 98.88 190 LYS A O 1
ATOM 1442 N N . VAL A 1 191 ? -2.002 -19 -4.258 1 98.75 191 VAL A N 1
ATOM 1443 C CA . VAL A 1 191 ? -2.08 -18.703 -2.834 1 98.75 191 VAL A CA 1
ATOM 1444 C C . VAL A 1 191 ? -0.873 -17.859 -2.414 1 98.75 191 VAL A C 1
ATOM 1446 O O . VAL A 1 191 ? 0.266 -18.188 -2.752 1 98.75 191 VAL A O 1
ATOM 1449 N N . ALA A 1 192 ? -1.091 -16.75 -1.729 1 98.06 192 ALA A N 1
ATOM 1450 C CA . ALA A 1 192 ? -0.053 -15.953 -1.071 1 98.06 192 ALA A CA 1
ATOM 1451 C C . ALA A 1 192 ? -0.406 -15.695 0.39 1 98.06 192 ALA A C 1
ATOM 1453 O O . ALA A 1 192 ? -1.565 -15.828 0.789 1 98.06 192 ALA A O 1
ATOM 1454 N N . GLY A 1 193 ? 0.551 -15.398 1.163 1 92.5 193 GLY A N 1
ATOM 1455 C CA . GLY A 1 193 ? 0.349 -15.156 2.582 1 92.5 193 GLY A CA 1
ATOM 1456 C C . GLY A 1 193 ? 0.818 -16.297 3.459 1 92.5 193 GLY A C 1
ATOM 1457 O O . GLY A 1 193 ? 0.569 -16.312 4.664 1 92.5 193 GLY A O 1
ATOM 1458 N N . VAL A 1 194 ? 1.476 -17.297 2.838 1 92.62 194 VAL A N 1
ATOM 1459 C CA . VAL A 1 194 ? 2.094 -18.375 3.609 1 92.62 194 VAL A CA 1
ATOM 1460 C C . VAL A 1 194 ? 3.535 -18 3.949 1 92.62 194 VAL A C 1
ATOM 1462 O O . VAL A 1 194 ? 4.234 -17.391 3.137 1 92.62 194 VAL A O 1
ATOM 1465 N N . LYS A 1 195 ? 3.854 -18.344 5.148 1 87.44 195 LYS A N 1
ATOM 1466 C CA . LYS A 1 195 ? 5.129 -17.844 5.656 1 87.44 195 LYS A CA 1
ATOM 1467 C C . LYS A 1 195 ? 5.922 -18.969 6.332 1 87.44 195 LYS A C 1
ATOM 1469 O O . LYS A 1 195 ? 5.375 -20.016 6.641 1 87.44 195 LYS A O 1
ATOM 1474 N N . PHE A 1 196 ? 7.242 -18.844 6.316 1 90.31 196 PHE A N 1
ATOM 1475 C CA . PHE A 1 196 ? 8.109 -19.594 7.219 1 90.31 196 PHE A CA 1
ATOM 1476 C C . PHE A 1 196 ? 8.07 -19 8.625 1 90.31 196 PHE A C 1
ATOM 1478 O O . PHE A 1 196 ? 7.871 -17.797 8.789 1 90.31 196 PHE A O 1
ATOM 1485 N N . PRO A 1 197 ? 8.164 -19.938 9.609 1 94.06 197 PRO A N 1
ATOM 1486 C CA . PRO A 1 197 ? 8.656 -21.312 9.672 1 94.06 197 PRO A CA 1
ATOM 1487 C C . PRO A 1 197 ? 7.527 -22.344 9.648 1 94.06 197 PRO A C 1
ATOM 1489 O O . PRO A 1 197 ? 7.586 -23.344 10.359 1 94.06 197 PRO A O 1
ATOM 1492 N N . ARG A 1 198 ? 6.477 -22.141 8.984 1 95.25 198 ARG A N 1
ATOM 1493 C CA . ARG A 1 198 ? 5.391 -23.094 8.812 1 95.25 198 ARG A CA 1
ATOM 1494 C C . ARG A 1 198 ? 5.242 -23.5 7.352 1 95.25 198 ARG A C 1
ATOM 1496 O O . ARG A 1 198 ? 4.203 -23.266 6.734 1 95.25 198 ARG A O 1
ATOM 1503 N N . PRO A 1 199 ? 6.277 -24.156 6.902 1 97.19 199 PRO A N 1
ATOM 1504 C CA . PRO A 1 199 ? 6.262 -24.516 5.48 1 97.19 199 PRO A CA 1
ATOM 1505 C C . PRO A 1 199 ? 5.113 -25.453 5.113 1 97.19 199 PRO A C 1
ATOM 1507 O O . PRO A 1 199 ? 4.707 -25.5 3.951 1 97.19 199 PRO A O 1
ATOM 1510 N N . GLN A 1 200 ? 4.562 -26.203 6.09 1 97.31 200 GLN A N 1
ATOM 1511 C CA . GLN A 1 200 ? 3.51 -27.188 5.836 1 97.31 200 GLN A CA 1
ATOM 1512 C C . GLN A 1 200 ?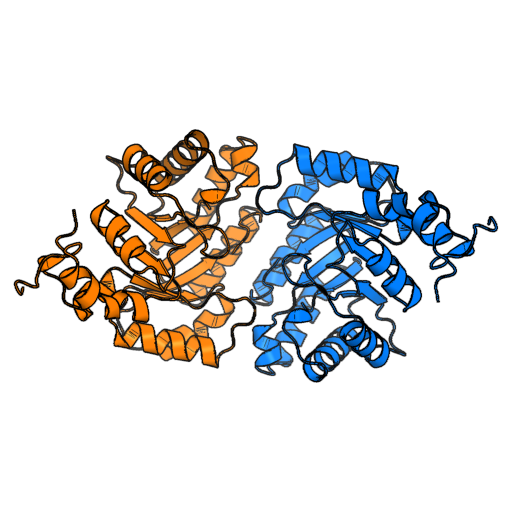 2.275 -26.516 5.23 1 97.31 200 GLN A C 1
ATOM 1514 O O . GLN A 1 200 ? 1.531 -27.156 4.477 1 97.31 200 GLN A O 1
ATOM 1519 N N . ASN A 1 201 ? 2.055 -25.297 5.531 1 97.62 201 ASN A N 1
ATOM 1520 C CA . ASN A 1 201 ? 0.894 -24.594 4.992 1 97.62 201 ASN A CA 1
ATOM 1521 C C . ASN A 1 201 ? 0.937 -24.531 3.469 1 97.62 201 ASN A C 1
ATOM 1523 O O . ASN A 1 201 ? -0.07 -24.781 2.805 1 97.62 201 ASN A O 1
ATOM 1527 N N . ALA A 1 202 ? 2.133 -24.203 2.936 1 98 202 ALA A N 1
ATOM 1528 C CA . ALA A 1 202 ? 2.277 -24.125 1.484 1 98 202 ALA A CA 1
ATOM 1529 C C . ALA A 1 202 ? 1.94 -25.469 0.836 1 98 202 ALA A C 1
ATOM 1531 O O . ALA A 1 202 ? 1.198 -25.516 -0.148 1 98 202 ALA A O 1
ATOM 1532 N N . TYR A 1 203 ? 2.422 -26.516 1.401 1 97.88 203 TYR A N 1
ATOM 1533 C CA . TYR A 1 203 ? 2.217 -27.859 0.86 1 97.88 203 TYR A CA 1
ATOM 1534 C C . TYR A 1 203 ? 0.752 -28.266 0.956 1 97.88 203 TYR A C 1
ATOM 1536 O O . TYR A 1 203 ? 0.213 -28.875 0.037 1 97.88 203 TYR A O 1
ATOM 1544 N N . ALA A 1 204 ? 0.144 -27.922 2.041 1 97.56 204 ALA A N 1
ATOM 1545 C CA . ALA A 1 204 ? -1.272 -28.234 2.207 1 97.56 204 ALA A CA 1
ATOM 1546 C C . ALA A 1 204 ? -2.113 -27.562 1.125 1 97.56 204 ALA A C 1
ATOM 1548 O O . ALA A 1 204 ? -3.049 -28.156 0.593 1 97.56 204 ALA A O 1
ATOM 1549 N N . PHE A 1 205 ? -1.777 -26.328 0.773 1 98.31 205 PHE A N 1
ATOM 1550 C CA . PHE A 1 205 ? -2.521 -25.625 -0.264 1 98.31 205 PHE A CA 1
ATOM 1551 C C . PHE A 1 205 ? -2.25 -26.234 -1.634 1 98.31 205 PHE A C 1
ATOM 1553 O O . PHE A 1 205 ? -3.158 -26.328 -2.463 1 98.31 205 PHE A O 1
ATOM 1560 N N . LEU A 1 206 ? -1.012 -26.609 -1.881 1 98 206 LEU A N 1
ATOM 1561 C CA . LEU A 1 206 ? -0.705 -27.297 -3.129 1 98 206 LEU A CA 1
ATOM 1562 C C . LEU A 1 206 ? -1.527 -28.578 -3.258 1 98 206 LEU A C 1
ATOM 1564 O O . LEU A 1 206 ? -2.119 -28.844 -4.309 1 98 206 LEU A O 1
ATOM 1568 N N . LEU A 1 207 ? -1.586 -29.297 -2.199 1 96.88 207 LEU A N 1
ATOM 1569 C CA . LEU A 1 207 ? -2.334 -30.547 -2.189 1 96.88 207 LEU A CA 1
ATOM 1570 C C . LEU A 1 207 ? -3.828 -30.281 -2.363 1 96.88 207 LEU A C 1
ATOM 1572 O O . LEU A 1 207 ? -4.539 -31.094 -2.959 1 96.88 207 LEU A O 1
ATOM 1576 N N . ALA A 1 208 ? -4.258 -29.156 -1.881 1 97.31 208 ALA A N 1
ATOM 1577 C CA . ALA A 1 208 ? -5.672 -28.797 -1.979 1 97.31 208 ALA A CA 1
ATOM 1578 C C . ALA A 1 208 ? -6.02 -28.312 -3.385 1 97.31 208 ALA A C 1
ATOM 1580 O O . ALA A 1 208 ? -7.195 -28.156 -3.719 1 97.31 208 ALA A O 1
ATOM 1581 N N . GLY A 1 209 ? -5.008 -28.016 -4.184 1 97.5 209 GLY A N 1
ATOM 1582 C CA . GLY A 1 209 ? -5.305 -27.719 -5.574 1 97.5 209 GLY A CA 1
ATOM 1583 C C . GLY A 1 209 ? -4.809 -26.344 -6.004 1 97.5 209 GLY A C 1
ATOM 1584 O O . GLY A 1 209 ? -5.141 -25.875 -7.094 1 97.5 209 GLY A O 1
ATOM 1585 N N . ALA A 1 210 ? -4.012 -25.672 -5.188 1 98.38 210 ALA A N 1
ATOM 1586 C CA . ALA A 1 210 ? -3.395 -24.438 -5.625 1 98.38 210 ALA A CA 1
ATOM 1587 C C . ALA A 1 210 ? -2.42 -24.672 -6.773 1 98.38 210 ALA A C 1
ATOM 1589 O O . ALA A 1 210 ? -1.667 -25.656 -6.762 1 98.38 210 ALA A O 1
ATOM 1590 N N . ASP A 1 211 ? -2.463 -23.797 -7.758 1 98.19 211 ASP A N 1
ATOM 1591 C CA . ASP A 1 211 ? -1.559 -23.922 -8.898 1 98.19 211 ASP A CA 1
ATOM 1592 C C . ASP A 1 211 ? -0.196 -23.312 -8.586 1 98.19 211 ASP A C 1
ATOM 1594 O O . ASP A 1 211 ? 0.824 -23.734 -9.125 1 98.19 211 ASP A O 1
ATOM 1598 N N . LEU A 1 212 ? -0.201 -22.281 -7.781 1 98.5 212 LEU A N 1
ATOM 1599 C CA . LEU A 1 212 ? 0.997 -21.516 -7.477 1 98.5 212 LEU A CA 1
ATOM 1600 C C . LEU A 1 212 ? 0.967 -21 -6.043 1 98.5 212 LEU A C 1
ATOM 1602 O O . LEU A 1 212 ? -0.099 -20.672 -5.52 1 98.5 212 LEU A O 1
ATOM 1606 N N . ILE A 1 213 ? 2.164 -20.969 -5.484 1 98.62 213 ILE A N 1
ATOM 1607 C CA . ILE A 1 213 ? 2.359 -20.328 -4.184 1 98.62 213 ILE A CA 1
ATOM 1608 C C . ILE A 1 213 ? 3.234 -19.094 -4.336 1 98.62 213 ILE A C 1
ATOM 1610 O O . ILE A 1 213 ? 4.348 -19.172 -4.863 1 98.62 213 ILE A O 1
ATOM 1614 N N . GLY A 1 214 ? 2.719 -17.953 -3.951 1 98.44 214 GLY A N 1
ATOM 1615 C CA . GLY A 1 214 ? 3.523 -16.75 -3.838 1 98.44 214 GLY A CA 1
ATOM 1616 C C . GLY A 1 214 ? 4 -16.469 -2.422 1 98.44 214 GLY A C 1
ATOM 1617 O O . GLY A 1 214 ? 3.193 -16.406 -1.493 1 98.44 214 GLY A O 1
ATOM 1618 N N . THR A 1 215 ? 5.238 -16.297 -2.264 1 98.19 215 THR A N 1
ATOM 1619 C CA . THR A 1 215 ? 5.777 -16.109 -0.919 1 98.19 215 THR A CA 1
ATOM 1620 C C . THR A 1 215 ? 7.145 -15.438 -0.967 1 98.19 215 THR A C 1
ATOM 1622 O O . THR A 1 215 ? 7.82 -15.469 -1.996 1 98.19 215 THR A O 1
ATOM 1625 N N . ARG A 1 216 ? 7.562 -14.828 0.11 1 97.19 216 ARG A N 1
ATOM 1626 C CA . ARG A 1 216 ? 8.898 -14.273 0.283 1 97.19 216 ARG A CA 1
ATOM 1627 C C . ARG A 1 216 ? 9.867 -15.336 0.803 1 97.19 216 ARG A C 1
ATOM 1629 O O . ARG A 1 216 ? 11.078 -15.109 0.843 1 97.19 216 ARG A O 1
ATOM 1636 N N . ALA A 1 217 ? 9.289 -16.547 1.131 1 97.75 217 ALA A N 1
ATOM 1637 C CA . ALA A 1 217 ? 10.078 -17.578 1.793 1 97.75 217 ALA A CA 1
ATOM 1638 C C . ALA A 1 217 ? 10.156 -18.844 0.94 1 97.75 217 ALA A C 1
ATOM 1640 O O . ALA A 1 217 ? 10.211 -19.953 1.471 1 97.75 217 ALA A O 1
ATOM 1641 N N . ALA A 1 218 ? 10.133 -18.656 -0.35 1 98.44 218 ALA A N 1
ATOM 1642 C CA . ALA A 1 218 ? 10.102 -19.812 -1.243 1 98.44 218 ALA A CA 1
ATOM 1643 C C . ALA A 1 218 ? 11.281 -20.734 -0.975 1 98.44 218 ALA A C 1
ATOM 1645 O O . ALA A 1 218 ? 11.109 -21.953 -0.868 1 98.44 218 ALA A O 1
ATOM 1646 N N . ILE A 1 219 ? 12.461 -20.188 -0.783 1 98.19 219 ILE A N 1
ATOM 1647 C CA . ILE A 1 219 ? 13.695 -20.953 -0.632 1 98.19 219 ILE A CA 1
ATOM 1648 C C . ILE A 1 219 ? 13.602 -21.844 0.612 1 98.19 219 ILE A C 1
ATOM 1650 O O . ILE A 1 219 ? 13.789 -23.062 0.535 1 98.19 219 ILE A O 1
ATOM 1654 N N . ALA A 1 220 ? 13.211 -21.266 1.715 1 98.31 220 ALA A N 1
ATOM 1655 C CA . ALA A 1 220 ? 13.125 -22 2.973 1 98.31 220 ALA A CA 1
ATOM 1656 C C . ALA A 1 220 ? 12.039 -23.062 2.912 1 98.31 220 ALA A C 1
ATOM 1658 O O . ALA A 1 220 ? 12.188 -24.156 3.473 1 98.31 220 ALA A O 1
ATOM 1659 N N . ILE A 1 221 ? 10.93 -22.734 2.227 1 98.5 221 ILE A N 1
ATOM 1660 C CA . ILE A 1 221 ? 9.812 -23.672 2.123 1 98.5 221 ILE A CA 1
ATOM 1661 C C . ILE A 1 221 ? 10.195 -24.844 1.235 1 98.5 221 ILE A C 1
ATOM 1663 O O . ILE A 1 221 ? 9.914 -26 1.568 1 98.5 221 ILE A O 1
ATOM 1667 N N . ILE A 1 222 ? 10.859 -24.594 0.13 1 98.38 222 ILE A N 1
ATOM 1668 C CA . ILE A 1 222 ? 11.305 -25.641 -0.78 1 98.38 222 ILE A CA 1
ATOM 1669 C C . ILE A 1 222 ? 12.344 -26.516 -0.089 1 98.38 222 ILE A C 1
ATOM 1671 O O . ILE A 1 222 ? 12.289 -27.75 -0.193 1 98.38 222 ILE A O 1
ATOM 1675 N N . ASP A 1 223 ? 13.242 -25.922 0.667 1 98.31 223 ASP A N 1
ATOM 1676 C CA . ASP A 1 223 ? 14.289 -26.672 1.37 1 98.31 223 ASP A CA 1
ATOM 1677 C C . ASP A 1 223 ? 13.688 -27.578 2.436 1 98.31 223 ASP A C 1
ATOM 1679 O O . ASP A 1 223 ? 14.32 -28.562 2.848 1 98.31 223 ASP A O 1
ATOM 1683 N N . ALA A 1 224 ? 12.469 -27.297 2.85 1 97.88 224 ALA A N 1
ATOM 1684 C CA . ALA A 1 224 ? 11.805 -28.078 3.885 1 97.88 224 ALA A CA 1
ATOM 1685 C C . ALA A 1 224 ? 11.141 -29.328 3.289 1 97.88 224 ALA A C 1
ATOM 1687 O O . ALA A 1 224 ? 10.469 -30.078 3.996 1 97.88 224 ALA A O 1
ATOM 1688 N N . LEU A 1 225 ? 11.312 -29.547 2.053 1 97.75 225 LEU A N 1
ATOM 1689 C CA . LEU A 1 225 ? 10.672 -30.672 1.363 1 97.75 225 LEU A CA 1
ATOM 1690 C C . LEU A 1 225 ? 10.977 -31.984 2.062 1 97.75 225 LEU A C 1
ATOM 1692 O O . LEU A 1 225 ? 10.086 -32.812 2.258 1 97.75 225 LEU A O 1
ATOM 1696 N N . ASP A 1 226 ? 12.211 -32.188 2.549 1 96.88 226 ASP A N 1
ATOM 1697 C CA . ASP A 1 226 ? 12.594 -33.438 3.207 1 96.88 226 ASP A CA 1
ATOM 1698 C C . ASP A 1 226 ? 11.875 -33.594 4.547 1 96.88 226 ASP A C 1
ATOM 1700 O O . ASP A 1 226 ? 11.484 -34.688 4.922 1 96.88 226 ASP A O 1
ATOM 1704 N N . GLN A 1 227 ? 11.75 -32.5 5.211 1 97.25 227 GLN A N 1
ATOM 1705 C CA . GLN A 1 227 ? 11 -32.531 6.465 1 97.25 227 GLN A CA 1
ATOM 1706 C C . GLN A 1 227 ? 9.539 -32.875 6.227 1 97.25 227 GLN A C 1
ATOM 1708 O O . GLN A 1 227 ? 8.938 -33.625 7.016 1 97.25 227 GLN A O 1
ATOM 1713 N N . MET A 1 228 ? 8.961 -32.344 5.176 1 97.5 228 MET A N 1
ATOM 1714 C CA . MET A 1 228 ? 7.574 -32.656 4.832 1 97.5 228 MET A CA 1
ATOM 1715 C C . MET A 1 228 ? 7.398 -34.125 4.492 1 97.5 228 MET A C 1
ATOM 1717 O O . MET A 1 228 ? 6.344 -34.688 4.762 1 97.5 228 MET A O 1
ATOM 1721 N N . ARG A 1 229 ? 8.383 -34.719 3.91 1 97.12 229 ARG A N 1
ATOM 1722 C CA . ARG A 1 229 ? 8.359 -36.156 3.625 1 97.12 229 ARG A CA 1
ATOM 1723 C C . ARG A 1 229 ? 8.508 -36.969 4.906 1 97.12 229 ARG A C 1
ATOM 1725 O O . ARG A 1 229 ? 7.805 -37.969 5.098 1 97.12 229 ARG A O 1
ATOM 1732 N N . GLU A 1 230 ? 9.367 -36.5 5.727 1 97.38 230 GLU A N 1
ATOM 1733 C CA . GLU A 1 230 ? 9.609 -37.188 6.988 1 97.38 230 GLU A CA 1
ATOM 1734 C C . GLU A 1 230 ? 8.328 -37.281 7.816 1 97.38 230 GLU A C 1
ATOM 1736 O O . GLU A 1 230 ? 8.062 -38.344 8.43 1 97.38 230 GLU A O 1
ATOM 1741 N N . ILE A 1 231 ? 7.508 -36.344 7.785 1 97.25 231 ILE A N 1
ATOM 1742 C CA . ILE A 1 231 ? 6.324 -36.312 8.641 1 97.25 231 ILE A CA 1
ATOM 1743 C C . ILE A 1 231 ? 5.141 -36.906 7.887 1 97.25 231 ILE A C 1
ATOM 1745 O O . ILE A 1 231 ? 4.039 -37.031 8.43 1 97.25 231 ILE A O 1
ATOM 1749 N N . GLY A 1 232 ? 5.316 -37.156 6.625 1 96.31 232 GLY A N 1
ATOM 1750 C CA . GLY A 1 232 ? 4.316 -37.906 5.871 1 96.31 232 GLY A CA 1
ATOM 1751 C C . GLY A 1 232 ? 3.367 -37 5.102 1 96.31 232 GLY A C 1
ATOM 1752 O O . GLY A 1 232 ? 2.434 -37.5 4.453 1 96.31 232 GLY A O 1
ATOM 1753 N N . LEU A 1 233 ? 3.574 -35.719 5.137 1 96.56 233 LEU A N 1
ATOM 1754 C CA . LEU A 1 233 ? 2.723 -34.812 4.387 1 96.56 233 LEU A CA 1
ATOM 1755 C C . LEU A 1 233 ? 2.955 -34.969 2.887 1 96.56 233 LEU A C 1
ATOM 1757 O O . LEU A 1 233 ? 2.016 -34.844 2.096 1 96.56 233 LEU A O 1
ATOM 1761 N N . VAL A 1 234 ? 4.227 -35.094 2.562 1 96.38 234 VAL A N 1
ATOM 1762 C CA . VAL A 1 234 ? 4.617 -35.375 1.183 1 96.38 234 VAL A CA 1
ATOM 1763 C C . VAL A 1 234 ? 5.152 -36.812 1.063 1 96.38 234 VAL A C 1
ATOM 1765 O O . VAL A 1 234 ? 5.957 -37.25 1.888 1 96.38 234 VAL A O 1
ATOM 1768 N N . PRO A 1 235 ? 4.68 -37.5 0.097 1 95.12 235 PRO A N 1
ATOM 1769 C CA . PRO A 1 235 ? 5.215 -38.844 -0.077 1 95.12 235 PRO A CA 1
ATOM 1770 C C . PRO A 1 235 ? 6.691 -38.844 -0.466 1 95.12 235 PRO A C 1
ATOM 1772 O O . PRO A 1 235 ? 7.219 -37.844 -0.913 1 95.12 235 PRO A O 1
ATOM 1775 N N . GLN A 1 236 ? 7.281 -40.062 -0.274 1 94.81 236 GLN A N 1
ATOM 1776 C CA . GLN A 1 236 ? 8.68 -40.188 -0.669 1 94.81 236 GLN A CA 1
ATOM 1777 C C . GLN A 1 236 ? 8.852 -40 -2.172 1 94.81 236 GLN A C 1
ATOM 1779 O O . GLN A 1 236 ? 7.938 -40.281 -2.949 1 94.81 236 GLN A O 1
ATOM 1784 N N . TYR A 1 237 ? 10.039 -39.531 -2.512 1 93.38 237 TYR A N 1
ATOM 1785 C CA . TYR A 1 237 ? 10.344 -39.25 -3.91 1 93.38 237 TYR A CA 1
ATOM 1786 C C . TYR A 1 237 ? 10.438 -40.531 -4.723 1 93.38 237 TYR A C 1
ATOM 1788 O O . TYR A 1 237 ? 11.141 -41.469 -4.336 1 93.38 237 TYR A O 1
ATOM 1796 N N . VAL A 1 238 ? 9.688 -40.656 -5.77 1 90.88 238 VAL A N 1
ATOM 1797 C CA . VAL A 1 238 ? 9.695 -41.875 -6.551 1 90.88 238 VAL A CA 1
ATOM 1798 C C . VAL A 1 238 ? 10.289 -41.625 -7.934 1 90.88 238 VAL A C 1
ATOM 1800 O O . VAL A 1 238 ? 10.391 -42.531 -8.758 1 90.88 238 VAL A O 1
ATOM 1803 N N . GLY A 1 239 ? 11.008 -40.531 -8.195 1 78.12 239 GLY A N 1
ATOM 1804 C CA . GLY A 1 239 ? 11.664 -40.219 -9.453 1 78.12 239 GLY A CA 1
ATOM 1805 C C . GLY A 1 239 ? 10.695 -39.844 -10.562 1 78.12 239 GLY A C 1
ATOM 1806 O O . GLY A 1 239 ? 9.477 -39.969 -10.398 1 78.12 239 GLY A O 1
ATOM 1807 N N . ASP A 1 240 ? 11.18 -39.25 -11.781 1 65.88 240 ASP A N 1
ATOM 1808 C CA . ASP A 1 240 ? 10.406 -38.875 -12.953 1 65.88 240 ASP A CA 1
ATOM 1809 C C . ASP A 1 240 ? 9.828 -40.125 -13.648 1 65.88 240 ASP A C 1
ATOM 1811 O O . ASP A 1 240 ? 10.414 -41.188 -13.594 1 65.88 240 ASP A O 1
ATOM 1815 N N . MET B 1 1 ? 6.223 28.531 18.438 1 73.5 1 MET B N 1
ATOM 1816 C CA . MET B 1 1 ? 5.605 27.438 19.188 1 73.5 1 MET B CA 1
ATOM 1817 C C . MET B 1 1 ? 4.117 27.703 19.406 1 73.5 1 MET B C 1
ATOM 1819 O O . MET B 1 1 ? 3.707 28.859 19.578 1 73.5 1 MET B O 1
ATOM 1823 N N . VAL B 1 2 ? 3.285 26.641 19.234 1 85.44 2 VAL B N 1
ATOM 1824 C CA . VAL B 1 2 ? 1.839 26.766 19.375 1 85.44 2 VAL B CA 1
ATOM 1825 C C . VAL B 1 2 ? 1.484 27.047 20.844 1 85.44 2 VAL B C 1
ATOM 1827 O O . VAL B 1 2 ? 2.074 26.469 21.75 1 85.44 2 VAL B O 1
ATOM 1830 N N . ASP B 1 3 ? 0.66 28.047 21.047 1 92 3 ASP B N 1
ATOM 1831 C CA . ASP B 1 3 ? 0.153 28.344 22.375 1 92 3 ASP B CA 1
ATOM 1832 C C . ASP B 1 3 ? -1.169 27.625 22.641 1 92 3 ASP B C 1
ATOM 1834 O O . ASP B 1 3 ? -2.242 28.172 22.375 1 92 3 ASP B O 1
ATOM 1838 N N . LEU B 1 4 ? -1.131 26.516 23.266 1 94.56 4 LEU B N 1
ATOM 1839 C CA . LEU B 1 4 ? -2.281 25.625 23.438 1 94.56 4 LEU B CA 1
ATOM 1840 C C . LEU B 1 4 ? -3.238 26.188 24.484 1 94.56 4 LEU B C 1
ATOM 1842 O O . LEU B 1 4 ? -4.379 25.719 24.594 1 94.56 4 LEU B O 1
ATOM 1846 N N . SER B 1 5 ? -2.775 27.172 25.25 1 94.25 5 SER B N 1
ATOM 1847 C CA . SER B 1 5 ? -3.656 27.781 26.234 1 94.25 5 SER B CA 1
ATOM 1848 C C . SER B 1 5 ? -4.777 28.562 25.578 1 94.25 5 SER B C 1
ATOM 1850 O O . SER B 1 5 ? -5.781 28.891 26.219 1 94.25 5 SER B O 1
ATOM 1852 N N . LYS B 1 6 ? -4.613 28.797 24.312 1 94.5 6 LYS B N 1
ATOM 1853 C CA . LYS B 1 6 ? -5.602 29.594 23.594 1 94.5 6 LYS B CA 1
ATOM 1854 C C . LYS B 1 6 ? -6.535 28.719 22.781 1 94.5 6 LYS B C 1
ATOM 1856 O O . LYS B 1 6 ? -7.41 29.219 22.062 1 94.5 6 LYS B O 1
ATOM 1861 N N . PHE B 1 7 ? -6.406 27.484 22.844 1 95.25 7 PHE B N 1
ATOM 1862 C CA . PHE B 1 7 ? -7.176 26.562 22 1 95.25 7 PHE B CA 1
ATOM 1863 C C . PHE B 1 7 ? -8.266 25.875 22.797 1 95.25 7 PHE B C 1
ATOM 1865 O O . PHE B 1 7 ? -7.984 25.234 23.812 1 95.25 7 PHE B O 1
ATOM 1872 N N . ASP B 1 8 ? -9.508 26.156 22.375 1 96 8 ASP B N 1
ATOM 1873 C CA . ASP B 1 8 ? -10.523 25.188 22.75 1 96 8 ASP B CA 1
ATOM 1874 C C . ASP B 1 8 ? -10.57 24.031 21.75 1 96 8 ASP B C 1
ATOM 1876 O O . ASP B 1 8 ? -9.734 23.938 20.859 1 96 8 ASP B O 1
ATOM 1880 N N . LYS B 1 9 ? -11.484 23.141 21.906 1 96.69 9 LYS B N 1
ATOM 1881 C CA . LYS B 1 9 ? -11.539 21.953 21.062 1 96.69 9 LYS B CA 1
ATOM 1882 C C . LYS B 1 9 ? -11.773 22.312 19.609 1 96.69 9 LYS B C 1
ATOM 1884 O O . LYS B 1 9 ? -11.188 21.719 18.703 1 96.69 9 LYS B O 1
ATOM 1889 N N . LYS B 1 10 ? -12.586 23.281 19.391 1 96.31 10 LYS B N 1
ATOM 1890 C CA . LYS B 1 10 ? -12.883 23.703 18.031 1 96.31 10 LYS B CA 1
ATOM 1891 C C . LYS B 1 10 ? -11.641 24.281 17.359 1 96.31 10 LYS B C 1
ATOM 1893 O O . LYS B 1 10 ? -11.32 23.922 16.219 1 96.31 10 LYS B O 1
ATOM 1898 N N . ALA B 1 11 ? -10.969 25.188 18.078 1 96.69 11 ALA B N 1
ATOM 1899 C CA . ALA B 1 11 ? -9.742 25.766 17.547 1 96.69 11 ALA B CA 1
ATOM 1900 C C . ALA B 1 11 ? -8.672 24.703 17.344 1 96.69 11 ALA B C 1
ATOM 1902 O O . ALA B 1 11 ? -7.914 24.75 16.375 1 96.69 11 ALA B O 1
ATOM 1903 N N . LEU B 1 12 ? -8.586 23.75 18.25 1 97.75 12 LEU B N 1
ATOM 1904 C CA . LEU B 1 12 ? -7.613 22.656 18.188 1 97.75 12 LEU B CA 1
ATOM 1905 C C . LEU B 1 12 ? -7.844 21.797 16.953 1 97.75 12 LEU B C 1
ATOM 1907 O O . LEU B 1 12 ? -6.902 21.219 16.406 1 97.75 12 LEU B O 1
ATOM 1911 N N . GLY B 1 13 ? -9.078 21.703 16.484 1 98.31 13 GLY B N 1
ATOM 1912 C CA . GLY B 1 13 ? -9.422 20.906 15.305 1 98.31 13 GLY B CA 1
ATOM 1913 C C . GLY B 1 13 ? -8.602 21.266 14.086 1 98.31 13 GLY B C 1
ATOM 1914 O O . GLY B 1 13 ? -8.227 20.391 13.297 1 98.31 13 GLY B O 1
ATOM 1915 N N . LYS B 1 14 ? -8.195 22.516 13.953 1 98.12 14 LYS B N 1
ATOM 1916 C CA . LYS B 1 14 ? -7.477 23.016 12.781 1 98.12 14 LYS B CA 1
ATOM 1917 C C . LYS B 1 14 ? -6.027 22.547 12.789 1 98.12 14 LYS B C 1
ATOM 1919 O O . LYS B 1 14 ? -5.324 22.672 11.781 1 98.12 14 LYS B O 1
ATOM 1924 N N . CYS B 1 15 ? -5.625 21.859 13.852 1 98.06 15 CYS B N 1
ATOM 1925 C CA . CYS B 1 15 ? -4.285 21.297 13.938 1 98.06 15 CYS B CA 1
ATOM 1926 C C . CYS B 1 15 ? -4.289 19.844 13.484 1 98.06 15 CYS B C 1
ATOM 1928 O O . CYS B 1 15 ? -3.248 19.172 13.492 1 98.06 15 CYS B O 1
ATOM 1930 N N . PHE B 1 16 ? -5.48 19.406 13.023 1 98.62 16 PHE B N 1
ATOM 1931 C CA . PHE B 1 16 ? -5.586 17.969 12.742 1 98.62 16 PHE B CA 1
ATOM 1932 C C . PHE B 1 16 ? -6.109 17.734 11.328 1 98.62 16 PHE B C 1
ATOM 1934 O O . PHE B 1 16 ? -7.043 18.406 10.891 1 98.62 16 PHE B O 1
ATOM 1941 N N . ASP B 1 17 ? -5.52 16.859 10.609 1 98.75 17 ASP B N 1
ATOM 1942 C CA . ASP B 1 17 ? -6.113 16.141 9.484 1 98.75 17 ASP B CA 1
ATOM 1943 C C . ASP B 1 17 ? -6.742 14.82 9.938 1 98.75 17 ASP B C 1
ATOM 1945 O O . ASP B 1 17 ? -6.039 13.922 10.398 1 98.75 17 ASP B O 1
ATOM 1949 N N . HIS B 1 18 ? -8.031 14.734 9.797 1 98.75 18 HIS B N 1
ATOM 1950 C CA . HIS B 1 18 ? -8.711 13.477 10.109 1 98.75 18 HIS B CA 1
ATOM 1951 C C . HIS B 1 18 ? -8.703 12.531 8.906 1 98.75 18 HIS B C 1
ATOM 1953 O O . HIS B 1 18 ? -8.945 12.961 7.777 1 98.75 18 HIS B O 1
ATOM 1959 N N . SER B 1 19 ? -8.383 11.25 9.195 1 98.25 19 SER B N 1
ATOM 1960 C CA . SER B 1 19 ? -8.203 10.383 8.039 1 98.25 19 SER B CA 1
ATOM 1961 C C . SER B 1 19 ? -8.938 9.055 8.219 1 98.25 19 SER B C 1
ATOM 1963 O O . SER B 1 19 ? -9.133 8.602 9.352 1 98.25 19 SER B O 1
ATOM 1965 N N . VAL B 1 20 ? -9.438 8.492 7.184 1 97.62 20 VAL B N 1
ATOM 1966 C CA . VAL B 1 20 ? -9.898 7.121 7.027 1 97.62 20 VAL B CA 1
ATOM 1967 C C . VAL B 1 20 ? -9.086 6.426 5.93 1 97.62 20 VAL B C 1
ATOM 1969 O O . VAL B 1 20 ? -9.297 6.688 4.742 1 97.62 20 VAL B O 1
ATOM 1972 N N . LEU B 1 21 ? -8.18 5.469 6.332 1 93.56 21 LEU B N 1
ATOM 1973 C CA . LEU B 1 21 ? -7.137 5.078 5.395 1 93.56 21 LEU B CA 1
ATOM 1974 C C . LEU B 1 21 ? -7.148 3.568 5.164 1 93.56 21 LEU B C 1
ATOM 1976 O O . LEU B 1 21 ? -6.508 3.074 4.234 1 93.56 21 LEU B O 1
ATOM 1980 N N . PRO B 1 22 ? -7.918 2.672 5.887 1 83.94 22 PRO B N 1
ATOM 1981 C CA . PRO B 1 22 ? -7.82 1.226 5.68 1 83.94 22 PRO B CA 1
ATOM 1982 C C . PRO B 1 22 ? -8.203 0.805 4.262 1 83.94 22 PRO B C 1
ATOM 1984 O O . PRO B 1 22 ? -9.008 1.479 3.609 1 83.94 22 PRO B O 1
ATOM 1987 N N . LYS B 1 23 ? -7.551 -0.251 3.805 1 88.12 23 LYS B N 1
ATOM 1988 C CA . LYS B 1 23 ? -7.754 -0.763 2.451 1 88.12 23 LYS B CA 1
ATOM 1989 C C . LYS B 1 23 ? -9.203 -1.198 2.24 1 88.12 23 LYS B C 1
ATOM 1991 O O . LYS B 1 23 ? -9.695 -1.194 1.112 1 88.12 23 LYS B O 1
ATOM 1996 N N . ASN B 1 24 ? -9.883 -1.594 3.33 1 93.88 24 ASN B N 1
ATOM 1997 C CA . ASN B 1 24 ? -11.234 -2.123 3.201 1 93.88 24 ASN B CA 1
ATOM 1998 C C . ASN B 1 24 ? -12.289 -1.062 3.525 1 93.88 24 ASN B C 1
ATOM 2000 O O . ASN B 1 24 ? -13.414 -1.391 3.891 1 93.88 24 ASN B O 1
ATOM 2004 N N . THR B 1 25 ? -11.906 0.14 3.377 1 95.81 25 THR B N 1
ATOM 2005 C CA . THR B 1 25 ? -12.789 1.265 3.66 1 95.81 25 THR B CA 1
ATOM 2006 C C . THR B 1 25 ? -14 1.252 2.727 1 95.81 25 THR B C 1
ATOM 2008 O O . THR B 1 25 ? -13.852 1.103 1.512 1 95.81 25 THR B O 1
ATOM 2011 N N . THR B 1 26 ? -15.211 1.416 3.336 1 97.44 26 THR B N 1
ATOM 2012 C CA . THR B 1 26 ? -16.438 1.514 2.566 1 97.44 26 THR B CA 1
ATOM 2013 C C . THR B 1 26 ? -16.875 2.971 2.426 1 97.44 26 THR B C 1
ATOM 2015 O O . THR B 1 26 ? -16.312 3.859 3.059 1 97.44 26 THR B O 1
ATOM 2018 N N . GLU B 1 27 ? -17.891 3.145 1.536 1 97.81 27 GLU B N 1
ATOM 2019 C CA . GLU B 1 27 ? -18.438 4.488 1.397 1 97.81 27 GLU B CA 1
ATOM 2020 C C . GLU B 1 27 ? -18.984 5 2.73 1 97.81 27 GLU B C 1
ATOM 2022 O O . GLU B 1 27 ? -18.812 6.172 3.064 1 97.81 27 GLU B O 1
ATOM 2027 N N . ALA B 1 28 ? -19.625 4.145 3.475 1 98.38 28 ALA B N 1
ATOM 2028 C CA . ALA B 1 28 ? -20.172 4.527 4.777 1 98.38 28 ALA B CA 1
ATOM 2029 C C . ALA B 1 28 ? -19.062 5.004 5.711 1 98.38 28 ALA B C 1
ATOM 2031 O O . ALA B 1 28 ? -19.234 5.973 6.453 1 98.38 28 ALA B O 1
ATOM 2032 N N . ASP B 1 29 ? -17.922 4.324 5.711 1 98.38 29 ASP B N 1
ATOM 2033 C CA . ASP B 1 29 ? -16.781 4.727 6.52 1 98.38 29 ASP B CA 1
ATOM 2034 C C . ASP B 1 29 ? -16.297 6.129 6.141 1 98.38 29 ASP B C 1
ATOM 2036 O O . ASP B 1 29 ? -16.031 6.957 7.016 1 98.38 29 ASP B O 1
ATOM 2040 N N . ILE B 1 30 ? -16.219 6.352 4.836 1 98.44 30 ILE B N 1
ATOM 2041 C CA . ILE B 1 30 ? -15.742 7.625 4.309 1 98.44 30 ILE B CA 1
ATOM 2042 C C . ILE B 1 30 ? -16.703 8.742 4.715 1 98.44 30 ILE B C 1
ATOM 2044 O O . ILE B 1 30 ? -16.266 9.781 5.223 1 98.44 30 ILE B O 1
ATOM 2048 N N . ARG B 1 31 ? -17.953 8.555 4.512 1 98.62 31 ARG B N 1
ATOM 2049 C CA . ARG B 1 31 ? -18.953 9.57 4.848 1 98.62 31 ARG B CA 1
ATOM 2050 C C . ARG B 1 31 ? -18.938 9.867 6.344 1 98.62 31 ARG B C 1
ATOM 2052 O O . ARG B 1 31 ? -19 11.031 6.75 1 98.62 31 ARG B O 1
ATOM 2059 N N . SER B 1 32 ? -18.875 8.836 7.129 1 98.62 32 SER B N 1
ATOM 2060 C CA . SER B 1 32 ? -18.812 9.016 8.578 1 98.62 32 SER B CA 1
ATOM 2061 C C . SER B 1 32 ? -17.578 9.812 8.977 1 98.62 32 SER B C 1
ATOM 2063 O O . SER B 1 32 ? -17.656 10.711 9.82 1 98.62 32 SER B O 1
ATOM 2065 N N . GLY B 1 33 ? -16.422 9.492 8.438 1 98.5 33 GLY B N 1
ATOM 2066 C CA . GLY B 1 33 ? -15.203 10.234 8.719 1 98.5 33 GLY B CA 1
ATOM 2067 C C . GLY B 1 33 ? -15.297 11.703 8.344 1 98.5 33 GLY B C 1
ATOM 2068 O O . GLY B 1 33 ? -14.82 12.562 9.086 1 98.5 33 GLY B O 1
ATOM 2069 N N . CYS B 1 34 ? -15.898 11.961 7.215 1 98.75 34 CYS B N 1
ATOM 2070 C CA . CYS B 1 34 ? -16.094 13.344 6.789 1 98.75 34 CYS B CA 1
ATOM 2071 C C . CYS B 1 34 ? -16.922 14.109 7.809 1 98.75 34 CYS B C 1
ATOM 2073 O O . CYS B 1 34 ? -16.578 15.227 8.188 1 98.75 34 CYS B O 1
ATOM 2075 N N . ARG B 1 35 ? -17.984 13.516 8.242 1 98.69 35 ARG B N 1
ATOM 2076 C CA . ARG B 1 35 ? -18.859 14.172 9.195 1 98.69 35 ARG B CA 1
ATOM 2077 C C . ARG B 1 35 ? -18.141 14.445 10.516 1 98.69 35 ARG B C 1
ATOM 2079 O O . ARG B 1 35 ? -18.344 15.484 11.133 1 98.69 35 ARG B O 1
ATOM 2086 N N . GLU B 1 36 ? -17.344 13.531 10.914 1 98.75 36 GLU B N 1
ATOM 2087 C CA . GLU B 1 36 ? -16.531 13.719 12.109 1 98.75 36 GLU B CA 1
ATOM 2088 C C . GLU B 1 36 ? -15.57 14.898 11.945 1 98.75 36 GLU B C 1
ATOM 2090 O O . GLU B 1 36 ? -15.469 15.75 12.836 1 98.75 36 GLU B O 1
ATOM 2095 N N . ALA B 1 37 ? -14.898 14.898 10.82 1 98.88 37 ALA B N 1
ATOM 2096 C CA . ALA B 1 37 ? -13.945 15.977 10.555 1 98.88 37 ALA B CA 1
ATOM 2097 C C . ALA B 1 37 ? -14.625 17.344 10.578 1 98.88 37 ALA B C 1
ATOM 2099 O O . ALA B 1 37 ? -14.062 18.312 11.078 1 98.88 37 ALA B O 1
ATOM 2100 N N . VAL B 1 38 ? -15.797 17.422 10.016 1 98.81 38 VAL B N 1
ATOM 2101 C CA . VAL B 1 38 ? -16.562 18.656 9.992 1 98.81 38 VAL B CA 1
ATOM 2102 C C . VAL B 1 38 ? -16.969 19.047 11.414 1 98.81 38 VAL B C 1
ATOM 2104 O O . VAL B 1 38 ? -16.781 20.203 11.82 1 98.81 38 VAL B O 1
ATOM 2107 N N . ALA B 1 39 ? -17.453 18.125 12.164 1 98.62 39 ALA B N 1
ATOM 2108 C CA . ALA B 1 39 ? -17.953 18.375 13.508 1 98.62 39 ALA B CA 1
ATOM 2109 C C . ALA B 1 3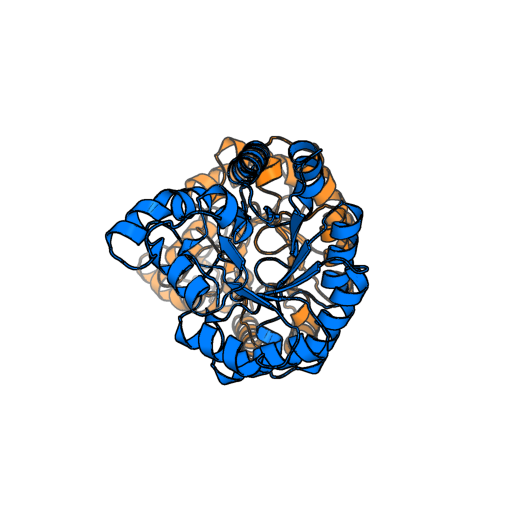9 ? -16.844 18.922 14.406 1 98.62 39 ALA B C 1
ATOM 2111 O O . ALA B 1 39 ? -17.094 19.734 15.297 1 98.62 39 ALA B O 1
ATOM 2112 N N . TYR B 1 40 ? -15.609 18.562 14.141 1 98.69 40 TYR B N 1
ATOM 2113 C CA . TYR B 1 40 ? -14.508 18.953 15.016 1 98.69 40 TYR B CA 1
ATOM 2114 C C . TYR B 1 40 ? -13.648 20.031 14.375 1 98.69 40 TYR B C 1
ATOM 2116 O O . TYR B 1 40 ? -12.562 20.344 14.867 1 98.69 40 TYR B O 1
ATOM 2124 N N . ASN B 1 41 ? -14.078 20.5 13.242 1 98.5 41 ASN B N 1
ATOM 2125 C CA . ASN B 1 41 ? -13.43 21.609 12.562 1 98.5 41 ASN B CA 1
ATOM 2126 C C . ASN B 1 41 ? -11.977 21.297 12.219 1 98.5 41 ASN B C 1
ATOM 2128 O O . ASN B 1 41 ? -11.078 22.094 12.477 1 98.5 41 ASN B O 1
ATOM 2132 N N . CYS B 1 42 ? -11.758 20.125 11.664 1 98.81 42 CYS B N 1
ATOM 2133 C CA . CYS B 1 42 ? -10.422 19.719 11.266 1 98.81 42 CYS B CA 1
ATOM 2134 C C . CYS B 1 42 ? -9.922 20.531 10.078 1 98.81 42 CYS B C 1
ATOM 2136 O O . CYS B 1 42 ? -10.711 21.219 9.43 1 98.81 42 CYS B O 1
ATOM 2138 N N . ALA B 1 43 ? -8.617 20.5 9.867 1 98.75 43 ALA B N 1
ATOM 2139 C CA . ALA B 1 43 ? -8.023 21.203 8.734 1 98.75 43 ALA B CA 1
ATOM 2140 C C . ALA B 1 43 ? -8.367 20.531 7.414 1 98.75 43 ALA B C 1
ATOM 2142 O O . ALA B 1 43 ? -8.641 21.203 6.418 1 98.75 43 ALA B O 1
ATOM 2143 N N . ALA B 1 44 ? -8.359 19.234 7.406 1 98.88 44 ALA B N 1
ATOM 2144 C CA . ALA B 1 44 ? -8.633 18.438 6.207 1 98.88 44 ALA B CA 1
ATOM 2145 C C . ALA B 1 44 ? -9.227 17.078 6.566 1 98.88 44 ALA B C 1
ATOM 2147 O O . ALA B 1 44 ? -9.133 16.641 7.715 1 98.88 44 ALA B O 1
ATOM 2148 N N . PHE B 1 45 ? -9.836 16.484 5.605 1 98.88 45 PHE B N 1
ATOM 2149 C CA . PHE B 1 45 ? -10.156 15.055 5.629 1 98.88 45 PHE B CA 1
ATOM 2150 C C . PHE B 1 45 ? -9.328 14.305 4.586 1 98.88 45 PHE B C 1
ATOM 2152 O O . PHE B 1 45 ? -9.211 14.75 3.443 1 98.88 45 PHE B O 1
ATOM 2159 N N . TYR B 1 46 ? -8.844 13.133 5.059 1 98.62 46 TYR B N 1
ATOM 2160 C CA . TYR B 1 46 ? -7.996 12.359 4.156 1 98.62 46 TYR B CA 1
ATOM 2161 C C . TYR B 1 46 ? -8.578 10.969 3.93 1 98.62 46 TYR B C 1
ATOM 2163 O O . TYR B 1 46 ? -9.016 10.312 4.875 1 98.62 46 TYR B O 1
ATOM 2171 N N . SER B 1 47 ? -8.547 10.555 2.652 1 96.88 47 SER B N 1
ATOM 2172 C CA . SER B 1 47 ? -8.664 9.148 2.281 1 96.88 47 SER B CA 1
ATOM 2173 C C . SER B 1 47 ? -7.359 8.625 1.677 1 96.88 47 SER B C 1
ATOM 2175 O O . SER B 1 47 ? -6.492 9.414 1.294 1 96.88 47 SER B O 1
ATOM 2177 N N . ALA B 1 48 ? -7.246 7.332 1.573 1 91.56 48 ALA B N 1
ATOM 2178 C CA . ALA B 1 48 ? -5.992 6.719 1.146 1 91.56 48 ALA B CA 1
ATOM 2179 C C . ALA B 1 48 ? -5.82 6.824 -0.367 1 91.56 48 ALA B C 1
ATOM 2181 O O . ALA B 1 48 ? -4.715 6.645 -0.886 1 91.56 48 ALA B O 1
ATOM 2182 N N . THR B 1 49 ? -6.879 7.094 -1.128 1 90.94 49 THR B N 1
ATOM 2183 C CA . THR B 1 49 ? -6.82 7.168 -2.584 1 90.94 49 THR B CA 1
ATOM 2184 C C . THR B 1 49 ? -7.848 8.164 -3.113 1 90.94 49 THR B C 1
ATOM 2186 O O . THR B 1 49 ? -8.828 8.484 -2.432 1 90.94 49 THR B O 1
ATOM 2189 N N . PRO B 1 50 ? -7.582 8.539 -4.359 1 94.94 50 PRO B N 1
ATOM 2190 C CA . PRO B 1 50 ? -8.523 9.484 -4.969 1 94.94 50 PRO B CA 1
ATOM 2191 C C . PRO B 1 50 ? -9.852 8.836 -5.336 1 94.94 50 PRO B C 1
ATOM 2193 O O . PRO B 1 50 ? -10.812 9.539 -5.68 1 94.94 50 PRO B O 1
ATOM 2196 N N . TYR B 1 51 ? -9.961 7.559 -5.258 1 95.06 51 TYR B N 1
ATOM 2197 C CA . TYR B 1 51 ? -11.188 6.84 -5.598 1 95.06 51 TYR B CA 1
ATOM 2198 C C . TYR B 1 51 ? -12.375 7.387 -4.816 1 95.06 51 TYR B C 1
ATOM 2200 O O . TYR B 1 51 ? -13.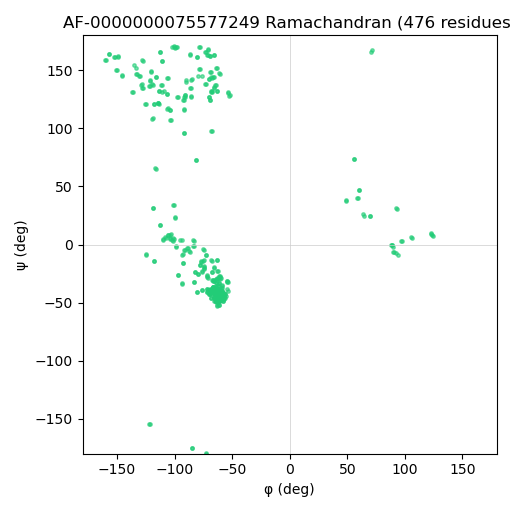484 7.48 -5.344 1 95.06 51 TYR B O 1
ATOM 2208 N N . TRP B 1 52 ? -12.141 7.848 -3.625 1 96.88 52 TRP B N 1
ATOM 2209 C CA . TRP B 1 52 ? -13.219 8.25 -2.727 1 96.88 52 TRP B CA 1
ATOM 2210 C C . TRP B 1 52 ? -13.539 9.734 -2.883 1 96.88 52 TRP B C 1
ATOM 2212 O O . TRP B 1 52 ? -14.492 10.234 -2.291 1 96.88 52 TRP B O 1
ATOM 2222 N N . THR B 1 53 ? -12.766 10.453 -3.695 1 97.94 53 THR B N 1
ATOM 2223 C CA . THR B 1 53 ? -12.812 11.906 -3.721 1 97.94 53 THR B CA 1
ATOM 2224 C C . THR B 1 53 ? -14.203 12.398 -4.113 1 97.94 53 THR B C 1
ATOM 2226 O O . THR B 1 53 ? -14.711 13.367 -3.539 1 97.94 53 THR B O 1
ATOM 2229 N N . PRO B 1 54 ? -14.883 11.75 -5.062 1 97.25 54 PRO B N 1
ATOM 2230 C CA . PRO B 1 54 ? -16.234 12.227 -5.375 1 97.25 54 PRO B CA 1
ATOM 2231 C C . PRO B 1 54 ? -17.172 12.164 -4.172 1 97.25 54 PRO B C 1
ATOM 2233 O O . PRO B 1 54 ? -17.969 13.086 -3.959 1 97.25 54 PRO B O 1
ATOM 2236 N N . VAL B 1 55 ? -17.094 11.117 -3.371 1 97.88 55 VAL B N 1
ATOM 2237 C CA . VAL B 1 55 ? -17.906 10.969 -2.168 1 97.88 55 VAL B CA 1
ATOM 2238 C C . VAL B 1 55 ? -17.531 12.039 -1.148 1 97.88 55 VAL B C 1
ATOM 2240 O O . VAL B 1 55 ? -18.406 12.641 -0.513 1 97.88 55 VAL B O 1
ATOM 2243 N N . VAL B 1 56 ? -16.281 12.273 -1.01 1 98.69 56 VAL B N 1
ATOM 2244 C CA . VAL B 1 56 ? -15.773 13.258 -0.063 1 98.69 56 VAL B CA 1
ATOM 2245 C C . VAL B 1 56 ? -16.25 14.656 -0.464 1 98.69 56 VAL B C 1
ATOM 2247 O O . VAL B 1 56 ? -16.688 15.438 0.386 1 98.69 56 VAL B O 1
ATOM 2250 N N . LEU B 1 57 ? -16.188 14.945 -1.764 1 98.56 57 LEU B N 1
ATOM 2251 C CA . LEU B 1 57 ? -16.641 16.234 -2.285 1 98.56 57 LEU B CA 1
ATOM 2252 C C . LEU B 1 57 ? -18.094 16.484 -1.903 1 98.56 57 LEU B C 1
ATOM 2254 O O . LEU B 1 57 ? -18.453 17.578 -1.494 1 98.56 57 LEU B O 1
ATOM 2258 N N . GLU B 1 58 ? -18.828 15.492 -2.055 1 98.38 58 GLU B N 1
ATOM 2259 C CA . GLU B 1 58 ? -20.25 15.602 -1.727 1 98.38 58 GLU B CA 1
ATOM 2260 C C . GLU B 1 58 ? -20.453 15.875 -0.239 1 98.38 58 GLU B C 1
ATOM 2262 O O . GLU B 1 58 ? -21.219 16.766 0.135 1 98.38 58 GLU B O 1
ATOM 2267 N N . GLU B 1 59 ? -19.766 15.125 0.582 1 98.19 59 GLU B N 1
ATOM 2268 C CA . GLU B 1 59 ? -19.984 15.195 2.025 1 98.19 59 GLU B CA 1
ATOM 2269 C C . GLU B 1 59 ? -19.438 16.5 2.6 1 98.19 59 GLU B C 1
ATOM 2271 O O . GLU B 1 59 ? -19.969 17.016 3.594 1 98.19 59 GLU B O 1
ATOM 2276 N N . LEU B 1 60 ? -18.438 17.078 1.983 1 98.62 60 LEU B N 1
ATOM 2277 C CA . LEU B 1 60 ? -17.781 18.25 2.545 1 98.62 60 LEU B CA 1
ATOM 2278 C C . LEU B 1 60 ? -18.25 19.516 1.861 1 98.62 60 LEU B C 1
ATOM 2280 O O . LEU B 1 60 ? -17.719 20.609 2.105 1 98.62 60 LEU B O 1
ATOM 2284 N N . ALA B 1 61 ? -19.25 19.391 0.968 1 98.06 61 ALA B N 1
ATOM 2285 C CA . ALA B 1 61 ? -19.781 20.562 0.278 1 98.06 61 ALA B CA 1
ATOM 2286 C C . ALA B 1 61 ? -20.188 21.656 1.271 1 98.06 61 ALA B C 1
ATOM 2288 O O . ALA B 1 61 ? -20.859 21.375 2.266 1 98.06 61 ALA B O 1
ATOM 2289 N N . GLY B 1 62 ? -19.672 22.875 1.018 1 97.94 62 GLY B N 1
ATOM 2290 C CA . GLY B 1 62 ? -20.047 24.016 1.833 1 97.94 62 GLY B CA 1
ATOM 2291 C C . GLY B 1 62 ? -19.156 24.219 3.047 1 97.94 62 GLY B C 1
ATOM 2292 O O . GLY B 1 62 ? -19.359 25.141 3.828 1 97.94 62 GLY B O 1
ATOM 2293 N N . THR B 1 63 ? -18.234 23.375 3.229 1 98.25 63 THR B N 1
ATOM 2294 C CA . THR B 1 63 ? -17.281 23.516 4.328 1 98.25 63 THR B CA 1
ATOM 2295 C C . THR B 1 63 ? -15.961 24.094 3.832 1 98.25 63 THR B C 1
ATOM 2297 O O . THR B 1 63 ? -15.766 24.266 2.627 1 98.25 63 THR B O 1
ATOM 2300 N N . ASP B 1 64 ? -15.102 24.438 4.77 1 97.62 64 ASP B N 1
ATOM 2301 C CA . ASP B 1 64 ? -13.789 24.969 4.406 1 97.62 64 ASP B CA 1
ATOM 2302 C C . ASP B 1 64 ? -12.703 23.906 4.605 1 97.62 64 ASP B C 1
ATOM 2304 O O . ASP B 1 64 ? -11.516 24.219 4.562 1 97.62 64 ASP B O 1
ATOM 2308 N N . LEU B 1 65 ? -13.156 22.688 4.883 1 98.75 65 LEU B N 1
ATOM 2309 C CA . LEU B 1 65 ? -12.188 21.609 5.043 1 98.75 65 LEU B CA 1
ATOM 2310 C C . LEU B 1 65 ? -11.469 21.328 3.727 1 98.75 65 LEU B C 1
ATOM 2312 O O . LEU B 1 65 ? -12.102 21.281 2.668 1 98.75 65 LEU B O 1
ATOM 2316 N N . GLU B 1 66 ? -10.133 21.172 3.793 1 98.81 66 GLU B N 1
ATOM 2317 C CA . GLU B 1 66 ? -9.398 20.688 2.629 1 98.81 66 GLU B CA 1
ATOM 2318 C C . GLU B 1 66 ? -9.727 19.219 2.33 1 98.81 66 GLU B C 1
ATOM 2320 O O . GLU B 1 66 ? -10.07 18.469 3.236 1 98.81 66 GLU B O 1
ATOM 2325 N N . ILE B 1 67 ? -9.68 18.906 1.069 1 98.88 67 ILE B N 1
ATOM 2326 C CA . ILE B 1 67 ? -9.914 17.547 0.596 1 98.88 67 ILE B CA 1
ATOM 2327 C C . ILE B 1 67 ? -8.578 16.891 0.235 1 98.88 67 ILE B C 1
ATOM 2329 O O . ILE B 1 67 ? -7.984 17.203 -0.795 1 98.88 67 ILE B O 1
ATOM 2333 N N . GLY B 1 68 ? -8.172 15.93 1.133 1 98.69 68 GLY B N 1
ATOM 2334 C CA . GLY B 1 68 ? -6.844 15.359 1 1 98.69 68 GLY B CA 1
ATOM 2335 C C . GLY B 1 68 ? -6.855 13.906 0.57 1 98.69 68 GLY B C 1
ATOM 2336 O O . GLY B 1 68 ? -7.855 13.203 0.753 1 98.69 68 GLY B O 1
ATOM 2337 N N . THR B 1 69 ? -5.727 13.484 -0.006 1 98.44 69 THR B N 1
ATOM 2338 C CA . THR B 1 69 ? -5.562 12.086 -0.378 1 98.44 69 THR B CA 1
ATOM 2339 C C . THR B 1 69 ? -4.098 11.672 -0.31 1 98.44 69 THR B C 1
ATOM 2341 O O . THR B 1 69 ? -3.203 12.516 -0.4 1 98.44 69 THR B O 1
ATOM 2344 N N . GLY B 1 70 ? -3.914 10.391 -0.023 1 97.75 70 GLY B N 1
ATOM 2345 C CA . GLY B 1 70 ? -2.6 9.797 -0.198 1 97.75 70 GLY B CA 1
ATOM 2346 C C . GLY B 1 70 ? -2.348 9.312 -1.613 1 97.75 70 GLY B C 1
ATOM 2347 O O . GLY B 1 70 ? -3.244 8.758 -2.256 1 97.75 70 GLY B O 1
ATOM 2348 N N . LEU B 1 71 ? -1.112 9.508 -2.053 1 98 71 LEU B N 1
ATOM 2349 C CA . LEU B 1 71 ? -0.694 9.086 -3.385 1 98 71 LEU B CA 1
ATOM 2350 C C . LEU B 1 71 ? 0.467 8.102 -3.305 1 98 71 LEU B C 1
ATOM 2352 O O . LEU B 1 71 ? 1.396 8.297 -2.518 1 98 71 LEU B O 1
ATOM 2356 N N . ASP B 1 72 ? 0.392 7.051 -4.246 1 96.75 72 ASP B N 1
ATOM 2357 C CA . ASP B 1 72 ? 1.348 5.949 -4.18 1 96.75 72 ASP B CA 1
ATOM 2358 C C . ASP B 1 72 ? 1.452 5.398 -2.758 1 96.75 72 ASP B C 1
ATOM 2360 O O . ASP B 1 72 ? 2.555 5.199 -2.242 1 96.75 72 ASP B O 1
ATOM 2364 N N . PHE B 1 73 ? 0.215 5.363 -2.059 1 96.56 73 PHE B N 1
ATOM 2365 C CA . PHE B 1 73 ? 0.044 5.047 -0.645 1 96.56 73 PHE B CA 1
ATOM 2366 C C . PHE B 1 73 ? -0.199 3.557 -0.449 1 96.56 73 PHE B C 1
ATOM 2368 O O . PHE B 1 73 ? -0.995 2.951 -1.171 1 96.56 73 PHE B O 1
ATOM 2375 N N . PRO B 1 74 ? 0.486 2.783 0.361 1 96 74 PRO B N 1
ATOM 2376 C CA . PRO B 1 74 ? 1.371 3.379 1.364 1 96 74 PRO B CA 1
ATOM 2377 C C . PRO B 1 74 ? 2.85 3.154 1.056 1 96 74 PRO B C 1
ATOM 2379 O O . PRO B 1 74 ? 3.715 3.568 1.831 1 96 74 PRO B O 1
ATOM 2382 N N . PHE B 1 75 ? 3.215 2.568 -0.079 1 94.88 75 PHE B N 1
ATOM 2383 C CA . PHE B 1 75 ? 4.578 2.08 -0.235 1 94.88 75 PHE B CA 1
ATOM 2384 C C . PHE B 1 75 ? 5.457 3.129 -0.908 1 94.88 75 PHE B C 1
ATOM 2386 O O . PHE B 1 75 ? 6.652 3.219 -0.626 1 94.88 75 PHE B O 1
ATOM 2393 N N . GLY B 1 76 ? 4.871 3.904 -1.805 1 95.81 76 GLY B N 1
ATOM 2394 C CA . GLY B 1 76 ? 5.602 4.98 -2.459 1 95.81 76 GLY B CA 1
ATOM 2395 C C . GLY B 1 76 ? 6.66 4.48 -3.422 1 95.81 76 GLY B C 1
ATOM 2396 O O . GLY B 1 76 ? 7.629 5.188 -3.711 1 95.81 76 GLY B O 1
ATOM 2397 N N . ALA B 1 77 ? 6.555 3.324 -3.963 1 93.81 77 ALA B N 1
ATOM 2398 C CA . ALA B 1 77 ? 7.648 2.717 -4.711 1 93.81 77 ALA B CA 1
ATOM 2399 C C . ALA B 1 77 ? 7.375 2.756 -6.215 1 93.81 77 ALA B C 1
ATOM 2401 O O . ALA B 1 77 ? 8.07 2.107 -6.996 1 93.81 77 ALA B O 1
ATOM 2402 N N . SER B 1 78 ? 6.312 3.455 -6.656 1 95.12 78 SER B N 1
ATOM 2403 C CA . SER B 1 78 ? 6.027 3.574 -8.078 1 95.12 78 SER B CA 1
ATOM 2404 C C . SER B 1 78 ? 7.008 4.523 -8.766 1 95.12 78 SER B C 1
ATOM 2406 O O . SER B 1 78 ? 7.742 5.254 -8.094 1 95.12 78 SER B O 1
ATOM 2408 N N . SER B 1 79 ? 7.051 4.504 -10.07 1 94.94 79 SER B N 1
ATOM 2409 C CA . SER B 1 79 ? 7.875 5.422 -10.852 1 94.94 79 SER B CA 1
ATOM 2410 C C . SER B 1 79 ? 7.309 6.84 -10.812 1 94.94 79 SER B C 1
ATOM 2412 O O . SER B 1 79 ? 6.133 7.035 -10.5 1 94.94 79 SER B O 1
ATOM 2414 N N . ALA B 1 80 ? 8.164 7.801 -11.195 1 97.19 80 ALA B N 1
ATOM 2415 C CA . ALA B 1 80 ? 7.777 9.211 -11.211 1 97.19 80 ALA B CA 1
ATOM 2416 C C . ALA B 1 80 ? 6.582 9.438 -12.133 1 97.19 80 ALA B C 1
ATOM 2418 O O . ALA B 1 80 ? 5.672 10.203 -11.805 1 97.19 80 ALA B O 1
ATOM 2419 N N . VAL B 1 81 ? 6.551 8.75 -13.227 1 97.31 81 VAL B N 1
ATOM 2420 C CA . VAL B 1 81 ? 5.512 8.977 -14.219 1 97.31 81 VAL B CA 1
ATOM 2421 C C . VAL B 1 81 ? 4.168 8.484 -13.688 1 97.31 81 VAL B C 1
ATOM 2423 O O . VAL B 1 81 ? 3.135 9.117 -13.914 1 97.31 81 VAL B O 1
ATOM 2426 N N . VAL B 1 82 ? 4.176 7.383 -13 1 97.25 82 VAL B N 1
ATOM 2427 C CA . VAL B 1 82 ? 2.947 6.844 -12.43 1 97.25 82 VAL B CA 1
ATOM 2428 C C . VAL B 1 82 ? 2.459 7.75 -11.297 1 97.25 82 VAL B C 1
ATOM 2430 O O . VAL B 1 82 ? 1.267 8.055 -11.211 1 97.25 82 VAL B O 1
ATOM 2433 N N . LYS B 1 83 ? 3.385 8.18 -10.484 1 97.88 83 LYS B N 1
ATOM 2434 C CA . LYS B 1 83 ? 3.037 9.086 -9.391 1 97.88 83 LYS B CA 1
ATOM 2435 C C . LYS B 1 83 ? 2.43 10.375 -9.922 1 97.88 83 LYS B C 1
ATOM 2437 O O . LYS B 1 83 ? 1.443 10.875 -9.367 1 97.88 83 LYS B O 1
ATOM 2442 N N . ALA B 1 84 ? 3.035 10.906 -10.953 1 98.69 84 ALA B N 1
ATOM 2443 C CA . ALA B 1 84 ? 2.539 12.141 -11.555 1 98.69 84 ALA B CA 1
ATOM 2444 C C . ALA B 1 84 ? 1.133 11.953 -12.117 1 98.69 84 ALA B C 1
ATOM 2446 O O . ALA B 1 84 ? 0.258 12.805 -11.914 1 98.69 84 ALA B O 1
ATOM 2447 N N . PHE B 1 85 ? 0.922 10.859 -12.758 1 98.56 85 PHE B N 1
ATOM 2448 C CA . PHE B 1 85 ? -0.383 10.586 -13.352 1 98.56 85 PHE B CA 1
ATOM 2449 C C . PHE B 1 85 ? -1.452 10.461 -12.273 1 98.56 85 PHE B C 1
ATOM 2451 O O . PHE B 1 85 ? -2.537 11.039 -12.398 1 98.56 85 PHE B O 1
ATOM 2458 N N . GLU B 1 86 ? -1.154 9.719 -11.289 1 98.25 86 GLU B N 1
ATOM 2459 C CA . GLU B 1 86 ? -2.094 9.586 -10.18 1 98.25 86 GLU B CA 1
ATOM 2460 C C . GLU B 1 86 ? -2.41 10.945 -9.562 1 98.25 86 GLU B C 1
ATOM 2462 O O . GLU B 1 86 ? -3.555 11.219 -9.195 1 98.25 86 GLU B O 1
ATOM 2467 N N . THR B 1 87 ? -1.371 11.781 -9.406 1 98.75 87 THR B N 1
ATOM 2468 C CA . THR B 1 87 ? -1.545 13.117 -8.852 1 98.75 87 THR B CA 1
ATOM 2469 C C . THR B 1 87 ? -2.482 13.953 -9.727 1 98.75 87 THR B C 1
ATOM 2471 O O . THR B 1 87 ? -3.398 14.602 -9.219 1 98.75 87 THR B O 1
ATOM 2474 N N . GLU B 1 88 ? -2.279 13.883 -10.984 1 98.75 88 GLU B N 1
ATOM 2475 C CA . GLU B 1 88 ? -3.139 14.609 -11.906 1 98.75 88 GLU B CA 1
ATOM 2476 C C . GLU B 1 88 ? -4.594 14.164 -11.781 1 98.75 88 GLU B C 1
ATOM 2478 O O . GLU B 1 88 ? -5.508 14.992 -11.812 1 98.75 88 GLU B O 1
ATOM 2483 N N . GLN B 1 89 ? -4.77 12.875 -11.664 1 98.38 89 GLN B N 1
ATOM 2484 C CA . GLN B 1 89 ? -6.121 12.344 -11.508 1 98.38 89 GLN B CA 1
ATOM 2485 C C . GLN B 1 89 ? -6.754 12.82 -10.211 1 98.38 89 GLN B C 1
ATOM 2487 O O . GLN B 1 89 ? -7.957 13.078 -10.156 1 98.38 89 GLN B O 1
ATOM 2492 N N . ALA B 1 90 ? -5.98 12.875 -9.156 1 98.56 90 ALA B N 1
ATOM 2493 C CA . ALA B 1 90 ? -6.477 13.344 -7.867 1 98.56 90 ALA B CA 1
ATOM 2494 C C . ALA B 1 90 ? -6.938 14.797 -7.953 1 98.56 90 ALA B C 1
ATOM 2496 O O . ALA B 1 90 ? -8.016 15.141 -7.461 1 98.56 90 ALA B O 1
ATOM 2497 N N . VAL B 1 91 ? -6.109 15.664 -8.594 1 98.75 91 VAL B N 1
ATOM 2498 C CA . VAL B 1 91 ? -6.445 17.078 -8.766 1 98.75 91 VAL B CA 1
ATOM 2499 C C . VAL B 1 91 ? -7.719 17.203 -9.602 1 98.75 91 VAL B C 1
ATOM 2501 O O . VAL B 1 91 ? -8.633 17.953 -9.234 1 98.75 91 VAL B O 1
ATOM 2504 N N . LYS B 1 92 ? -7.793 16.438 -10.641 1 98.31 92 LYS B N 1
ATOM 2505 C CA . LYS B 1 92 ? -8.969 16.453 -11.508 1 98.31 92 LYS B CA 1
ATOM 2506 C C . LYS B 1 92 ? -10.219 16.031 -10.742 1 98.31 92 LYS B C 1
ATOM 2508 O O . LYS B 1 92 ? -11.312 16.547 -11 1 98.31 92 LYS B O 1
ATOM 2513 N N . ALA B 1 93 ? -10.062 15.148 -9.797 1 97.81 93 ALA B N 1
ATOM 2514 C CA . ALA B 1 93 ? -11.188 14.641 -9.016 1 97.81 93 ALA B CA 1
ATOM 2515 C C . ALA B 1 93 ? -11.648 15.664 -7.984 1 97.81 93 ALA B C 1
ATOM 2517 O O . ALA B 1 93 ? -12.758 15.555 -7.453 1 97.81 93 ALA B O 1
ATOM 2518 N N . GLY B 1 94 ? -10.75 16.594 -7.582 1 98.38 94 GLY B N 1
ATOM 2519 C CA . GLY B 1 94 ? -11.172 17.656 -6.691 1 98.38 94 GLY B CA 1
ATOM 2520 C C . GLY B 1 94 ? -10.352 17.734 -5.422 1 98.38 94 GLY B C 1
ATOM 2521 O O . GLY B 1 94 ? -10.656 18.531 -4.527 1 98.38 94 GLY B O 1
ATOM 2522 N N . CYS B 1 95 ? -9.312 16.969 -5.336 1 98.62 95 CYS B N 1
ATOM 2523 C CA . CYS B 1 95 ? -8.453 17.062 -4.164 1 98.62 95 CYS B CA 1
ATOM 2524 C C . CYS B 1 95 ? -7.754 18.406 -4.094 1 98.62 95 CYS B C 1
ATOM 2526 O O . CYS B 1 95 ? -7.332 18.953 -5.121 1 98.62 95 CYS B O 1
ATOM 2528 N N . THR B 1 96 ? -7.574 18.922 -2.857 1 98.75 96 THR B N 1
ATOM 2529 C CA . THR B 1 96 ? -6.973 20.234 -2.68 1 98.75 96 THR B CA 1
ATOM 2530 C C . THR B 1 96 ? -5.668 20.141 -1.896 1 98.75 96 THR B C 1
ATOM 2532 O O . THR B 1 96 ? -4.887 21.094 -1.849 1 98.75 96 THR B O 1
ATOM 2535 N N . VAL B 1 97 ? -5.375 19.094 -1.269 1 98.88 97 VAL B N 1
ATOM 2536 C CA . VAL B 1 97 ? -4.113 18.812 -0.585 1 98.88 97 VAL B CA 1
ATOM 2537 C C . VAL B 1 97 ? -3.662 17.391 -0.885 1 98.88 97 VAL B C 1
ATOM 2539 O O . VAL B 1 97 ? -4.457 16.453 -0.811 1 98.88 97 VAL B O 1
ATOM 2542 N N . LEU B 1 98 ? -2.387 17.234 -1.281 1 98.88 98 LEU B N 1
ATOM 2543 C CA . LEU B 1 98 ? -1.892 15.977 -1.836 1 98.88 98 LEU B CA 1
ATOM 2544 C C . LEU B 1 98 ? -0.681 15.477 -1.054 1 98.88 98 LEU B C 1
ATOM 2546 O O . LEU B 1 98 ? 0.331 16.172 -0.955 1 98.88 98 LEU B O 1
ATOM 2550 N N . ASP B 1 99 ? -0.782 14.281 -0.496 1 98.88 99 ASP B N 1
ATOM 2551 C CA . ASP B 1 99 ? 0.321 13.633 0.202 1 98.88 99 ASP B CA 1
ATOM 2552 C C . ASP B 1 99 ? 0.932 12.523 -0.652 1 98.88 99 ASP B C 1
ATOM 2554 O O . ASP B 1 99 ? 0.29 11.5 -0.908 1 98.88 99 ASP B O 1
ATOM 2558 N N . ILE B 1 100 ? 2.158 12.664 -1.03 1 98.81 100 ILE B N 1
ATOM 2559 C CA . ILE B 1 100 ? 2.812 11.617 -1.803 1 98.81 100 ILE B CA 1
ATOM 2560 C C . ILE B 1 100 ? 3.809 10.867 -0.919 1 98.81 100 ILE B C 1
ATOM 2562 O O . ILE B 1 100 ? 4.473 11.469 -0.074 1 98.81 100 ILE B O 1
ATOM 2566 N N . VAL B 1 101 ? 3.945 9.531 -1.099 1 98.38 101 VAL B N 1
ATOM 2567 C CA . VAL B 1 101 ? 4.918 8.75 -0.347 1 98.38 101 VAL B CA 1
ATOM 2568 C C . VAL B 1 101 ? 6.234 8.68 -1.115 1 98.38 101 VAL B C 1
ATOM 2570 O O . VAL B 1 101 ? 6.254 8.328 -2.297 1 98.38 101 VAL B O 1
ATOM 2573 N N . MET B 1 102 ? 7.301 9.016 -0.443 1 98.38 102 MET B N 1
ATOM 2574 C CA . MET B 1 102 ? 8.641 8.992 -1.025 1 98.38 102 MET B CA 1
ATOM 2575 C C . MET B 1 102 ? 9.094 7.555 -1.264 1 98.38 102 MET B C 1
ATOM 2577 O O . MET B 1 102 ? 8.812 6.664 -0.459 1 98.38 102 MET B O 1
ATOM 2581 N N . ASN B 1 103 ? 9.812 7.34 -2.379 1 97.81 103 ASN B N 1
ATOM 2582 C CA . ASN B 1 103 ? 10.422 6.043 -2.639 1 97.81 103 ASN B CA 1
ATOM 2583 C C . ASN B 1 103 ? 11.555 5.75 -1.654 1 97.81 103 ASN B C 1
ATOM 2585 O O . ASN B 1 103 ? 12.703 6.133 -1.889 1 97.81 103 ASN B O 1
ATOM 2589 N N . VAL B 1 104 ? 11.273 5 -0.629 1 97.94 104 VAL B N 1
ATOM 2590 C CA . VAL B 1 104 ? 12.219 4.734 0.455 1 97.94 104 VAL B CA 1
ATOM 2591 C C . VAL B 1 104 ? 13.391 3.914 -0.071 1 97.94 104 VAL B C 1
ATOM 2593 O O . VAL B 1 104 ? 14.539 4.152 0.305 1 97.94 104 VAL B O 1
ATOM 2596 N N . GLY B 1 105 ? 13.102 2.939 -0.909 1 97.06 105 GLY B N 1
ATOM 2597 C CA . GLY B 1 105 ? 14.164 2.143 -1.498 1 97.06 105 GLY B CA 1
ATOM 2598 C C . GLY B 1 105 ? 15.18 2.975 -2.264 1 97.06 105 GLY B C 1
ATOM 2599 O O . GLY B 1 105 ? 16.391 2.785 -2.109 1 97.06 105 GLY B O 1
ATOM 2600 N N . ALA B 1 106 ? 14.695 3.891 -3.104 1 97.62 106 ALA B N 1
ATOM 2601 C CA . ALA B 1 106 ? 15.586 4.77 -3.855 1 97.62 106 ALA B CA 1
ATOM 2602 C C . ALA B 1 106 ? 16.438 5.629 -2.918 1 97.62 106 ALA B C 1
ATOM 2604 O O . ALA B 1 106 ? 17.625 5.852 -3.166 1 97.62 106 ALA B O 1
ATOM 2605 N N . LEU B 1 107 ? 15.828 6.137 -1.853 1 98.56 107 LEU B N 1
ATOM 2606 C CA . LEU B 1 107 ? 16.562 6.926 -0.875 1 98.56 107 LEU B CA 1
ATOM 2607 C C . LEU B 1 107 ? 17.688 6.102 -0.245 1 98.56 107 LEU B C 1
ATOM 2609 O O . LEU B 1 107 ? 18.828 6.559 -0.152 1 98.56 107 LEU B O 1
ATOM 2613 N N . LYS B 1 108 ? 17.391 4.93 0.17 1 98.25 108 LYS B N 1
ATOM 2614 C CA . LYS B 1 108 ? 18.359 4.047 0.817 1 98.25 108 LYS B CA 1
ATOM 2615 C C . LYS B 1 108 ? 19.484 3.67 -0.14 1 98.25 108 LYS B C 1
ATOM 2617 O O . LYS B 1 108 ? 20.625 3.453 0.286 1 98.25 108 LYS B O 1
ATOM 2622 N N . ASP B 1 109 ? 19.141 3.635 -1.446 1 98.19 109 ASP B N 1
ATOM 2623 C CA . ASP B 1 109 ? 20.141 3.344 -2.475 1 98.19 109 ASP B CA 1
ATOM 2624 C C . ASP B 1 109 ? 20.906 4.602 -2.865 1 98.19 109 ASP B C 1
ATOM 2626 O O . ASP B 1 109 ? 21.734 4.574 -3.785 1 98.19 109 ASP B O 1
ATOM 2630 N N . LYS B 1 110 ? 20.562 5.746 -2.268 1 98.5 110 LYS B N 1
ATOM 2631 C CA . LYS B 1 110 ? 21.188 7.051 -2.502 1 98.5 110 LYS B CA 1
ATOM 2632 C C . LYS B 1 110 ? 20.953 7.516 -3.938 1 98.5 110 LYS B C 1
ATOM 2634 O O . LYS B 1 110 ? 21.828 8.172 -4.523 1 98.5 110 LYS B O 1
ATOM 2639 N N . LYS B 1 111 ? 19.938 7.023 -4.484 1 97.94 111 LYS B N 1
ATOM 2640 C CA . LYS B 1 111 ? 19.516 7.52 -5.793 1 97.94 111 LYS B CA 1
ATOM 2641 C C . LYS B 1 111 ? 18.719 8.82 -5.656 1 97.94 111 LYS B C 1
ATOM 2643 O O . LYS B 1 111 ? 17.547 8.883 -6.027 1 97.94 111 LYS B O 1
ATOM 2648 N N . TYR B 1 112 ? 19.406 9.883 -5.34 1 98.56 112 TYR B N 1
ATOM 2649 C CA . TYR B 1 112 ? 18.781 11.148 -4.973 1 98.56 112 TYR B CA 1
ATOM 2650 C C . TYR B 1 112 ? 18.156 11.82 -6.188 1 98.56 112 TYR B C 1
ATOM 2652 O O . TYR B 1 112 ? 17.156 12.539 -6.066 1 98.56 112 TYR B O 1
ATOM 2660 N N . ASP B 1 113 ? 18.703 11.523 -7.348 1 98 113 ASP B N 1
ATOM 2661 C CA . ASP B 1 113 ? 18.125 12.078 -8.57 1 98 113 ASP B CA 1
ATOM 2662 C C . ASP B 1 113 ? 16.734 11.508 -8.828 1 98 113 ASP B C 1
ATOM 2664 O O . ASP B 1 113 ? 15.844 12.219 -9.312 1 98 113 ASP B O 1
ATOM 2668 N N . VAL B 1 114 ? 16.547 10.25 -8.516 1 97.25 114 VAL B N 1
ATOM 2669 C CA . VAL B 1 114 ? 15.242 9.609 -8.664 1 97.25 114 VAL B CA 1
ATOM 2670 C C . VAL B 1 114 ? 14.219 10.281 -7.746 1 97.25 114 VAL B C 1
ATOM 2672 O O . VAL B 1 114 ? 13.094 10.555 -8.156 1 97.25 114 VAL B O 1
ATOM 2675 N N . ILE B 1 115 ? 14.633 10.586 -6.562 1 98.19 115 ILE B N 1
ATOM 2676 C CA . ILE B 1 115 ? 13.758 11.227 -5.582 1 98.19 115 ILE B CA 1
ATOM 2677 C C . ILE B 1 115 ? 13.43 12.648 -6.031 1 98.19 115 ILE B C 1
ATOM 2679 O O . ILE B 1 115 ? 12.266 13.062 -5.996 1 98.19 115 ILE B O 1
ATOM 2683 N N . LYS B 1 116 ? 14.43 13.336 -6.438 1 98.25 116 LYS B N 1
ATOM 2684 C CA . LYS B 1 116 ? 14.211 14.703 -6.906 1 98.25 116 LYS B CA 1
ATOM 2685 C C . LYS B 1 116 ? 13.242 14.727 -8.086 1 98.25 116 LYS B C 1
ATOM 2687 O O . LYS B 1 116 ? 12.32 15.547 -8.125 1 98.25 116 LYS B O 1
ATOM 2692 N N . ASP B 1 117 ? 13.469 13.82 -8.992 1 98 117 ASP B N 1
ATOM 2693 C CA . ASP B 1 117 ? 12.617 13.734 -10.18 1 98 117 ASP B CA 1
ATOM 2694 C C . ASP B 1 117 ? 11.164 13.461 -9.789 1 98 117 ASP B C 1
ATOM 2696 O O . ASP B 1 117 ? 10.25 14.078 -10.336 1 98 117 ASP B O 1
ATOM 2700 N N . GLU B 1 118 ? 10.922 12.492 -8.938 1 98.19 118 GLU B N 1
ATOM 2701 C CA . GLU B 1 118 ? 9.547 12.172 -8.562 1 98.19 118 GLU B CA 1
ATOM 2702 C C . GLU B 1 118 ? 8.883 13.336 -7.824 1 98.19 118 GLU B C 1
ATOM 2704 O O . GLU B 1 118 ? 7.699 13.609 -8.016 1 98.19 118 GLU B O 1
ATOM 2709 N N . LEU B 1 119 ? 9.68 14.07 -6.98 1 98.81 119 LEU B N 1
ATOM 2710 C CA . LEU B 1 119 ? 9.109 15.188 -6.238 1 98.81 119 LEU B CA 1
ATOM 2711 C C . LEU B 1 119 ? 8.805 16.359 -7.168 1 98.81 119 LEU B C 1
ATOM 2713 O O . LEU B 1 119 ? 7.789 17.047 -7.004 1 98.81 119 LEU B O 1
ATOM 2717 N N . GLU B 1 120 ? 9.656 16.594 -8.125 1 98.81 120 GLU B N 1
ATOM 2718 C CA . GLU B 1 120 ? 9.414 17.656 -9.094 1 98.81 120 GLU B CA 1
ATOM 2719 C C . GLU B 1 120 ? 8.195 17.344 -9.953 1 98.81 120 GLU B C 1
ATOM 2721 O O . GLU B 1 120 ? 7.363 18.219 -10.211 1 98.81 120 GLU B O 1
ATOM 2726 N N . ALA B 1 121 ? 8.109 16.125 -10.406 1 98.81 121 ALA B N 1
ATOM 2727 C CA . ALA B 1 121 ? 6.949 15.695 -11.188 1 98.81 121 ALA B CA 1
ATOM 2728 C C . ALA B 1 121 ? 5.664 15.812 -10.375 1 98.81 121 ALA B C 1
ATOM 2730 O O . ALA B 1 121 ? 4.629 16.234 -10.898 1 98.81 121 ALA B O 1
ATOM 2731 N N . PHE B 1 122 ? 5.762 15.484 -9.188 1 98.88 122 PHE B N 1
ATOM 2732 C CA . PHE B 1 122 ? 4.641 15.578 -8.258 1 98.88 122 PHE B CA 1
ATOM 2733 C C . PHE B 1 122 ? 4.203 17.031 -8.086 1 98.88 122 PHE B C 1
ATOM 2735 O O . PHE B 1 122 ? 3.018 17.344 -8.219 1 98.88 122 PHE B O 1
ATOM 2742 N N . LYS B 1 123 ? 5.125 17.844 -7.785 1 98.88 123 LYS B N 1
ATOM 2743 C CA . LYS B 1 123 ? 4.82 19.25 -7.586 1 98.88 123 LYS B CA 1
ATOM 2744 C C . LYS B 1 123 ? 4.156 19.844 -8.82 1 98.88 123 LYS B C 1
ATOM 2746 O O . LYS B 1 123 ? 3.164 20.578 -8.711 1 98.88 123 LYS B O 1
ATOM 2751 N N . LYS B 1 124 ? 4.715 19.531 -9.93 1 98.81 124 LYS B N 1
ATOM 2752 C CA . LYS B 1 124 ? 4.137 20.016 -11.18 1 98.81 124 LYS B CA 1
ATOM 2753 C C . LYS B 1 124 ? 2.715 19.5 -11.367 1 98.81 124 LYS B C 1
ATOM 2755 O O . LYS B 1 124 ? 1.807 20.25 -11.711 1 98.81 124 LYS B O 1
ATOM 2760 N N . ALA B 1 125 ? 2.49 18.234 -11.117 1 98.88 125 ALA B N 1
ATOM 2761 C CA . ALA B 1 125 ? 1.198 17.578 -11.312 1 98.88 125 ALA B CA 1
ATOM 2762 C C . ALA B 1 125 ? 0.163 18.109 -10.32 1 98.88 125 ALA B C 1
ATOM 2764 O O . ALA B 1 125 ? -1.042 18.031 -10.578 1 98.88 125 ALA B O 1
ATOM 2765 N N . ALA B 1 126 ? 0.61 18.641 -9.195 1 98.81 126 ALA B N 1
ATOM 2766 C CA . ALA B 1 126 ? -0.274 19.125 -8.133 1 98.81 126 ALA B CA 1
ATOM 2767 C C . ALA B 1 126 ? -0.926 20.438 -8.523 1 98.81 126 ALA B C 1
ATOM 2769 O O . ALA B 1 126 ? -1.888 20.875 -7.887 1 98.81 126 ALA B O 1
ATOM 2770 N N . GLN B 1 127 ? -0.378 21.188 -9.516 1 98.69 127 GLN B N 1
ATOM 2771 C CA . GLN B 1 127 ? -0.981 22.359 -10.125 1 98.69 127 GLN B CA 1
ATOM 2772 C C . GLN B 1 127 ? -1.258 23.438 -9.086 1 98.69 127 GLN B C 1
ATOM 2774 O O . GLN B 1 127 ? -2.35 24.016 -9.055 1 98.69 127 GLN B O 1
ATOM 2779 N N . GLY B 1 128 ? -0.351 23.625 -8.164 1 98.62 128 GLY B N 1
ATOM 2780 C CA . GLY B 1 128 ? -0.405 24.734 -7.242 1 98.62 128 GLY B CA 1
ATOM 2781 C C . GLY B 1 128 ? -1.117 24.406 -5.945 1 98.62 128 GLY B C 1
ATOM 2782 O O . GLY B 1 128 ? -1.132 25.219 -5.016 1 98.62 128 GLY B O 1
ATOM 2783 N N . HIS B 1 129 ? -1.725 23.203 -5.891 1 98.88 129 HIS B N 1
ATOM 2784 C CA . HIS B 1 129 ? -2.363 22.781 -4.648 1 98.88 129 HIS B CA 1
ATOM 2785 C C . HIS B 1 129 ? -1.328 22.453 -3.584 1 98.88 129 HIS B C 1
ATOM 2787 O O . HIS B 1 129 ? -0.139 22.328 -3.885 1 98.88 129 HIS B O 1
ATOM 2793 N N . ILE B 1 130 ? -1.763 22.297 -2.346 1 98.88 130 ILE B N 1
ATOM 2794 C CA . ILE B 1 130 ? -0.86 22.047 -1.229 1 98.88 130 ILE B CA 1
ATOM 2795 C C . ILE B 1 130 ? -0.234 20.656 -1.385 1 98.88 130 ILE B C 1
ATOM 2797 O O . ILE B 1 130 ? -0.937 19.672 -1.642 1 98.88 130 ILE B O 1
ATOM 2801 N N . THR B 1 131 ? 1.102 20.578 -1.223 1 98.94 131 THR B N 1
ATOM 2802 C CA . THR B 1 131 ? 1.824 19.328 -1.409 1 98.94 131 THR B CA 1
ATOM 2803 C C . THR B 1 131 ? 2.525 18.906 -0.12 1 98.94 131 THR B C 1
ATOM 2805 O O . THR B 1 131 ? 3.066 19.75 0.6 1 98.94 131 THR B O 1
ATOM 2808 N N . LYS B 1 132 ? 2.449 17.641 0.178 1 98.94 132 LYS B N 1
ATOM 2809 C CA . LYS B 1 132 ? 3.174 17.062 1.299 1 98.94 132 LYS B CA 1
ATOM 2810 C C . LYS B 1 132 ? 3.926 15.805 0.867 1 98.94 132 LYS B C 1
ATOM 2812 O O . LYS B 1 132 ? 3.459 15.062 0.002 1 98.94 132 LYS B O 1
ATOM 2817 N N . CYS B 1 133 ? 5.074 15.586 1.433 1 98.94 133 CYS B N 1
ATOM 2818 C CA . CYS B 1 133 ? 5.844 14.383 1.139 1 98.94 133 CYS B CA 1
ATOM 2819 C C . CYS B 1 133 ? 6.031 13.539 2.393 1 98.94 133 CYS B C 1
ATOM 2821 O O . CYS B 1 133 ? 6.617 13.992 3.375 1 98.94 133 CYS B O 1
ATOM 2823 N N . ILE B 1 134 ? 5.543 12.312 2.299 1 98.81 134 ILE B N 1
ATOM 2824 C CA . ILE B 1 134 ? 5.684 11.344 3.379 1 98.81 134 ILE B CA 1
ATOM 2825 C C . ILE B 1 134 ? 7.023 10.625 3.252 1 98.81 134 ILE B C 1
ATOM 2827 O O . ILE B 1 134 ? 7.312 10.016 2.219 1 98.81 134 ILE B O 1
ATOM 2831 N N . MET B 1 135 ? 7.75 10.617 4.266 1 98.44 135 MET B N 1
ATOM 2832 C CA . MET B 1 135 ? 9.094 10.047 4.234 1 98.44 135 MET B CA 1
ATOM 2833 C C . MET B 1 135 ? 9.078 8.617 4.77 1 98.44 135 MET B C 1
ATOM 2835 O O . MET B 1 135 ? 9.938 7.809 4.406 1 98.44 135 MET B O 1
ATOM 2839 N N . GLU B 1 136 ? 8.148 8.258 5.621 1 98.12 136 GLU B N 1
ATOM 2840 C CA . GLU B 1 136 ? 8.078 7.02 6.395 1 98.12 136 GLU B CA 1
ATOM 2841 C C . GLU B 1 136 ? 9.336 6.82 7.238 1 98.12 136 GLU B C 1
ATOM 2843 O O . GLU B 1 136 ? 10.078 5.859 7.031 1 98.12 136 GLU B O 1
ATOM 2848 N N . VAL B 1 137 ? 9.492 7.523 8.242 1 98.44 137 VAL B N 1
ATOM 2849 C CA . VAL B 1 137 ? 10.766 7.734 8.922 1 98.44 137 VAL B CA 1
ATOM 2850 C C . VAL B 1 137 ? 11.141 6.484 9.711 1 98.44 137 VAL B C 1
ATOM 2852 O O . VAL B 1 137 ? 12.312 6.281 10.047 1 98.44 137 VAL B O 1
ATOM 2855 N N . CYS B 1 138 ? 10.164 5.637 10.023 1 97.44 138 CYS B N 1
ATOM 2856 C CA . CYS B 1 138 ? 10.477 4.457 10.828 1 97.44 138 CYS B CA 1
ATOM 2857 C C . CYS B 1 138 ? 11.453 3.543 10.086 1 97.44 138 CYS B C 1
ATOM 2859 O O . CYS B 1 138 ? 12.094 2.693 10.703 1 97.44 138 CYS B O 1
ATOM 2861 N N . TYR B 1 139 ? 11.641 3.766 8.812 1 97.62 139 TYR B N 1
ATOM 2862 C CA . TYR B 1 139 ? 12.539 2.926 8.031 1 97.62 139 TYR B CA 1
ATOM 2863 C C . TYR B 1 139 ? 13.859 3.637 7.77 1 97.62 139 TYR B C 1
ATOM 2865 O O . TYR B 1 139 ? 14.719 3.121 7.047 1 97.62 139 TYR B O 1
ATOM 2873 N N . LEU B 1 140 ? 14.062 4.809 8.32 1 98.56 140 LEU B N 1
ATOM 2874 C CA . LEU B 1 140 ? 15.188 5.645 7.91 1 98.56 140 LEU B CA 1
ATOM 2875 C C . LEU B 1 140 ? 16.109 5.926 9.094 1 98.56 140 LEU B C 1
ATOM 2877 O O . LEU B 1 140 ? 15.656 6.031 10.234 1 98.56 140 LEU B O 1
ATOM 2881 N N . THR B 1 141 ? 17.375 6.078 8.805 1 98.5 141 THR B N 1
ATOM 2882 C CA . THR B 1 141 ? 18.344 6.598 9.773 1 98.5 141 THR B CA 1
ATOM 2883 C C . THR B 1 141 ? 18.234 8.117 9.883 1 98.5 141 THR B C 1
ATOM 2885 O O . THR B 1 141 ? 17.594 8.758 9.047 1 98.5 141 THR B O 1
ATOM 2888 N N . ASP B 1 142 ? 18.906 8.68 10.875 1 98.75 142 ASP B N 1
ATOM 2889 C CA . ASP B 1 142 ? 18.906 10.125 11.039 1 98.75 142 ASP B CA 1
ATOM 2890 C C . ASP B 1 142 ? 19.484 10.82 9.812 1 98.75 142 ASP B C 1
ATOM 2892 O O . ASP B 1 142 ? 18.984 11.859 9.383 1 98.75 142 ASP B O 1
ATOM 2896 N N . GLU B 1 143 ? 20.516 10.25 9.273 1 98.75 143 GLU B N 1
ATOM 2897 C CA . GLU B 1 143 ? 21.141 10.82 8.086 1 98.75 143 GLU B CA 1
ATOM 2898 C C . GLU B 1 143 ? 20.203 10.781 6.891 1 98.75 143 GLU B C 1
ATOM 2900 O O . GLU B 1 143 ? 20.109 11.75 6.133 1 98.75 143 GLU B O 1
ATOM 2905 N N . GLU B 1 144 ? 19.5 9.688 6.754 1 98.88 144 GLU B N 1
ATOM 2906 C CA . GLU B 1 144 ? 18.547 9.547 5.668 1 98.88 144 GLU B CA 1
ATOM 2907 C C . GLU B 1 144 ? 17.375 10.516 5.836 1 98.88 144 GLU B C 1
ATOM 2909 O O . GLU B 1 144 ? 16.891 11.094 4.859 1 98.88 144 GLU B O 1
ATOM 2914 N N . ILE B 1 145 ? 16.938 10.727 7.051 1 98.94 145 ILE B N 1
ATOM 2915 C CA . ILE B 1 145 ? 15.867 11.68 7.336 1 98.94 145 ILE B CA 1
ATOM 2916 C C . ILE B 1 145 ? 16.312 13.086 6.945 1 98.94 145 ILE B C 1
ATOM 2918 O O . ILE B 1 145 ? 15.578 13.812 6.266 1 98.94 145 ILE B O 1
ATOM 2922 N N . ALA B 1 146 ? 17.484 13.438 7.34 1 98.94 146 ALA B N 1
ATOM 2923 C CA . ALA B 1 146 ? 18.016 14.75 7.004 1 98.94 146 ALA B CA 1
ATOM 2924 C C . ALA B 1 146 ? 18.109 14.938 5.492 1 98.94 146 ALA B C 1
ATOM 2926 O O . ALA B 1 146 ? 17.719 15.984 4.965 1 98.94 146 ALA B O 1
ATOM 2927 N N . THR B 1 147 ? 18.625 13.93 4.828 1 98.88 147 THR B N 1
ATOM 2928 C CA . THR B 1 147 ? 18.75 13.992 3.379 1 98.88 147 THR B CA 1
ATOM 2929 C C . THR B 1 147 ? 17.391 14.156 2.711 1 98.88 147 THR B C 1
ATOM 2931 O O . THR B 1 147 ? 17.234 14.992 1.82 1 98.88 147 THR B O 1
ATOM 2934 N N . ALA B 1 148 ? 16.438 13.375 3.133 1 98.88 148 ALA B N 1
ATOM 2935 C CA . ALA B 1 148 ? 15.078 13.469 2.592 1 98.88 148 ALA B CA 1
ATOM 2936 C C . ALA B 1 148 ? 14.508 14.875 2.789 1 98.88 148 ALA B C 1
ATOM 2938 O O . ALA B 1 148 ? 13.914 15.445 1.87 1 98.88 148 ALA B O 1
ATOM 2939 N N . CYS B 1 149 ? 14.711 15.43 3.973 1 98.94 149 CYS B N 1
ATOM 2940 C CA . CYS B 1 149 ? 14.234 16.781 4.285 1 98.94 149 CYS B CA 1
ATOM 2941 C C . CYS B 1 149 ? 14.859 17.812 3.352 1 98.94 149 CYS B C 1
ATOM 2943 O O . CYS B 1 149 ? 14.172 18.703 2.855 1 98.94 149 CYS B O 1
ATOM 2945 N N . LYS B 1 150 ? 16.109 17.672 3.145 1 98.88 150 LYS B N 1
ATOM 2946 C CA . LYS B 1 150 ? 16.797 18.609 2.264 1 98.88 150 LYS B CA 1
ATOM 2947 C C . LYS B 1 150 ? 16.25 18.531 0.843 1 98.88 150 LYS B C 1
ATOM 2949 O O . LYS B 1 150 ? 16.062 19.562 0.193 1 98.88 150 LYS B O 1
ATOM 2954 N N . LEU B 1 151 ? 16.031 17.359 0.324 1 98.88 151 LEU B N 1
ATOM 2955 C CA . LEU B 1 151 ? 15.469 17.172 -1.011 1 98.88 151 LEU B CA 1
ATOM 2956 C C . LEU B 1 151 ? 14.07 17.781 -1.103 1 98.88 151 LEU B C 1
ATOM 2958 O O . LEU B 1 151 ? 13.742 18.438 -2.09 1 98.88 151 LEU B O 1
ATOM 2962 N N . ILE B 1 152 ? 13.273 17.594 -0.095 1 98.94 152 ILE B N 1
ATOM 2963 C CA . ILE B 1 152 ? 11.922 18.141 -0.008 1 98.94 152 ILE B CA 1
ATOM 2964 C C . ILE B 1 152 ? 11.977 19.656 -0.086 1 98.94 152 ILE B C 1
ATOM 2966 O O . ILE B 1 152 ? 11.227 20.281 -0.847 1 98.94 152 ILE B O 1
ATOM 2970 N N . ALA B 1 153 ? 12.867 20.25 0.701 1 98.88 153 ALA B N 1
ATOM 2971 C CA . ALA B 1 153 ? 13.023 21.703 0.729 1 98.88 153 ALA B CA 1
ATOM 2972 C C . ALA B 1 153 ? 13.5 22.219 -0.623 1 98.88 153 ALA B C 1
ATOM 2974 O O . ALA B 1 153 ? 13.008 23.25 -1.105 1 98.88 153 ALA B O 1
ATOM 2975 N N . GLU B 1 154 ? 14.445 21.516 -1.189 1 98.62 154 GLU B N 1
ATOM 2976 C CA . GLU B 1 154 ? 15.023 21.922 -2.467 1 98.62 154 GLU B CA 1
ATOM 2977 C C . GLU B 1 154 ? 13.953 22 -3.557 1 98.62 154 GLU B C 1
ATOM 2979 O O . GLU B 1 154 ? 13.961 22.922 -4.379 1 98.62 154 GLU B O 1
ATOM 2984 N N . VAL B 1 155 ? 13.039 21.062 -3.615 1 98.69 155 VAL B N 1
ATOM 2985 C CA . VAL B 1 155 ? 12.031 20.984 -4.664 1 98.69 155 VAL B CA 1
ATOM 2986 C C . VAL B 1 155 ? 10.898 21.969 -4.371 1 98.69 155 VAL B C 1
ATOM 2988 O O . VAL B 1 155 ? 10.164 22.359 -5.277 1 98.69 155 VAL B O 1
ATOM 2991 N N . GLY B 1 156 ? 10.734 22.297 -3.076 1 98.69 156 GLY B N 1
ATOM 2992 C CA . GLY B 1 156 ? 9.719 23.266 -2.693 1 98.69 156 GLY B CA 1
ATOM 2993 C C . GLY B 1 156 ? 8.391 22.609 -2.33 1 98.69 156 GLY B C 1
ATOM 2994 O O . GLY B 1 156 ? 7.332 23.188 -2.592 1 98.69 156 GLY B O 1
ATOM 2995 N N . ILE B 1 157 ? 8.43 21.438 -1.817 1 98.88 157 ILE B N 1
ATOM 2996 C CA . ILE B 1 157 ? 7.246 20.797 -1.26 1 98.88 157 ILE B CA 1
ATOM 2997 C C . ILE B 1 157 ? 6.797 21.531 -0.003 1 98.88 157 ILE B C 1
ATOM 2999 O O . ILE B 1 157 ? 7.625 21.969 0.8 1 98.88 157 ILE B O 1
ATOM 3003 N N . ASP B 1 158 ? 5.504 21.641 0.227 1 98.94 158 ASP B N 1
ATOM 3004 C CA . ASP B 1 158 ? 4.984 22.516 1.275 1 98.94 158 ASP B CA 1
ATOM 3005 C C . ASP B 1 158 ? 5.191 21.891 2.656 1 98.94 158 ASP B C 1
ATOM 3007 O O . ASP B 1 158 ? 5.469 22.594 3.625 1 98.94 158 ASP B O 1
ATOM 3011 N N . TYR B 1 159 ? 4.996 20.547 2.775 1 98.94 159 TYR B N 1
ATOM 3012 C CA . TYR B 1 159 ? 5.109 19.859 4.062 1 98.94 159 TYR B CA 1
ATOM 3013 C C . TYR B 1 159 ? 6.035 18.656 3.959 1 98.94 159 TYR B C 1
ATOM 3015 O O . TYR B 1 159 ? 5.988 17.906 2.98 1 98.94 159 TYR B O 1
ATOM 3023 N N . ALA B 1 160 ? 6.859 18.5 4.934 1 98.94 160 ALA B N 1
ATOM 3024 C CA . ALA B 1 160 ? 7.469 17.203 5.227 1 98.94 160 ALA B CA 1
ATOM 3025 C C . ALA B 1 160 ? 6.641 16.422 6.246 1 98.94 160 ALA B C 1
ATOM 3027 O O . ALA B 1 160 ? 6.293 16.953 7.305 1 98.94 160 ALA B O 1
ATOM 3028 N N . LYS B 1 161 ? 6.262 15.227 5.883 1 98.94 161 LYS B N 1
ATOM 3029 C CA . LYS B 1 161 ? 5.398 14.398 6.723 1 98.94 161 LYS B CA 1
ATOM 3030 C C . LYS B 1 161 ? 6.117 13.133 7.184 1 98.94 161 LYS B C 1
ATOM 3032 O O . LYS B 1 161 ? 6.812 12.492 6.395 1 98.94 161 LYS B O 1
ATOM 3037 N N . THR B 1 162 ? 5.875 12.641 8.414 1 98.81 162 THR B N 1
ATOM 3038 C CA . THR B 1 162 ? 6.703 11.625 9.055 1 98.81 162 THR B CA 1
ATOM 3039 C C . THR B 1 162 ? 6.348 10.227 8.539 1 98.81 162 THR B C 1
ATOM 3041 O O . THR B 1 162 ? 7.23 9.398 8.328 1 98.81 162 THR B O 1
ATOM 3044 N N . SER B 1 163 ? 5.055 10.016 8.383 1 98 163 SER B N 1
ATOM 3045 C CA . SER B 1 163 ? 4.656 8.617 8.219 1 98 163 SER B CA 1
ATOM 3046 C C . SER B 1 163 ?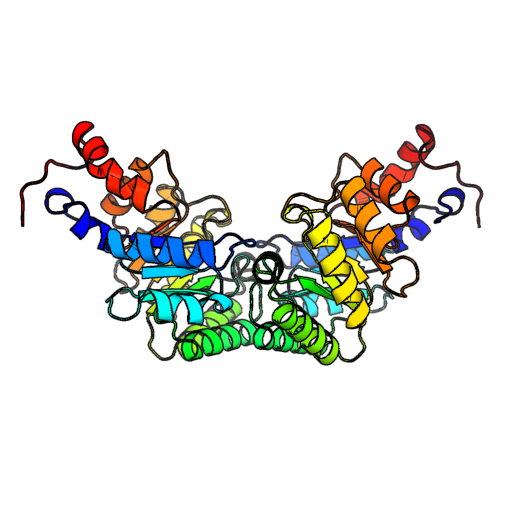 3.316 8.508 7.5 1 98 163 SER B C 1
ATOM 3048 O O . SER B 1 163 ? 2.59 9.5 7.375 1 98 163 SER B O 1
ATOM 3050 N N . THR B 1 164 ? 3.027 7.316 7.02 1 97.12 164 THR B N 1
ATOM 3051 C CA . THR B 1 164 ? 1.731 7.031 6.414 1 97.12 164 THR B CA 1
ATOM 3052 C C . THR B 1 164 ? 0.693 6.715 7.488 1 97.12 164 THR B C 1
ATOM 3054 O O . THR B 1 164 ? -0.511 6.824 7.246 1 97.12 164 THR B O 1
ATOM 3057 N N . GLY B 1 165 ? 1.154 6.301 8.586 1 95.81 165 GLY B N 1
ATOM 3058 C CA . GLY B 1 165 ? 0.255 5.824 9.625 1 95.81 165 GLY B CA 1
ATOM 3059 C C . GLY B 1 165 ? -0.062 4.348 9.508 1 95.81 165 GLY B C 1
ATOM 3060 O O . GLY B 1 165 ? -0.735 3.779 10.367 1 95.81 165 GLY B O 1
ATOM 3061 N N . GLN B 1 166 ? 0.499 3.682 8.477 1 95.06 166 GLN B N 1
ATOM 3062 C CA . GLN B 1 166 ? 0.24 2.26 8.281 1 95.06 166 GLN B CA 1
ATOM 3063 C C . GLN B 1 166 ? 1.299 1.404 8.969 1 95.06 166 GLN B C 1
ATOM 3065 O O . GLN B 1 166 ? 1.129 0.192 9.109 1 95.06 166 GLN B O 1
ATOM 3070 N N . PHE B 1 167 ? 2.404 2.037 9.32 1 94.31 167 PHE B N 1
ATOM 3071 C CA . PHE B 1 167 ? 3.51 1.405 10.031 1 94.31 167 PHE B CA 1
ATOM 3072 C C . PHE B 1 167 ? 3.791 2.123 11.344 1 94.31 167 PHE B C 1
ATOM 3074 O O . PHE B 1 167 ? 2.887 2.705 11.945 1 94.31 167 PHE B O 1
ATOM 3081 N N . GLU B 1 168 ? 5.062 1.971 11.758 1 94 168 GLU B N 1
ATOM 3082 C CA . GLU B 1 168 ? 5.387 2.654 13.008 1 94 168 GLU B CA 1
ATOM 3083 C C . GLU B 1 168 ? 5.48 4.164 12.805 1 94 168 GLU B C 1
ATOM 3085 O O . GLU B 1 168 ? 5.988 4.625 11.781 1 94 168 GLU B O 1
ATOM 3090 N N . GLY B 1 169 ? 4.957 4.922 13.695 1 95.5 169 GLY B N 1
ATOM 3091 C CA . GLY B 1 169 ? 5.098 6.371 13.68 1 95.5 169 GLY B CA 1
ATOM 3092 C C . GLY B 1 169 ? 6.488 6.836 14.07 1 95.5 169 GLY B C 1
ATOM 3093 O O . GLY B 1 169 ? 7.379 6.02 14.312 1 95.5 169 GLY B O 1
ATOM 3094 N N . PRO B 1 170 ? 6.652 8.141 14.07 1 97.94 170 PRO B N 1
ATOM 3095 C CA . PRO B 1 170 ? 7.969 8.703 14.383 1 97.94 170 PRO B CA 1
ATOM 3096 C C . PRO B 1 170 ? 8.266 8.711 15.883 1 97.94 170 PRO B C 1
ATOM 3098 O O . PRO B 1 170 ? 7.352 8.859 16.688 1 97.94 170 PRO B O 1
ATOM 3101 N N . SER B 1 171 ? 9.547 8.617 16.219 1 97.81 171 SER B N 1
ATOM 3102 C CA . SER B 1 171 ? 10.008 9.031 17.547 1 97.81 171 SER B CA 1
ATOM 3103 C C . SER B 1 171 ? 10.18 10.547 17.625 1 97.81 171 SER B C 1
ATOM 3105 O O . SER B 1 171 ? 10.211 11.227 16.594 1 97.81 171 SER B O 1
ATOM 3107 N N . MET B 1 172 ? 10.219 11.031 18.891 1 98.25 172 MET B N 1
ATOM 3108 C CA . MET B 1 172 ? 10.492 12.453 19.062 1 98.25 172 MET B CA 1
ATOM 3109 C C . MET B 1 172 ? 11.875 12.805 18.516 1 98.25 172 MET B C 1
ATOM 3111 O O . MET B 1 172 ? 12.055 13.867 17.922 1 98.25 172 MET B O 1
ATOM 3115 N N . GLU B 1 173 ? 12.844 11.898 18.672 1 98.56 173 GLU B N 1
ATOM 3116 C CA . GLU B 1 173 ? 14.195 12.133 18.156 1 98.56 173 GLU B CA 1
ATOM 3117 C C . GLU B 1 173 ? 14.18 12.312 16.641 1 98.56 173 GLU B C 1
ATOM 3119 O O . GLU B 1 173 ? 14.797 13.242 16.109 1 98.56 173 GLU B O 1
ATOM 3124 N N . GLN B 1 174 ? 13.477 11.461 15.945 1 98.75 174 GLN B N 1
ATOM 3125 C CA . GLN B 1 174 ? 13.367 11.555 14.492 1 98.75 174 GLN B CA 1
ATOM 3126 C C . GLN B 1 174 ? 12.711 12.867 14.078 1 98.75 174 GLN B C 1
ATOM 3128 O O . GLN B 1 174 ? 13.164 13.523 13.141 1 98.75 174 GLN B O 1
ATOM 3133 N N . PHE B 1 175 ? 11.672 13.242 14.781 1 98.75 175 PHE B N 1
ATOM 3134 C CA . PHE B 1 175 ? 10.984 14.492 14.484 1 98.75 175 PHE B CA 1
ATOM 3135 C C . PHE B 1 175 ? 11.914 15.688 14.688 1 98.75 175 PHE B C 1
ATOM 3137 O O . PHE B 1 175 ? 11.914 16.625 13.891 1 98.75 175 PHE B O 1
ATOM 3144 N N . LEU B 1 176 ? 12.656 15.609 15.742 1 98.81 176 LEU B N 1
ATOM 3145 C CA . LEU B 1 176 ? 13.555 16.719 16.031 1 98.81 176 LEU B CA 1
ATOM 3146 C C . LEU B 1 176 ? 14.656 16.812 14.977 1 98.81 176 LEU B C 1
ATOM 3148 O O . LEU B 1 176 ? 15.117 17.922 14.656 1 98.81 176 LEU B O 1
ATOM 3152 N N . VAL B 1 177 ? 15.102 15.727 14.352 1 98.94 177 VAL B N 1
ATOM 3153 C CA . VAL B 1 177 ? 16.016 15.75 13.219 1 98.94 177 VAL B CA 1
ATOM 3154 C C . VAL B 1 177 ? 15.375 16.469 12.047 1 98.94 177 VAL B C 1
ATOM 3156 O O . VAL B 1 177 ? 16.016 17.297 11.391 1 98.94 177 VAL B O 1
ATOM 3159 N N . MET B 1 178 ? 14.125 16.219 11.797 1 98.94 178 MET B N 1
ATOM 3160 C CA . MET B 1 178 ? 13.391 16.906 10.734 1 98.94 178 MET B CA 1
ATOM 3161 C C . MET B 1 178 ? 13.344 18.406 10.992 1 98.94 178 MET B C 1
ATOM 3163 O O . MET B 1 178 ? 13.68 19.203 10.109 1 98.94 178 MET B O 1
ATOM 3167 N N . LYS B 1 179 ? 12.914 18.734 12.18 1 98.81 179 LYS B N 1
ATOM 3168 C CA . LYS B 1 179 ? 12.758 20.141 12.555 1 98.81 179 LYS B CA 1
ATOM 3169 C C . LYS B 1 179 ? 14.07 20.891 12.414 1 98.81 179 LYS B C 1
ATOM 3171 O O . LYS B 1 179 ? 14.109 21.969 11.812 1 98.81 179 LYS B O 1
ATOM 3176 N N . LYS B 1 180 ? 15.078 20.25 12.977 1 98.75 180 LYS B N 1
ATOM 3177 C CA . LYS B 1 180 ? 16.391 20.891 12.906 1 98.75 180 LYS B CA 1
ATOM 3178 C C . LYS B 1 180 ? 16.828 21.078 11.453 1 98.75 180 LYS B C 1
ATOM 3180 O O . LYS B 1 180 ? 17.297 22.156 11.086 1 98.75 180 LYS B O 1
ATOM 3185 N N . THR B 1 181 ? 16.688 20.094 10.602 1 98.88 181 THR B N 1
ATOM 3186 C CA . THR B 1 181 ? 17.156 20.125 9.219 1 98.88 181 THR B CA 1
ATOM 3187 C C . THR B 1 181 ? 16.375 21.172 8.414 1 98.88 181 THR B C 1
ATOM 3189 O O . THR B 1 181 ? 16.938 21.797 7.52 1 98.88 181 THR B O 1
ATOM 3192 N N . LEU B 1 182 ? 15.148 21.391 8.75 1 98.75 182 LEU B N 1
ATOM 3193 C CA . LEU B 1 182 ? 14.281 22.234 7.93 1 98.75 182 LEU B CA 1
ATOM 3194 C C . LEU B 1 182 ? 14.203 23.641 8.492 1 98.75 182 LEU B C 1
ATOM 3196 O O . LEU B 1 182 ? 13.5 24.5 7.945 1 98.75 182 LEU B O 1
ATOM 3200 N N . THR B 1 183 ? 14.883 23.844 9.609 1 98 183 THR B N 1
ATOM 3201 C CA . THR B 1 183 ? 14.953 25.188 10.164 1 98 183 THR B CA 1
ATOM 3202 C C . THR B 1 183 ? 15.461 26.172 9.117 1 98 183 THR B C 1
ATOM 3204 O O . THR B 1 183 ? 16.453 25.906 8.438 1 98 183 THR B O 1
ATOM 3207 N N . GLY B 1 184 ? 14.766 27.234 8.977 1 97.62 184 GLY B N 1
ATOM 3208 C CA . GLY B 1 184 ? 15.172 28.266 8.031 1 97.62 184 GLY B CA 1
ATOM 3209 C C . GLY B 1 184 ? 14.57 28.062 6.652 1 97.62 184 GLY B C 1
ATOM 3210 O O . GLY B 1 184 ? 14.758 28.906 5.762 1 97.62 184 GLY B O 1
ATOM 3211 N N . THR B 1 185 ? 13.891 26.984 6.406 1 98.5 185 THR B N 1
ATOM 3212 C CA . THR B 1 185 ? 13.164 26.75 5.16 1 98.5 185 THR B CA 1
ATOM 3213 C C . THR B 1 185 ? 11.68 27.078 5.336 1 98.5 185 THR B C 1
ATOM 3215 O O . THR B 1 185 ? 11.227 27.344 6.453 1 98.5 185 THR B O 1
ATOM 3218 N N . ALA B 1 186 ? 10.977 27.109 4.293 1 98.25 186 ALA B N 1
ATOM 3219 C CA . ALA B 1 186 ? 9.547 27.391 4.336 1 98.25 186 ALA B CA 1
ATOM 3220 C C . ALA B 1 186 ? 8.742 26.109 4.52 1 98.25 186 ALA B C 1
ATOM 3222 O O . ALA B 1 186 ? 7.516 26.141 4.625 1 98.25 186 ALA B O 1
ATOM 3223 N N . VAL B 1 187 ? 9.414 24.922 4.562 1 98.88 187 VAL B N 1
ATOM 3224 C CA . VAL B 1 187 ? 8.734 23.641 4.641 1 98.88 187 VAL B CA 1
ATOM 3225 C C . VAL B 1 187 ? 8.086 23.469 6.012 1 98.88 187 VAL B C 1
ATOM 3227 O O . VAL B 1 187 ? 8.734 23.672 7.039 1 98.88 187 VAL B O 1
ATOM 3230 N N . LYS B 1 188 ? 6.812 23.172 6.035 1 98.81 188 LYS B N 1
ATOM 3231 C CA . LYS B 1 188 ? 6.086 22.906 7.273 1 98.81 188 LYS B CA 1
ATOM 3232 C C . LYS B 1 188 ? 6.199 21.438 7.672 1 98.81 188 LYS B C 1
ATOM 3234 O O . LYS B 1 188 ? 6.613 20.609 6.867 1 98.81 188 LYS B O 1
ATOM 3239 N N . LEU B 1 189 ? 5.879 21.141 8.953 1 98.88 189 LEU B N 1
ATOM 3240 C CA . LEU B 1 189 ? 6.055 19.797 9.492 1 98.88 189 LEU B CA 1
ATOM 3241 C C . LEU B 1 189 ? 4.711 19.172 9.852 1 98.88 189 LEU B C 1
ATOM 3243 O O . LEU B 1 189 ? 3.943 19.75 10.633 1 98.88 189 LEU B O 1
ATOM 3247 N N . LYS B 1 190 ? 4.395 18.047 9.273 1 98.88 190 LYS B N 1
ATOM 3248 C CA . LYS B 1 190 ? 3.227 17.25 9.633 1 98.88 190 LYS B CA 1
ATOM 3249 C C . LYS B 1 190 ? 3.643 15.922 10.25 1 98.88 190 LYS B C 1
ATOM 3251 O O . LYS B 1 190 ? 4.492 15.211 9.695 1 98.88 190 LYS B O 1
ATOM 3256 N N . VAL B 1 191 ? 3.031 15.594 11.375 1 98.75 191 VAL B N 1
ATOM 3257 C CA . VAL B 1 191 ? 3.297 14.328 12.039 1 98.75 191 VAL B CA 1
ATOM 3258 C C . VAL B 1 191 ? 2.109 13.383 11.852 1 98.75 191 VAL B C 1
ATOM 3260 O O . VAL B 1 191 ? 0.958 13.781 12.062 1 98.75 191 VAL B O 1
ATOM 3263 N N . ALA B 1 192 ? 2.348 12.156 11.406 1 98.12 192 ALA B N 1
ATOM 3264 C CA . ALA B 1 192 ? 1.362 11.078 11.375 1 98.12 192 ALA B CA 1
ATOM 3265 C C . ALA B 1 192 ? 1.899 9.82 12.07 1 98.12 192 ALA B C 1
ATOM 3267 O O . ALA B 1 192 ? 3.109 9.68 12.258 1 98.12 192 ALA B O 1
ATOM 3268 N N . GLY B 1 193 ? 1.044 8.992 12.492 1 92.31 193 GLY B N 1
ATOM 3269 C CA . GLY B 1 193 ? 1.427 7.773 13.18 1 92.31 193 GLY B CA 1
ATOM 3270 C C . GLY B 1 193 ? 1.158 7.82 14.672 1 92.31 193 GLY B C 1
ATOM 3271 O O . GLY B 1 193 ? 1.553 6.914 15.406 1 92.31 193 GLY B O 1
ATOM 3272 N N . VAL B 1 194 ? 0.503 8.906 15.133 1 93.06 194 VAL B N 1
ATOM 3273 C CA . VAL B 1 194 ? 0.072 8.977 16.531 1 93.06 194 VAL B CA 1
ATOM 3274 C C . VAL B 1 194 ? -1.331 8.391 16.656 1 93.06 194 VAL B C 1
ATOM 3276 O O . VAL B 1 194 ? -2.172 8.562 15.773 1 93.06 194 VAL B O 1
ATOM 3279 N N . LYS B 1 195 ? -1.469 7.703 17.75 1 88.62 195 LYS B N 1
ATOM 3280 C CA . LYS B 1 195 ? -2.691 6.914 17.875 1 88.62 195 LYS B CA 1
ATOM 3281 C C . LYS B 1 195 ? -3.301 7.074 19.266 1 88.62 195 LYS B C 1
ATOM 3283 O O . LYS B 1 195 ? -2.668 7.621 20.172 1 88.62 195 LYS B O 1
ATOM 3288 N N . PHE B 1 196 ? -4.582 6.871 19.375 1 91.31 196 PHE B N 1
ATOM 3289 C CA . PHE B 1 196 ? -5.25 6.629 20.656 1 91.31 196 PHE B CA 1
ATOM 3290 C C . PHE B 1 196 ? -5.066 5.18 21.094 1 91.31 196 PHE B C 1
ATOM 3292 O O . PHE B 1 196 ? -4.934 4.285 20.266 1 91.31 196 PHE B O 1
ATOM 3299 N N . PRO B 1 197 ? -4.949 5.027 22.438 1 94.38 197 PRO B N 1
ATOM 3300 C CA . PRO B 1 197 ? -5.305 5.824 23.609 1 94.38 197 PRO B CA 1
ATOM 3301 C C . PRO B 1 197 ? -4.113 6.574 24.203 1 94.38 197 PRO B C 1
ATOM 3303 O O . PRO B 1 197 ? -3.977 6.66 25.422 1 94.38 197 PRO B O 1
ATOM 3306 N N . ARG B 1 198 ? -3.191 7.02 23.469 1 95.62 198 ARG B N 1
ATOM 3307 C CA . ARG B 1 198 ? -2.076 7.844 23.922 1 95.62 198 ARG B CA 1
ATOM 3308 C C . ARG B 1 198 ? -2.111 9.219 23.266 1 95.62 198 ARG B C 1
ATOM 3310 O O . ARG B 1 198 ? -1.192 9.586 22.531 1 95.62 198 ARG B O 1
ATOM 3317 N N . PRO B 1 199 ? -3.143 9.922 23.641 1 97.38 199 PRO B N 1
ATOM 3318 C CA . PRO B 1 199 ? -3.312 11.234 23 1 97.38 199 PRO B CA 1
ATOM 3319 C C . PRO B 1 199 ? -2.164 12.188 23.297 1 97.38 199 PRO B C 1
ATOM 3321 O O . PRO B 1 199 ? -1.935 13.141 22.547 1 97.38 199 PRO B O 1
ATOM 3324 N N . GLN B 1 200 ? -1.423 11.961 24.406 1 97.38 200 GLN B N 1
ATOM 3325 C CA . GLN B 1 200 ? -0.351 12.859 24.828 1 97.38 200 GLN B CA 1
ATOM 3326 C C . GLN B 1 200 ? 0.731 12.969 23.766 1 97.38 200 GLN B C 1
ATOM 3328 O O . GLN B 1 200 ? 1.401 13.992 23.656 1 97.38 200 GLN B O 1
ATOM 3333 N N . ASN B 1 201 ? 0.908 11.961 22.984 1 97.69 201 ASN B N 1
ATOM 3334 C CA . ASN B 1 201 ? 1.923 11.984 21.938 1 97.69 201 ASN B CA 1
ATOM 3335 C C . ASN B 1 201 ? 1.652 13.094 20.922 1 97.69 201 ASN B C 1
ATOM 3337 O O . ASN B 1 201 ? 2.566 13.828 20.547 1 97.69 201 ASN B O 1
ATOM 3341 N N . ALA B 1 202 ? 0.369 13.203 20.516 1 98.06 202 ALA B N 1
ATOM 3342 C CA . ALA B 1 202 ? 0.007 14.25 19.562 1 98.06 202 ALA B CA 1
ATOM 3343 C C . ALA B 1 202 ? 0.337 15.633 20.109 1 98.06 202 ALA B C 1
ATOM 3345 O O . ALA B 1 202 ? 0.93 16.453 19.422 1 98.06 202 ALA B O 1
ATOM 3346 N N . TYR B 1 203 ? 0.014 15.852 21.344 1 97.94 203 TYR B N 1
ATOM 3347 C CA . TYR B 1 203 ? 0.228 17.141 21.984 1 97.94 203 TYR B CA 1
ATOM 3348 C C . TYR B 1 203 ? 1.716 17.438 22.125 1 97.94 203 TYR B C 1
ATOM 3350 O O . TYR B 1 203 ? 2.152 18.578 21.938 1 97.94 203 TYR B O 1
ATOM 3358 N N . ALA B 1 204 ? 2.459 16.438 22.469 1 97.69 204 ALA B N 1
ATOM 3359 C CA . ALA B 1 204 ? 3.902 16.625 22.609 1 97.69 204 ALA B CA 1
ATOM 3360 C C . ALA B 1 204 ? 4.527 17.062 21.281 1 97.69 204 ALA B C 1
ATOM 3362 O O . ALA B 1 204 ? 5.41 17.906 21.25 1 97.69 204 ALA B O 1
ATOM 3363 N N . PHE B 1 205 ? 4.047 16.484 20.172 1 98.38 205 PHE B N 1
ATOM 3364 C CA . PHE B 1 205 ? 4.578 16.875 18.859 1 98.38 205 PHE B CA 1
ATOM 3365 C C . PHE B 1 205 ? 4.152 18.281 18.5 1 98.38 205 PHE B C 1
ATOM 3367 O O . PHE B 1 205 ? 4.93 19.047 17.922 1 98.38 205 PHE B O 1
ATOM 3374 N N . LEU B 1 206 ? 2.924 18.641 18.812 1 98.06 206 LEU B N 1
ATOM 3375 C CA . LEU B 1 206 ? 2.484 20.016 18.594 1 98.06 206 LEU B CA 1
ATOM 3376 C C . LEU B 1 206 ? 3.367 21 19.359 1 98.06 206 LEU B C 1
ATOM 3378 O O . LEU B 1 206 ? 3.814 22 18.797 1 98.06 206 LEU B O 1
ATOM 3382 N N . LEU B 1 207 ? 3.631 20.656 20.562 1 96.94 207 LEU B N 1
ATOM 3383 C CA . LEU B 1 207 ? 4.457 21.516 21.406 1 96.94 207 LEU B CA 1
ATOM 3384 C C . LEU B 1 207 ? 5.887 21.578 20.875 1 96.94 207 LEU B C 1
ATOM 3386 O O . LEU B 1 207 ? 6.555 22.609 21.016 1 96.94 207 LEU B O 1
ATOM 3390 N N . ALA B 1 208 ? 6.309 20.516 20.266 1 97.31 208 ALA B N 1
ATOM 3391 C CA . ALA B 1 208 ? 7.66 20.438 19.719 1 97.31 208 ALA B CA 1
ATOM 3392 C C . ALA B 1 208 ? 7.762 21.219 18.422 1 97.31 208 ALA B C 1
ATOM 3394 O O . ALA B 1 208 ? 8.867 21.453 17.906 1 97.31 208 ALA B O 1
ATOM 3395 N N . GLY B 1 209 ? 6.625 21.578 17.828 1 97.5 209 GLY B N 1
ATOM 3396 C CA . GLY B 1 209 ? 6.695 22.453 16.672 1 97.5 209 GLY B CA 1
ATOM 3397 C C . GLY B 1 209 ? 6.043 21.859 15.445 1 97.5 209 GLY B C 1
ATOM 3398 O O . GLY B 1 209 ? 6.172 22.422 14.344 1 97.5 209 GLY B O 1
ATOM 3399 N N . ALA B 1 210 ? 5.336 20.75 15.562 1 98.38 210 ALA B N 1
ATOM 3400 C CA . ALA B 1 210 ? 4.574 20.234 14.43 1 98.38 210 ALA B CA 1
ATOM 3401 C C . ALA B 1 210 ? 3.459 21.203 14.031 1 98.38 210 ALA B C 1
ATOM 3403 O O . ALA B 1 210 ? 2.785 21.766 14.898 1 98.38 210 ALA B O 1
ATOM 3404 N N . ASP B 1 211 ? 3.303 21.391 12.742 1 98.19 211 ASP B N 1
ATOM 3405 C CA . ASP B 1 211 ? 2.252 22.281 12.25 1 98.19 211 ASP B CA 1
ATOM 3406 C C . ASP B 1 211 ? 0.91 21.547 12.18 1 98.19 211 ASP B C 1
ATOM 3408 O O . ASP B 1 211 ? -0.146 22.172 12.312 1 98.19 211 ASP B O 1
ATOM 3412 N N . LEU B 1 212 ? 0.959 20.281 11.914 1 98.5 212 LEU B N 1
ATOM 3413 C CA . LEU B 1 212 ? -0.233 19.469 11.688 1 98.5 212 LEU B CA 1
ATOM 3414 C C . LEU B 1 212 ? -0.028 18.047 12.211 1 98.5 212 LEU B C 1
ATOM 3416 O O . LEU B 1 212 ? 1.078 17.5 12.133 1 98.5 212 LEU B O 1
ATOM 3420 N N . ILE B 1 213 ? -1.13 17.516 12.703 1 98.69 213 ILE B N 1
ATOM 3421 C CA . ILE B 1 213 ? -1.175 16.094 13.078 1 98.69 213 ILE B CA 1
ATOM 3422 C C . ILE B 1 213 ? -2.146 15.359 12.164 1 98.69 213 ILE B C 1
ATOM 3424 O O . ILE B 1 213 ? -3.316 15.734 12.055 1 98.69 213 ILE B O 1
ATOM 3428 N N . GLY B 1 214 ? -1.658 14.359 11.477 1 98.5 214 GLY B N 1
ATOM 3429 C CA . GLY B 1 214 ? -2.521 13.438 10.75 1 98.5 214 GLY B CA 1
ATOM 3430 C C . GLY B 1 214 ? -2.801 12.156 11.508 1 98.5 214 GLY B C 1
ATOM 3431 O O . GLY B 1 214 ? -1.872 11.461 11.93 1 98.5 214 GLY B O 1
ATOM 3432 N N . THR B 1 215 ? -4.012 11.836 11.656 1 98.31 215 THR B N 1
ATOM 3433 C CA . THR B 1 215 ? -4.352 10.664 12.453 1 98.31 215 THR B CA 1
ATOM 3434 C C . THR B 1 215 ? -5.754 10.172 12.117 1 98.31 215 THR B C 1
ATOM 3436 O O . THR B 1 215 ? -6.578 10.93 11.602 1 98.31 215 THR B O 1
ATOM 3439 N N . ARG B 1 216 ? -6.047 8.93 12.398 1 97.31 216 ARG B N 1
ATOM 3440 C CA . ARG B 1 216 ? -7.379 8.352 12.281 1 97.31 216 ARG B CA 1
ATOM 3441 C C . ARG B 1 216 ? -8.18 8.57 13.562 1 97.31 216 ARG B C 1
ATOM 3443 O O . ARG B 1 216 ? -9.391 8.32 13.594 1 97.31 216 ARG B O 1
ATOM 3450 N N . ALA B 1 217 ? -7.477 9.148 14.609 1 97.88 217 ALA B N 1
ATOM 3451 C CA . ALA B 1 217 ? -8.094 9.258 15.93 1 97.88 217 ALA B CA 1
ATOM 3452 C C . ALA B 1 217 ? -8.211 10.719 16.359 1 97.88 217 ALA B C 1
ATOM 3454 O O . ALA B 1 217 ? -8.109 11.031 17.547 1 97.88 217 ALA B O 1
ATOM 3455 N N . ALA B 1 218 ? -8.391 11.578 15.398 1 98.5 218 ALA B N 1
ATOM 3456 C CA . ALA B 1 218 ? -8.414 13 15.703 1 98.5 218 ALA B CA 1
ATOM 3457 C C . ALA B 1 218 ? -9.477 13.32 16.75 1 98.5 218 ALA B C 1
ATOM 3459 O O . ALA B 1 218 ? -9.211 14.039 17.719 1 98.5 218 ALA B O 1
ATOM 3460 N N . ILE B 1 219 ? -10.656 12.734 16.625 1 98.31 219 ILE B N 1
ATOM 3461 C CA . ILE B 1 219 ? -11.797 13.031 17.484 1 98.31 219 ILE B CA 1
ATOM 3462 C C . ILE B 1 219 ? -11.461 12.664 18.938 1 98.31 219 ILE B C 1
ATOM 3464 O O . ILE B 1 219 ? -11.578 13.5 19.844 1 98.31 219 ILE B O 1
ATOM 3468 N N . ALA B 1 220 ? -10.961 11.492 19.141 1 98.38 220 ALA B N 1
ATOM 3469 C CA . ALA B 1 220 ? -10.641 11.023 20.484 1 98.38 220 ALA B CA 1
ATOM 3470 C C . ALA B 1 220 ? -9.492 11.828 21.094 1 98.38 220 ALA B C 1
ATOM 3472 O O . ALA B 1 220 ? -9.484 12.102 22.297 1 98.38 220 ALA B O 1
ATOM 3473 N N . ILE B 1 221 ? -8.531 12.211 20.25 1 98.56 221 ILE B N 1
ATOM 3474 C CA . ILE B 1 221 ? -7.371 12.961 20.719 1 98.56 221 ILE B CA 1
ATOM 3475 C C . ILE B 1 221 ? -7.801 14.375 21.109 1 98.56 221 ILE B C 1
ATOM 3477 O O . ILE B 1 221 ? -7.391 14.891 22.156 1 98.56 221 ILE B O 1
ATOM 3481 N N . ILE B 1 222 ? -8.641 15 20.312 1 98.44 222 ILE B N 1
ATOM 3482 C CA . ILE B 1 222 ? -9.133 16.344 20.594 1 98.44 222 ILE B CA 1
ATOM 3483 C C . ILE B 1 222 ? -10 16.328 21.859 1 98.44 222 ILE B C 1
ATOM 3485 O O . ILE B 1 222 ? -9.875 17.203 22.719 1 98.44 222 ILE B O 1
ATOM 3489 N N . ASP B 1 223 ? -10.812 15.305 22.031 1 98.38 223 ASP B N 1
ATOM 3490 C CA . ASP B 1 223 ? -11.688 15.18 23.188 1 98.38 223 ASP B CA 1
ATOM 3491 C C . ASP B 1 223 ? -10.875 15.008 24.469 1 98.38 223 ASP B C 1
ATOM 3493 O O . ASP B 1 223 ? -11.367 15.289 25.562 1 98.38 223 ASP B O 1
ATOM 3497 N N . ALA B 1 224 ? -9.641 14.586 24.328 1 98 224 ALA B N 1
ATOM 3498 C CA . ALA B 1 224 ? -8.773 14.352 25.484 1 98 224 ALA B CA 1
ATOM 3499 C C . ALA B 1 224 ? -8.125 15.656 25.953 1 98 224 ALA B C 1
ATOM 3501 O O . ALA B 1 224 ? -7.305 15.648 26.875 1 98 224 ALA B O 1
ATOM 3502 N N . LEU B 1 225 ? -8.453 16.734 25.359 1 97.88 225 LEU B N 1
ATOM 3503 C CA . LEU B 1 225 ? -7.848 18.016 25.688 1 97.88 225 LEU B CA 1
ATOM 3504 C C . LEU B 1 225 ? -7.961 18.328 27.172 1 97.88 225 LEU B C 1
ATOM 3506 O O . LEU B 1 225 ? -6.996 18.766 27.797 1 97.88 225 LEU B O 1
ATOM 3510 N N . ASP B 1 226 ? -9.086 17.984 27.812 1 96.94 226 ASP B N 1
ATOM 3511 C CA . ASP B 1 226 ? -9.281 18.266 29.234 1 96.94 226 ASP B CA 1
ATOM 3512 C C . ASP B 1 226 ? -8.367 17.406 30.094 1 96.94 226 ASP B C 1
ATOM 3514 O O . ASP B 1 226 ? -7.848 17.859 31.109 1 96.94 226 ASP B O 1
ATOM 3518 N N . GLN B 1 227 ? -8.219 16.203 29.656 1 97.38 227 GLN B N 1
ATOM 3519 C CA . GLN B 1 227 ? -7.293 15.32 30.359 1 97.38 227 GLN B CA 1
ATOM 3520 C C . GLN B 1 227 ? -5.859 15.836 30.266 1 97.38 227 GLN B C 1
ATOM 3522 O O . GLN B 1 227 ? -5.094 15.742 31.234 1 97.38 227 GLN B O 1
ATOM 3527 N N . MET B 1 228 ? -5.484 16.328 29.109 1 97.62 228 MET B N 1
ATOM 3528 C CA . MET B 1 228 ? -4.148 16.875 28.906 1 97.62 228 MET B CA 1
ATOM 3529 C C . MET B 1 228 ? -3.918 18.109 29.781 1 97.62 228 MET B C 1
ATOM 3531 O O . MET B 1 228 ? -2.799 18.344 30.234 1 97.62 228 MET B O 1
ATOM 3535 N N . ARG B 1 229 ? -4.934 18.859 30.016 1 97.25 229 ARG B N 1
ATOM 3536 C CA . ARG B 1 229 ? -4.852 20 30.922 1 97.25 229 ARG B CA 1
ATOM 3537 C C . ARG B 1 229 ? -4.746 19.547 32.375 1 97.25 229 ARG B C 1
ATOM 3539 O O . ARG B 1 229 ? -3.959 20.094 33.156 1 97.25 229 ARG B O 1
ATOM 3546 N N . GLU B 1 230 ? -5.512 18.562 32.656 1 97.44 230 GLU B N 1
ATOM 3547 C CA . GLU B 1 230 ? -5.516 18.031 34.031 1 97.44 230 GLU B CA 1
ATOM 3548 C C . GLU B 1 230 ? -4.125 17.547 34.438 1 97.44 230 GLU B C 1
ATOM 3550 O O . GLU B 1 230 ? -3.695 17.781 35.562 1 97.44 230 GLU B O 1
ATOM 3555 N N . ILE B 1 231 ? -3.383 17.016 33.562 1 97.25 231 ILE B N 1
ATOM 3556 C CA . ILE B 1 231 ? -2.088 16.438 33.906 1 97.25 231 ILE B CA 1
ATOM 3557 C C . ILE B 1 231 ? -0.991 17.484 33.719 1 97.25 231 ILE B C 1
ATOM 3559 O O . ILE B 1 231 ? 0.183 17.219 34 1 97.25 231 ILE B O 1
ATOM 3563 N N . GLY B 1 232 ? -1.331 18.594 33.156 1 96.44 232 GLY B N 1
ATOM 3564 C CA . GLY B 1 232 ? -0.404 19.703 33.094 1 96.44 232 GLY B CA 1
ATOM 3565 C C . GLY B 1 232 ? 0.359 19.781 31.781 1 96.44 232 GLY B C 1
ATOM 3566 O O . GLY B 1 232 ? 1.219 20.641 31.609 1 96.44 232 GLY B O 1
ATOM 3567 N N . LEU B 1 233 ? 0.064 18.906 30.859 1 96.62 233 LEU B N 1
ATOM 3568 C CA . LEU B 1 233 ? 0.732 18.938 29.562 1 96.62 233 LEU B CA 1
ATOM 3569 C C . LEU B 1 233 ? 0.293 20.156 28.766 1 96.62 233 LEU B C 1
ATOM 3571 O O . LEU B 1 233 ? 1.097 20.75 28.031 1 96.62 233 LEU B O 1
ATOM 3575 N N . VAL B 1 234 ? -0.994 20.422 28.859 1 96.44 234 VAL B N 1
ATOM 3576 C CA . VAL B 1 234 ? -1.563 21.609 28.25 1 96.44 234 VAL B CA 1
ATOM 3577 C C . VAL B 1 234 ? -2.018 22.594 29.328 1 96.44 234 VAL B C 1
ATOM 3579 O O . VAL B 1 234 ? -2.656 22.188 30.297 1 96.44 234 VAL B O 1
ATOM 3582 N N . PRO B 1 235 ? -1.646 23.797 29.172 1 95.12 235 PRO B N 1
ATOM 3583 C CA . PRO B 1 235 ? -2.113 24.766 30.172 1 95.12 235 PRO B CA 1
ATOM 3584 C C . PRO B 1 235 ? -3.629 24.953 30.141 1 95.12 235 PRO B C 1
ATOM 3586 O O . PRO B 1 235 ? -4.281 24.609 29.156 1 95.12 235 PRO B O 1
ATOM 3589 N N . GLN B 1 236 ? -4.105 25.547 31.266 1 94.81 236 GLN B N 1
ATOM 3590 C CA . GLN B 1 236 ? -5.535 25.844 31.328 1 94.81 236 GLN B CA 1
ATOM 3591 C C . GLN B 1 236 ? -5.938 26.844 30.25 1 94.81 236 GLN B C 1
ATOM 3593 O O . GLN B 1 236 ? -5.129 27.688 29.828 1 94.81 236 GLN B O 1
ATOM 3598 N N . TYR B 1 237 ? -7.199 26.719 29.859 1 93.5 237 TYR B N 1
ATOM 3599 C CA . TYR B 1 237 ? -7.727 27.578 28.797 1 93.5 237 TYR B CA 1
ATOM 3600 C C . TYR B 1 237 ? -7.848 29.031 29.281 1 93.5 237 TYR B C 1
ATOM 3602 O O . TYR B 1 237 ? -8.422 29.281 30.344 1 93.5 237 TYR B O 1
ATOM 3610 N N . VAL B 1 238 ? -7.242 29.953 28.578 1 90.81 238 VAL B N 1
ATOM 3611 C CA . VAL B 1 238 ? -7.277 31.344 29.031 1 90.81 238 VAL B CA 1
ATOM 3612 C C . VAL B 1 238 ? -8.094 32.188 28.047 1 90.81 238 VAL B C 1
ATOM 3614 O O . VAL B 1 238 ? -8.273 33.375 28.25 1 90.81 238 VAL B O 1
ATOM 3617 N N . GLY B 1 239 ? -8.922 31.625 27.156 1 78 239 GLY B N 1
ATOM 3618 C CA . GLY B 1 239 ? -9.781 32.344 26.219 1 78 239 GLY B CA 1
ATOM 3619 C C . GLY B 1 239 ? -9.023 33.031 25.109 1 78 239 GLY B C 1
ATOM 3620 O O . GLY B 1 239 ? -7.789 33.094 25.125 1 78 239 GLY B O 1
ATOM 3621 N N . ASP B 1 240 ? -9.703 33.531 23.938 1 65.81 240 ASP B N 1
ATOM 3622 C CA . ASP B 1 240 ? -9.133 34.25 22.812 1 65.81 240 ASP B CA 1
ATOM 3623 C C . ASP B 1 240 ? -8.609 35.625 23.234 1 65.81 240 ASP B C 1
ATOM 3625 O O . ASP B 1 240 ? -9.125 36.219 24.172 1 65.81 240 ASP B O 1
#

InterPro domains:
  IPR002915 DeoC/FbaB/LacD aldolase [PF01791] (16-193)
  IPR002915 DeoC/FbaB/LacD aldolase [SM01133] (11-224)
  IPR011343 Deoxyribose-phosphate aldolase [PIRSF001357] (8-224)
  IPR011343 Deoxyribose-phosphate aldolase [PTHR10889] (9-226)
  IPR011343 Deoxyribose-phosphate aldolase [TIGR00126] (14-222)
  IPR013785 Aldolase-type TIM barrel [G3DSA:3.20.20.70] (2-233)

Nearest PDB structures (foldseek):
  3ngj-assembly1_B  TM=9.646E-01  e=1.006E-21  Entamoeba histolytica
  5dbu-assembly3_F  TM=9.625E-01  e=1.361E-20  Streptococcus suis GZ1
  3r12-assembly1_B  TM=9.480E-01  e=8.186E-20  Thermotoga maritima
  3oa3-assembly1_A  TM=9.392E-01  e=2.962E-18  Coccidioides immitis
  1ub3-assembly1_A  TM=9.597E-01  e=2.522E-17  Thermus thermophilus

Foldseek 3Di:
DDALLADAQLNCQQQEEAEDEDPPDDLVNQLVSLVLSQVRNHQAYEYAALPCLLSSCVSQPPHNHFYEYEFPPPQLQDALVRRLVRLLVSVVSPGQEYEYEFNQVCLVVVVLVRRLSSLLSNVVSNVPGAYEYEDQPVVDDLVSLLSNLVSCLVSPHAEYEHHNLPDAWDDPVSQVSNCVSCPPGNYAYEGENDDPPCLLVVLVVVVVRHRHYYYNCSNVSSVCSVVCCVVPVHPHHPYD/DDALLADAQLNCQQQEEAEDEDPPDDLVNQLVSLVLSVVRNHQAYEYAALPCLLSSCVSQPPHNHFYEYEFPPPQLQDALVRRLVRLLVSVVSPGQEYEYEFNQVCLVVVVLVRRLSSLLSNVVSNVPGAYEYEDQPVVDDLVSLLSNLVSCLVSPHQEYEHHNLPDAWDDPVSQVSNCVSCPPGNYAYEGENDDPPCLLVVLVVVVVRHRHYYYNCSNVSSVCSVVCCVVPVHPHHPYD

Secondary structure (DSSP, 8-state):
---GGG--HHHHHTTEEEEE--TT--HHHHHHHHHHHHHTT-SEEEESSGGGHHHHHHHTTTS--EEEEEESTTT--S-HHHHHHHHHHHHHHT-SEEEEE--HHHHHTT-HHHHHHHHHHHHHHTTTSEEEEE--GGG--HHHHHHHHHHHHHHT-SEEE---SSS----HHHHHHHHHHHTTSS-EEEEE---TT-THHHHHHHHHT-SEEEES-HHHHHHTHHHHHHTTSSPPP---/---GGG--HHHHHTTEEEEE--TT--HHHHHHHHHHHHHTT-SEEEESSGGGHHHHHHHTTTS--EEEEEESTTT--S-HHHHHHHHHHHHHHT-SEEEEE--HHHHHTT-HHHHHHHHHHHHHHTTTSEEEEE--GGG--HHHHHHHHHHHHHHT-SEEE---SSS----HHHHHHHHHHHTTSS-EEEEE---TT-THHHHHHHHHT-SEEEES-HHHHHHTHHHHHHTTSSPPP---

Organism: Acetobacterium woodii (strain ATCC 29683 / DSM 1030 / JCM 2381 / KCTC 1655 / WB1) (NCBI:txid931626)

Solvent-accessible surface area (backbone atoms only — not comparable to full-atom values): 24388 Å² total; per-residue (Å²): 116,69,66,58,30,51,41,52,61,56,62,47,16,52,37,25,32,28,38,55,60,62,52,68,47,34,67,67,55,49,51,51,48,45,52,51,25,59,76,37,38,24,40,22,38,32,33,44,30,55,57,51,35,62,60,50,52,63,69,47,61,95,55,85,55,39,38,31,27,33,35,58,49,79,38,9,48,62,43,44,69,53,48,19,50,48,38,36,52,27,46,74,56,59,44,47,32,42,34,36,34,44,41,39,16,43,53,76,64,65,36,57,64,61,52,50,48,31,51,46,39,35,54,61,35,44,71,83,44,51,38,30,39,23,57,41,46,64,82,46,52,74,67,52,45,36,51,51,50,49,54,40,53,73,70,60,42,44,24,46,26,34,23,82,49,84,61,66,32,64,52,72,68,58,49,48,45,46,52,62,65,40,59,93,55,85,46,40,39,33,42,18,35,55,52,76,95,46,44,62,57,55,53,52,42,34,60,73,53,39,62,32,37,37,24,73,39,44,68,64,40,49,69,38,48,62,58,36,31,71,76,58,79,32,55,69,73,70,59,129,117,70,67,59,29,53,40,52,60,57,62,47,16,51,38,25,32,28,38,56,60,62,52,68,46,34,69,68,55,50,52,51,48,46,54,52,25,59,76,38,40,24,40,20,37,32,32,45,28,54,57,51,34,63,61,50,51,62,70,49,61,93,58,87,53,38,37,30,28,33,35,56,48,78,41,10,49,62,42,44,69,53,47,20,51,49,38,37,52,28,45,73,56,60,44,45,32,43,35,36,34,43,41,39,15,42,54,77,64,64,38,55,67,59,53,50,50,31,50,48,39,36,53,61,35,44,70,83,43,50,38,31,39,23,57,40,46,67,80,48,52,74,67,51,45,37,51,52,50,51,53,41,53,72,70,61,40,45,24,48,26,34,22,83,48,86,62,66,32,62,52,71,68,57,48,49,46,46,52,62,64,38,59,93,54,86,45,41,39,32,43,18,36,54,50,75,94,48,44,64,57,53,54,51,41,34,59,73,52,39,62,31,37,38,24,74,40,45,68,66,40,50,69,38,48,63,59,37,29,72,74,60,80,32,56,69,72,70,60,132

pLDDT: mean 97.16, std 3.61, range [65.81, 98.94]

Radius of gyration: 23.5 Å; Cα contacts (8 Å, |Δi|>4): 1027; chains: 2; bounding box: 43×76×58 Å

Sequence (480 aa):
MVDLSKFDKKALGKCFDHSVLPKNTTEADIRSGCREAVAYNCAAFYSATPYWTPVVLEELAGTDLEIGTGLDFPFGASSAVVKAFETEQAVKAGCTVLDIVMNVGALKDKKYDVIKDELEAFKKAAQGHITKCIMEVCYLTDEEIATACKLIAEVGIDYAKTSTGQFEGPSMEQFLVMKKTLTGTAVKLKVAGVKFPRPQNAYAFLLAGADLIGTRAAIAIIDALDQMREIGLVPQYVGDMVDLSKFDKKALGKCFDHSVLPKNTTEADIRSGCREAVAYNCAAFYSATPYWTPVVLEELAGTDLEIGTGLDFPFGASSAVVKAFETEQAVKAGCTVLDIVMNVGALKDKKYDVIKDELEAFKKAAQGHITKCIMEVCYLTDEEIATACKLIAEVGIDYAKTSTGQFEGPSMEQFLVMKKTLTGTAVKLKVAGVKFPRPQNAYAFLLAGADLIGTRAAIAIIDALDQMREIGLVPQYVGD